Protein AF-A0A8K0TRL0-F1 (afdb_monomer_lite)

Radius of gyration: 34.66 Å; chains: 1; bounding box: 80×57×119 Å

Foldseek 3Di:
DDDDDDDDPPPPVLVVDDLVVNLVVLLVQAFQEAEQEFFFADQQDDQDQQFQRDRQLDPSLVLNLLRQDQFPQCVVDPSSVVSSVVLPWDFDCPVVLCPPPQDPPLGPGHHTGTARAQGYEYEYNDALVSVPPDVPPPPDPDNHQPQQSSLVVCVVRNHNAYEYELNQQHGQDPVRQLWPDPSNDLSNLQVQLVRDQEYEYAREEAEAADAQCLCLVQLVQQCHNRVRRQKHWAQVVPGVVNVVSSVRSCVVPPVVNPRNVVVVVCSVCVVVSVVVSVLSSLLSSVVSVLVVCVVVVNDDDPDLDDDQDADPVSIGRVVVCSVVCPRPSSVVSSVSRRHHGYTHMYGYDNPVSSPVDDDPVVVLVSLVSSLVSNVVVVVVVVVCLVVVLVQPPQALQQQLQLNLLVLLLLLLLVLLCCLFPNAQPAQFLNLAADDDPSRHDASQSSLQQQQVPPPVSPPPRDPPVQGLPPPRPSLDQSLSRSVSCSVRVPVRDGRLPSTGDHPLDDPPGDDGNCSSVVVSVVSVVVSVVRGDPVSCVVSVSSVVSNVVSVQQSVQSSVQVSQVVSVVVCCVPPVFDFDWDFDAGPSGDTGTDTPPVVSCVRGVVVVCVVVVSVVSDDDDDDDDDPDDDD

Structure (mmCIF, N/CA/C/O backbone):
data_AF-A0A8K0TRL0-F1
#
_entry.id   AF-A0A8K0TRL0-F1
#
loop_
_atom_site.group_PDB
_atom_site.id
_atom_site.type_symbol
_atom_site.label_atom_id
_atom_site.label_alt_id
_atom_site.label_comp_id
_atom_site.label_asym_id
_atom_site.label_entity_id
_atom_site.label_seq_id
_atom_site.pdbx_PDB_ins_code
_atom_site.Cartn_x
_atom_site.Cartn_y
_atom_site.Cartn_z
_atom_site.occupancy
_atom_site.B_iso_or_equiv
_atom_site.auth_seq_id
_atom_site.auth_comp_id
_atom_site.auth_asym_id
_atom_site.auth_atom_id
_atom_site.pdbx_PDB_model_num
ATOM 1 N N . MET A 1 1 ? -9.336 7.520 63.082 1.00 36.75 1 MET A N 1
ATOM 2 C CA . MET A 1 1 ? -10.702 7.053 62.768 1.00 36.75 1 MET A CA 1
ATOM 3 C C . MET A 1 1 ? -11.127 7.748 61.487 1.00 36.75 1 MET A C 1
ATOM 5 O O . MET A 1 1 ? -11.552 8.893 61.535 1.00 36.75 1 MET A O 1
ATOM 9 N N . ALA A 1 2 ? -10.856 7.120 60.343 1.00 34.09 2 ALA A N 1
ATOM 10 C CA . ALA A 1 2 ? -11.241 7.659 59.045 1.00 34.09 2 ALA A CA 1
ATOM 11 C C . ALA A 1 2 ? -12.737 7.400 58.851 1.00 34.09 2 ALA A C 1
ATOM 13 O O . ALA A 1 2 ? -13.186 6.264 58.999 1.00 34.09 2 ALA A O 1
ATOM 14 N N . GLN A 1 3 ? -13.495 8.463 58.594 1.00 33.06 3 GLN A N 1
ATOM 15 C CA . GLN A 1 3 ? -14.912 8.381 58.269 1.00 33.06 3 GLN A CA 1
ATOM 16 C C . GLN A 1 3 ? -15.067 7.553 56.992 1.00 33.06 3 GLN A C 1
ATOM 18 O O . GLN A 1 3 ? -14.612 7.947 55.920 1.00 33.06 3 GLN A O 1
ATOM 23 N N . SER A 1 4 ? -15.678 6.381 57.141 1.00 32.69 4 SER A N 1
ATOM 24 C CA . SER A 1 4 ? -16.154 5.554 56.045 1.00 32.69 4 SER A CA 1
ATOM 25 C C . SER A 1 4 ? -17.166 6.357 55.236 1.00 32.69 4 SER A C 1
ATOM 27 O O . SER A 1 4 ? -18.264 6.650 55.709 1.00 32.69 4 SER A O 1
ATOM 29 N N . THR A 1 5 ? -16.783 6.726 54.021 1.00 35.47 5 THR A N 1
ATOM 30 C CA . THR A 1 5 ? -17.705 7.162 52.975 1.00 35.47 5 THR A CA 1
ATOM 31 C C . THR A 1 5 ? -18.774 6.072 52.815 1.00 35.47 5 THR A C 1
ATOM 33 O O . THR A 1 5 ? -18.403 4.895 52.770 1.00 35.47 5 THR A O 1
ATOM 36 N N . PRO A 1 6 ? -20.078 6.397 52.771 1.00 40.62 6 PRO A N 1
ATOM 37 C CA . PRO A 1 6 ? -21.101 5.384 52.571 1.00 40.62 6 PRO A CA 1
ATOM 38 C C . PRO A 1 6 ? -20.908 4.793 51.173 1.00 40.62 6 PRO A C 1
ATOM 40 O O . PRO A 1 6 ? -21.121 5.459 50.161 1.00 40.62 6 PRO A O 1
ATOM 43 N N . LEU A 1 7 ? -20.437 3.546 51.122 1.00 41.78 7 LEU A N 1
ATOM 44 C CA . LEU A 1 7 ? -20.562 2.710 49.937 1.00 41.78 7 LEU A CA 1
ATOM 45 C C . LEU A 1 7 ? -22.051 2.662 49.597 1.00 41.78 7 LEU A C 1
ATOM 47 O O . LEU A 1 7 ? -22.847 2.273 50.449 1.00 41.78 7 LEU A O 1
ATOM 51 N N . LEU A 1 8 ? -22.383 3.123 48.388 1.00 44.72 8 LEU A N 1
ATOM 52 C CA . LEU A 1 8 ? -23.697 3.066 47.751 1.00 44.72 8 LEU A CA 1
ATOM 53 C C . LEU A 1 8 ? -24.579 1.954 48.333 1.00 44.72 8 LEU A C 1
ATOM 55 O O . LEU A 1 8 ? -24.278 0.772 48.162 1.00 44.72 8 LEU A O 1
ATOM 59 N N . GLU A 1 9 ? -25.679 2.340 48.982 1.00 49.44 9 GLU A N 1
ATOM 60 C CA . GLU A 1 9 ? -26.799 1.439 49.233 1.00 49.44 9 GLU A CA 1
ATOM 61 C C . GLU A 1 9 ? -27.227 0.862 47.876 1.00 49.44 9 GLU A C 1
ATOM 63 O O . GLU A 1 9 ? -27.782 1.563 47.028 1.00 49.44 9 GLU A O 1
ATOM 68 N N . GLY A 1 10 ? -26.861 -0.395 47.611 1.00 56.47 10 GLY A N 1
ATOM 69 C CA . GLY A 1 10 ? -27.222 -1.074 46.370 1.00 56.47 10 GLY A CA 1
ATOM 70 C C . GLY A 1 10 ? -28.738 -1.102 46.221 1.00 56.47 10 GLY A C 1
ATOM 71 O O . GLY A 1 10 ? -29.415 -1.295 47.219 1.00 56.47 10 GLY A O 1
ATOM 72 N N . PHE A 1 11 ? -29.249 -0.917 44.997 1.00 65.50 11 PHE A N 1
ATOM 73 C CA . PHE A 1 11 ? -30.678 -0.873 44.647 1.00 65.50 11 PHE A CA 1
ATOM 74 C C . PHE A 1 11 ? -31.443 -2.054 45.285 1.00 65.50 11 PHE A C 1
ATOM 76 O O . PHE A 1 11 ? -31.456 -3.150 44.712 1.00 65.50 11 PHE A O 1
ATOM 83 N N . PRO A 1 12 ? -32.065 -1.885 46.472 1.00 67.50 12 PRO A N 1
ATOM 84 C CA . PRO A 1 12 ? -32.569 -3.013 47.261 1.00 67.50 12 PRO A CA 1
ATOM 85 C C . PRO A 1 12 ? -33.769 -3.688 46.590 1.00 67.50 12 PRO A C 1
ATOM 87 O O . PRO A 1 12 ? -34.110 -4.832 46.884 1.00 67.50 12 PRO A O 1
ATOM 90 N N . GLN A 1 13 ? -34.401 -2.999 45.639 1.00 78.81 13 GLN A N 1
ATOM 91 C CA . GLN A 1 13 ? -35.466 -3.546 44.816 1.00 78.81 13 GLN A CA 1
ATOM 92 C C . GLN A 1 13 ? -34.949 -4.619 43.851 1.00 78.81 13 GLN A C 1
ATOM 94 O O . GLN A 1 13 ? -35.728 -5.500 43.497 1.00 78.81 13 GLN A O 1
ATOM 99 N N . PHE A 1 14 ? -33.663 -4.601 43.461 1.00 83.81 14 PHE A N 1
ATOM 100 C CA . PHE A 1 14 ? -33.117 -5.596 42.534 1.00 83.81 14 PHE A CA 1
ATOM 101 C C . PHE A 1 14 ? -33.267 -7.008 43.089 1.00 83.81 14 PHE A C 1
ATOM 103 O O . PHE A 1 14 ? -33.762 -7.879 42.388 1.00 83.81 14 PHE A O 1
ATOM 110 N N . SER A 1 15 ? -32.893 -7.237 44.352 1.00 84.31 15 SER A N 1
ATOM 111 C CA . SER A 1 15 ? -32.980 -8.557 44.992 1.00 84.31 15 SER A CA 1
ATOM 112 C C . SER A 1 15 ? -34.412 -9.055 45.178 1.00 84.31 15 SER A C 1
ATOM 114 O O . SER A 1 15 ? -34.611 -10.255 45.334 1.00 84.31 15 SER A O 1
ATOM 116 N N . ASN A 1 16 ? -35.398 -8.154 45.136 1.00 90.06 16 ASN A N 1
ATOM 117 C CA . ASN A 1 16 ? -36.815 -8.494 45.273 1.00 90.06 16 ASN A CA 1
ATOM 118 C C . ASN A 1 16 ? -37.459 -8.907 43.940 1.00 90.06 16 ASN A C 1
ATOM 120 O O . ASN A 1 16 ? -38.601 -9.365 43.933 1.00 90.06 16 ASN A O 1
ATOM 124 N N . LEU A 1 17 ? -36.761 -8.742 42.813 1.00 91.75 17 LEU A N 1
ATOM 125 C CA . LEU A 1 17 ? -37.252 -9.189 41.514 1.00 91.75 17 LEU A CA 1
ATOM 126 C C . LEU A 1 17 ? -37.183 -10.728 41.403 1.00 91.75 17 LEU A C 1
ATOM 128 O O . LEU A 1 17 ? -36.216 -11.339 41.877 1.00 91.75 17 LEU A O 1
ATOM 132 N N . PRO A 1 18 ? -38.153 -11.365 40.717 1.00 94.94 18 PRO A N 1
ATOM 133 C CA . PRO A 1 18 ? -38.055 -12.763 40.309 1.00 94.94 18 PRO A CA 1
ATOM 134 C C . PRO A 1 18 ? -36.729 -13.065 39.609 1.00 94.94 18 PRO A C 1
ATOM 136 O O . PRO A 1 18 ? -36.179 -12.217 38.900 1.00 94.94 18 PRO A O 1
ATOM 139 N N . SER A 1 19 ? -36.216 -14.280 39.799 1.00 92.25 19 SER A N 1
ATOM 140 C CA . SER A 1 19 ? -34.912 -14.693 39.268 1.00 92.25 19 SER A CA 1
ATOM 141 C C . SER A 1 19 ? -34.794 -14.507 37.753 1.00 92.25 19 SER A C 1
ATOM 143 O O . SER A 1 19 ? -33.751 -14.102 37.257 1.00 92.25 19 SER A O 1
ATOM 145 N N . GLU A 1 20 ? -35.888 -14.710 37.032 1.00 94.12 20 GLU A N 1
ATOM 146 C CA . GLU A 1 20 ? -36.023 -14.560 35.592 1.00 94.12 20 GLU A CA 1
ATOM 147 C C . GLU A 1 20 ? -35.765 -13.111 35.172 1.00 94.12 20 GLU A C 1
ATOM 149 O O . GLU A 1 20 ? -34.954 -12.863 34.284 1.00 94.12 20 GLU A O 1
ATOM 154 N N . LEU A 1 21 ? -36.379 -12.146 35.868 1.00 93.94 21 LEU A N 1
ATOM 155 C CA . LEU A 1 21 ? -36.182 -10.722 35.592 1.00 93.94 21 LEU A CA 1
ATOM 156 C C . LEU A 1 21 ? -34.770 -10.268 35.959 1.00 93.94 21 LEU A C 1
ATOM 158 O O . LEU A 1 21 ? -34.163 -9.513 35.204 1.00 93.94 21 LEU A O 1
ATOM 162 N N . ARG A 1 22 ? -34.213 -10.753 37.076 1.00 93.75 22 ARG A N 1
ATOM 163 C CA . ARG A 1 22 ? -32.827 -10.432 37.465 1.00 93.75 22 ARG A CA 1
ATOM 164 C C . ARG A 1 22 ? -31.831 -10.944 36.427 1.00 93.75 22 ARG A C 1
ATOM 166 O O . ARG A 1 22 ? -30.951 -10.198 36.010 1.00 93.75 22 ARG A O 1
ATOM 173 N N . ARG A 1 23 ? -32.030 -12.167 35.926 1.00 93.31 23 ARG A N 1
ATOM 174 C CA . ARG A 1 23 ? -31.223 -12.747 34.841 1.00 93.31 23 ARG A CA 1
ATOM 175 C C . ARG A 1 23 ? -31.392 -12.011 33.516 1.00 93.31 23 ARG A C 1
ATOM 177 O O . ARG A 1 23 ? -30.399 -11.812 32.825 1.00 93.31 23 ARG A O 1
ATOM 184 N N . MET A 1 24 ? -32.606 -11.580 33.164 1.00 91.81 24 MET A N 1
ATOM 185 C CA . MET A 1 24 ? -32.826 -10.727 31.989 1.00 91.81 24 MET A CA 1
ATOM 186 C C . MET A 1 24 ? -32.064 -9.408 32.117 1.00 91.81 24 MET A C 1
ATOM 188 O O . MET A 1 24 ? -31.348 -9.043 31.196 1.00 91.81 24 MET A O 1
ATOM 192 N N . ILE A 1 25 ? -32.131 -8.745 33.274 1.00 90.94 25 ILE A N 1
ATOM 193 C CA . ILE A 1 25 ? -31.369 -7.514 33.521 1.00 90.94 25 ILE A CA 1
ATOM 194 C C . ILE A 1 25 ? -29.866 -7.773 33.391 1.00 90.94 25 ILE A C 1
ATOM 196 O O . ILE A 1 25 ? -29.174 -7.005 32.732 1.00 90.94 25 ILE A O 1
ATOM 200 N N . TRP A 1 26 ? -29.348 -8.870 33.951 1.00 90.50 26 TRP A N 1
ATOM 201 C CA . TRP A 1 26 ? -27.935 -9.210 33.783 1.00 90.50 26 TRP A CA 1
ATOM 202 C C . TRP A 1 26 ? -27.536 -9.453 32.332 1.00 90.50 26 TRP A C 1
ATOM 204 O O . TRP A 1 26 ? -26.454 -9.021 31.942 1.00 90.50 26 TRP A O 1
ATOM 214 N N . ASN A 1 27 ? -28.396 -10.093 31.538 1.00 88.31 27 ASN A N 1
ATOM 215 C CA . ASN A 1 27 ? -28.174 -10.256 30.104 1.00 88.31 27 ASN A CA 1
ATOM 216 C C . ASN A 1 27 ? -28.132 -8.905 29.377 1.00 88.31 27 ASN A C 1
ATOM 218 O O . ASN A 1 27 ? -27.231 -8.689 28.574 1.00 88.31 27 ASN A O 1
ATOM 222 N N . GLU A 1 28 ? -29.045 -7.984 29.694 1.00 87.50 28 GLU A N 1
ATOM 223 C CA . GLU A 1 28 ? -29.068 -6.628 29.118 1.00 87.50 28 GLU A CA 1
ATOM 224 C C . GLU A 1 28 ? -27.858 -5.782 29.538 1.00 87.50 28 GLU A C 1
ATOM 226 O O . GLU A 1 28 ? -27.430 -4.881 28.821 1.00 87.50 28 GLU A O 1
ATOM 231 N N . CYS A 1 29 ? -27.276 -6.069 30.702 1.00 86.19 29 CYS A N 1
ATOM 232 C CA . CYS A 1 29 ? -26.065 -5.406 31.170 1.00 86.19 29 CYS A CA 1
ATOM 233 C C . CYS A 1 29 ? -24.772 -6.019 30.602 1.00 86.19 29 CYS A C 1
ATOM 235 O O . CYS A 1 29 ? -23.686 -5.513 30.896 1.00 86.19 29 CYS A O 1
ATOM 237 N N . LEU A 1 30 ? -24.839 -7.101 29.818 1.00 85.12 30 LEU A N 1
ATOM 238 C CA . LEU A 1 30 ? -23.669 -7.571 29.087 1.00 85.12 30 LEU A CA 1
ATOM 239 C C . LEU A 1 30 ? -23.278 -6.517 28.038 1.00 85.12 30 LEU A C 1
ATOM 241 O O . LEU A 1 30 ? -24.150 -5.985 27.352 1.00 85.12 30 LEU A O 1
ATOM 245 N N . PRO A 1 31 ? -21.975 -6.248 27.838 1.00 82.50 31 PRO A N 1
ATOM 246 C CA . PRO A 1 31 ? -21.541 -5.322 26.800 1.00 82.50 31 PRO A CA 1
ATOM 247 C C . PRO A 1 31 ? -22.108 -5.766 25.451 1.00 82.50 31 PRO A C 1
ATOM 249 O O . PRO A 1 31 ? -21.855 -6.900 25.039 1.00 82.50 31 PRO A O 1
ATOM 252 N N . ALA A 1 32 ? -22.877 -4.898 24.790 1.00 78.50 32 ALA A N 1
ATOM 253 C CA . ALA A 1 32 ? -23.656 -5.264 23.605 1.00 78.50 32 ALA A CA 1
ATOM 254 C C . ALA A 1 32 ? -22.782 -5.723 22.427 1.00 78.50 32 ALA A C 1
ATOM 256 O O . ALA A 1 32 ? -23.207 -6.545 21.618 1.00 78.50 32 ALA A O 1
ATOM 257 N N . ARG A 1 33 ? -21.566 -5.174 22.316 1.00 86.94 33 ARG A N 1
ATOM 258 C CA . ARG A 1 33 ? -20.645 -5.460 21.218 1.00 86.94 33 ARG A CA 1
ATOM 259 C C . ARG A 1 33 ? -19.212 -5.122 21.601 1.00 86.94 33 ARG A C 1
ATOM 261 O O . ARG A 1 33 ? -18.913 -3.950 21.811 1.00 86.94 33 ARG A O 1
ATOM 268 N N . ARG A 1 34 ? -18.324 -6.116 21.664 1.00 89.44 34 ARG A N 1
ATOM 269 C CA . ARG A 1 34 ? -16.900 -5.891 21.954 1.00 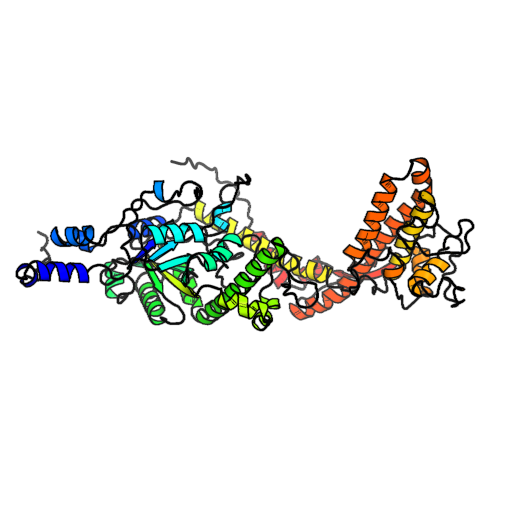89.44 34 ARG A CA 1
ATOM 270 C C . ARG A 1 34 ? -16.026 -6.228 20.762 1.00 89.44 34 ARG A C 1
ATOM 272 O O . ARG A 1 34 ? -16.403 -6.997 19.881 1.00 89.44 34 ARG A O 1
ATOM 279 N N . VAL A 1 35 ? -14.830 -5.658 20.772 1.00 92.56 35 VAL A N 1
ATOM 280 C CA . VAL A 1 35 ? -13.753 -6.018 19.852 1.00 92.56 35 VAL A CA 1
ATOM 281 C C . VAL A 1 35 ? -12.794 -6.928 20.601 1.00 92.56 35 VAL A C 1
ATOM 283 O O . VAL A 1 35 ? -12.264 -6.538 21.641 1.00 92.56 35 VAL A O 1
ATOM 286 N N . VAL A 1 36 ? -12.602 -8.132 20.078 1.00 90.19 36 VAL A N 1
ATOM 287 C CA . VAL A 1 36 ? -11.691 -9.138 20.618 1.00 90.19 36 VAL A CA 1
ATOM 288 C C . VAL A 1 36 ? -10.503 -9.230 19.681 1.00 90.19 36 VAL A C 1
ATOM 290 O O . VAL A 1 36 ? -10.633 -9.648 18.530 1.00 90.19 36 VAL A O 1
ATOM 293 N N . GLU A 1 37 ? -9.351 -8.798 20.167 1.00 89.56 37 GLU A N 1
ATOM 294 C CA . GLU A 1 37 ? -8.106 -8.866 19.415 1.00 89.56 37 GLU A CA 1
ATOM 295 C C . GLU A 1 37 ? -7.510 -10.265 19.508 1.00 89.56 37 GLU A C 1
ATOM 297 O O . GLU A 1 37 ? -7.410 -10.829 20.597 1.00 89.56 37 GLU A O 1
ATOM 302 N N . LEU A 1 38 ? -7.122 -10.826 18.366 1.00 86.00 38 LEU A N 1
ATOM 303 C CA . LEU A 1 38 ? -6.549 -12.170 18.284 1.00 86.00 38 LEU A CA 1
ATOM 304 C C . LEU A 1 38 ? -5.014 -12.163 18.273 1.00 86.00 38 LEU A C 1
ATOM 306 O O . LEU A 1 38 ? -4.389 -13.220 18.354 1.00 86.00 38 LEU A O 1
ATOM 310 N N . ASP A 1 39 ? -4.417 -10.978 18.191 1.00 82.50 39 ASP A N 1
ATOM 311 C CA . ASP A 1 39 ? -2.984 -10.725 18.204 1.00 82.50 39 ASP A CA 1
ATOM 312 C C . ASP A 1 39 ? -2.666 -9.413 18.925 1.00 82.50 39 ASP A C 1
ATOM 314 O O . ASP A 1 39 ? -3.537 -8.568 19.151 1.00 82.50 39 ASP A O 1
ATOM 318 N N . TYR A 1 40 ? -1.399 -9.234 19.288 1.00 78.56 40 TYR A N 1
ATOM 319 C CA . TYR A 1 40 ? -0.931 -7.939 19.759 1.00 78.56 40 TYR A CA 1
ATOM 320 C C . TYR A 1 40 ? -0.599 -7.026 18.574 1.00 78.56 40 TYR A C 1
ATOM 322 O O . TYR A 1 40 ? 0.104 -7.452 17.655 1.00 78.56 40 TYR A O 1
ATOM 330 N N . PRO A 1 41 ? -1.009 -5.747 18.606 1.00 76.00 41 PRO A N 1
ATOM 331 C CA . PRO A 1 41 ? -0.540 -4.780 17.625 1.00 76.00 41 PRO A CA 1
ATOM 332 C C . PRO A 1 41 ? 0.982 -4.654 17.700 1.00 76.00 41 PRO A C 1
ATOM 334 O O . PRO A 1 41 ? 1.566 -4.533 18.784 1.00 76.00 41 PRO A O 1
ATOM 337 N N . ALA A 1 42 ? 1.637 -4.655 16.541 1.00 65.94 42 ALA A N 1
ATOM 338 C CA . ALA A 1 42 ? 3.077 -4.463 16.476 1.00 65.94 42 ALA A CA 1
ATOM 339 C C . ALA A 1 42 ? 3.453 -3.097 17.080 1.00 65.94 42 ALA A C 1
ATOM 341 O O . ALA A 1 42 ? 2.986 -2.056 16.620 1.00 65.94 42 ALA A O 1
ATOM 342 N N . ARG A 1 43 ? 4.351 -3.088 18.082 1.00 53.34 43 ARG A N 1
ATOM 343 C CA . ARG A 1 43 ? 4.866 -1.856 18.728 1.00 53.34 43 ARG A CA 1
ATOM 344 C C . ARG A 1 43 ? 5.449 -0.839 17.733 1.00 53.34 43 ARG A C 1
ATOM 346 O O . ARG A 1 43 ? 5.526 0.343 18.051 1.00 53.34 43 ARG A O 1
ATOM 353 N N . GLN A 1 44 ? 5.881 -1.314 16.563 1.00 48.97 44 GLN A N 1
ATOM 354 C CA . GLN A 1 44 ? 6.564 -0.546 15.518 1.00 48.97 44 GLN A CA 1
ATOM 355 C C . GLN A 1 44 ? 5.668 -0.173 14.324 1.00 48.97 44 GLN A C 1
ATOM 357 O O . GLN A 1 44 ? 6.112 0.556 13.439 1.00 48.97 44 GLN A O 1
ATOM 362 N N . ALA A 1 45 ? 4.424 -0.654 14.262 1.00 42.25 45 ALA A N 1
ATOM 363 C CA . ALA A 1 45 ? 3.579 -0.445 13.093 1.00 42.25 45 ALA A CA 1
ATOM 364 C C . ALA A 1 45 ? 2.740 0.831 13.243 1.00 42.25 45 ALA A C 1
ATOM 366 O O . ALA A 1 45 ? 1.580 0.783 13.647 1.00 42.25 45 ALA A O 1
ATOM 367 N 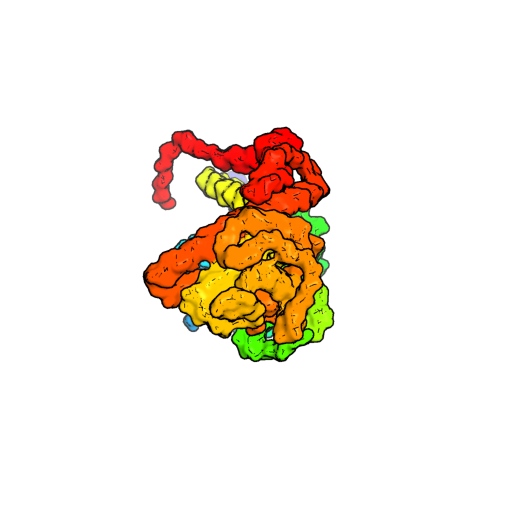N . HIS A 1 46 ? 3.305 1.983 12.874 1.00 43.75 46 HIS A N 1
ATOM 368 C CA . HIS A 1 46 ? 2.453 3.007 12.273 1.00 43.75 46 HIS A CA 1
ATOM 369 C C . HIS A 1 46 ? 2.365 2.785 10.771 1.00 43.75 46 HIS A C 1
ATOM 371 O O . HIS A 1 46 ? 3.339 2.460 10.096 1.00 43.75 46 HIS A O 1
ATOM 377 N N . ASN A 1 47 ? 1.146 2.989 10.286 1.00 41.91 47 ASN A N 1
ATOM 378 C CA . ASN A 1 47 ? 0.593 2.525 9.022 1.00 41.91 47 ASN A CA 1
ATOM 379 C C . ASN A 1 47 ? 1.101 3.280 7.783 1.00 41.91 47 ASN A C 1
ATOM 381 O O . ASN A 1 47 ? 0.304 3.532 6.881 1.00 41.91 47 ASN A O 1
ATOM 385 N N . SER A 1 48 ? 2.378 3.666 7.709 1.00 41.53 48 SER A N 1
ATOM 386 C CA . SER A 1 48 ? 2.914 4.317 6.506 1.00 41.53 48 SER A CA 1
ATOM 387 C C . SER A 1 48 ? 4.364 3.937 6.225 1.00 41.53 48 SER A C 1
ATOM 389 O O . SER A 1 48 ? 5.256 4.187 7.034 1.00 41.53 48 SER A O 1
ATOM 391 N N . VAL A 1 49 ? 4.608 3.445 5.011 1.00 37.22 49 VAL A N 1
ATOM 392 C CA . VAL A 1 49 ? 5.939 3.422 4.398 1.00 37.22 49 VAL A CA 1
ATOM 393 C C . VAL A 1 49 ? 6.443 4.869 4.329 1.00 37.22 49 VAL A C 1
ATOM 395 O O . VAL A 1 49 ? 5.882 5.690 3.610 1.00 37.22 49 VAL A O 1
ATOM 398 N N . GLY A 1 50 ? 7.468 5.206 5.116 1.00 36.75 50 GLY A N 1
ATOM 399 C CA . GLY A 1 50 ? 8.127 6.520 5.082 1.00 36.75 50 GLY A CA 1
ATOM 400 C C . GLY A 1 50 ? 7.744 7.522 6.179 1.00 36.75 50 GLY A C 1
ATOM 401 O O . GLY A 1 50 ? 8.362 8.587 6.230 1.00 36.75 50 GLY A O 1
ATOM 402 N N . ASP A 1 51 ? 6.810 7.206 7.084 1.00 41.78 51 ASP A N 1
ATOM 403 C CA . ASP A 1 51 ? 6.733 7.922 8.371 1.00 41.78 51 ASP A CA 1
ATOM 404 C C . ASP A 1 51 ? 7.883 7.405 9.258 1.00 41.78 51 ASP A C 1
ATOM 406 O O . ASP A 1 51 ? 8.167 6.202 9.237 1.00 41.78 51 ASP A O 1
ATOM 410 N N . PRO A 1 52 ? 8.591 8.256 10.027 1.00 40.94 52 PRO A N 1
ATOM 411 C CA . PRO A 1 52 ? 9.532 7.744 11.007 1.00 40.94 52 PRO A CA 1
ATOM 412 C C . PRO A 1 52 ? 8.769 6.811 11.944 1.00 40.94 52 PRO A C 1
ATOM 414 O O . PRO A 1 52 ? 7.696 7.194 12.407 1.00 40.94 52 PRO A O 1
ATOM 417 N N . VAL A 1 53 ? 9.317 5.617 12.205 1.00 43.62 53 VAL A N 1
ATOM 418 C CA . VAL A 1 53 ? 8.794 4.664 13.193 1.00 43.62 53 VAL A CA 1
ATOM 419 C C . VAL A 1 53 ? 8.521 5.439 14.478 1.00 43.62 53 VAL A C 1
ATOM 421 O O . VAL A 1 53 ? 9.439 5.773 15.228 1.00 43.62 53 VAL A O 1
ATOM 424 N N . ARG A 1 54 ? 7.263 5.813 14.706 1.00 48.56 54 ARG A N 1
ATOM 425 C CA . ARG A 1 54 ? 6.842 6.313 16.004 1.00 48.56 54 ARG A CA 1
ATOM 426 C C . ARG A 1 54 ? 6.602 5.049 16.814 1.00 48.56 54 ARG A C 1
ATOM 428 O O . ARG A 1 54 ? 5.840 4.177 16.429 1.00 48.56 54 ARG A O 1
ATOM 435 N N . LEU A 1 55 ? 7.358 4.842 17.875 1.00 52.53 55 LEU A N 1
ATOM 436 C CA . LEU A 1 55 ? 6.971 3.787 18.796 1.00 52.53 55 LEU A CA 1
ATOM 437 C C . LEU A 1 55 ? 5.705 4.300 19.467 1.00 52.53 55 LEU A C 1
ATOM 439 O O . LEU A 1 55 ? 5.741 5.394 20.031 1.00 52.53 55 LEU A O 1
ATOM 443 N N . SER A 1 56 ? 4.594 3.560 19.375 1.00 57.41 56 SER A N 1
ATOM 444 C CA . SER A 1 56 ? 3.482 3.886 20.259 1.00 57.41 56 SER A CA 1
ATOM 445 C C . SER A 1 56 ? 3.994 3.687 21.674 1.00 57.41 56 SER A C 1
ATOM 447 O O . SER A 1 56 ? 4.393 2.584 22.054 1.00 57.41 56 SER A O 1
ATOM 449 N N . TRP A 1 57 ? 4.010 4.765 22.451 1.00 65.94 57 TRP A N 1
ATOM 450 C CA . TRP A 1 57 ? 4.536 4.743 23.818 1.00 65.94 57 TRP A CA 1
ATOM 451 C C . TRP A 1 57 ? 3.613 3.973 24.771 1.00 65.94 57 TRP A C 1
ATOM 453 O O . TRP A 1 57 ? 3.941 3.734 25.931 1.00 65.94 57 TRP A O 1
ATOM 463 N N . CYS A 1 58 ? 2.441 3.561 24.282 1.00 76.88 58 CYS A N 1
ATOM 464 C CA . CYS A 1 58 ? 1.521 2.727 25.023 1.00 76.88 58 CYS A CA 1
ATOM 465 C C . CYS A 1 58 ? 1.978 1.261 25.062 1.00 76.88 58 CYS A C 1
ATOM 467 O O . CYS A 1 58 ? 2.327 0.660 24.045 1.00 76.88 58 CYS A O 1
ATOM 469 N N . ARG A 1 59 ? 1.865 0.625 26.234 1.00 75.50 59 ARG A N 1
ATOM 470 C CA . ARG A 1 59 ? 1.998 -0.833 26.379 1.00 75.50 59 ARG A CA 1
ATOM 471 C C . ARG A 1 59 ? 0.745 -1.533 25.836 1.00 75.50 59 ARG A C 1
ATOM 473 O O . ARG A 1 59 ? -0.109 -1.987 26.597 1.00 75.50 59 ARG A O 1
ATOM 480 N N . LEU A 1 60 ? 0.625 -1.606 24.510 1.00 77.81 60 LEU A N 1
ATOM 481 C CA . LEU A 1 60 ? -0.558 -2.143 23.825 1.00 77.81 60 LEU A CA 1
ATOM 482 C C . LEU A 1 60 ? -0.851 -3.613 24.169 1.00 77.81 60 LEU A C 1
ATOM 484 O O . LEU A 1 60 ? -2.004 -4.038 24.125 1.00 77.81 60 LEU A O 1
ATOM 488 N N . ASN A 1 61 ? 0.157 -4.380 24.592 1.00 75.25 61 ASN A N 1
ATOM 489 C CA . ASN A 1 61 ? -0.049 -5.739 25.084 1.00 75.25 61 ASN A CA 1
ATOM 490 C C . ASN A 1 61 ? -0.984 -5.789 26.300 1.00 75.25 61 ASN A C 1
ATOM 492 O O . ASN A 1 61 ? -1.898 -6.606 26.342 1.00 75.25 61 ASN A O 1
ATOM 496 N N . VAL A 1 62 ? -0.835 -4.856 27.243 1.00 76.25 62 VAL A N 1
ATOM 497 C CA . VAL A 1 62 ? -1.681 -4.786 28.441 1.00 76.25 62 VAL A CA 1
ATOM 498 C C . VAL A 1 62 ? -3.142 -4.543 28.069 1.00 76.25 62 VAL A C 1
ATOM 500 O O . VAL A 1 62 ? -4.028 -5.194 28.621 1.00 76.25 62 VAL A O 1
ATOM 503 N N . THR A 1 63 ? -3.410 -3.628 27.133 1.00 78.94 63 THR A N 1
ATOM 504 C CA . THR A 1 63 ? -4.788 -3.322 26.713 1.00 78.94 63 THR A CA 1
ATOM 505 C C . THR A 1 63 ? -5.393 -4.459 25.892 1.00 78.94 63 THR A C 1
ATOM 507 O O . THR A 1 63 ? -6.556 -4.794 26.094 1.00 78.94 63 THR A O 1
ATOM 510 N N . THR A 1 64 ? -4.594 -5.130 25.059 1.00 83.06 64 THR A N 1
ATOM 511 C CA . THR A 1 64 ? -5.023 -6.322 24.307 1.00 83.06 64 THR A CA 1
ATOM 512 C C . THR A 1 64 ? -5.452 -7.438 25.261 1.00 83.06 64 THR A C 1
ATOM 514 O O . THR A 1 64 ? -6.569 -7.940 25.164 1.00 83.06 64 THR A O 1
ATOM 517 N N . THR A 1 65 ? -4.641 -7.763 26.276 1.00 79.44 65 THR A N 1
ATOM 518 C CA . THR A 1 65 ? -5.005 -8.768 27.291 1.00 79.44 65 THR A CA 1
ATOM 519 C C . THR A 1 65 ? -6.272 -8.383 28.060 1.00 79.44 65 THR A C 1
ATOM 521 O O . THR A 1 65 ? -7.022 -9.256 28.488 1.00 79.44 65 THR A O 1
ATOM 524 N N . GLN A 1 66 ? -6.549 -7.089 28.253 1.00 78.56 66 GLN A N 1
ATOM 525 C CA . GLN A 1 66 ? -7.789 -6.646 28.896 1.00 78.56 66 GLN A CA 1
ATOM 526 C C . GLN A 1 66 ? -9.029 -6.917 28.036 1.00 78.56 66 GLN A C 1
ATOM 528 O O . GLN A 1 66 ? -10.072 -7.235 28.603 1.00 78.56 66 GLN A O 1
ATOM 533 N N . THR A 1 67 ? -8.923 -6.852 26.706 1.00 79.25 67 THR A N 1
ATOM 534 C CA . THR A 1 67 ? -10.052 -7.112 25.789 1.00 79.25 67 THR A CA 1
ATOM 535 C C . THR A 1 67 ? -10.499 -8.574 25.803 1.00 79.25 67 THR A C 1
ATOM 537 O O . THR A 1 67 ? -11.693 -8.854 25.700 1.00 79.25 67 THR A O 1
ATOM 540 N N . GLY A 1 68 ? -9.556 -9.499 26.012 1.00 76.75 68 GLY A N 1
ATOM 541 C CA . GLY A 1 68 ? -9.830 -10.933 26.116 1.00 76.75 68 GLY A CA 1
ATOM 542 C C . GLY A 1 68 ? -10.496 -11.349 27.431 1.00 76.75 68 GLY A C 1
ATOM 543 O O . GLY A 1 68 ? -11.079 -12.425 27.509 1.00 76.75 68 GLY A O 1
ATOM 544 N N . ARG A 1 69 ? -10.468 -10.501 28.469 1.00 78.56 69 ARG A N 1
ATOM 545 C CA . ARG A 1 69 ? -11.032 -10.841 29.783 1.00 78.56 69 ARG A CA 1
ATOM 546 C C . ARG A 1 69 ? -12.558 -10.852 29.780 1.00 78.56 69 ARG A C 1
ATOM 548 O O . ARG A 1 69 ? -13.228 -10.195 28.983 1.00 78.56 69 ARG A O 1
ATOM 555 N N . TRP A 1 70 ? -13.098 -11.551 30.775 1.00 81.62 70 TRP A N 1
ATOM 556 C CA . TRP A 1 70 ? -14.521 -11.521 31.087 1.00 81.62 70 TRP A CA 1
ATOM 557 C C . TRP A 1 70 ? -14.982 -10.088 31.401 1.00 81.62 70 TRP A C 1
ATOM 559 O O . TRP A 1 70 ? -14.242 -9.333 32.048 1.00 81.62 70 TRP A O 1
ATOM 569 N N . PRO A 1 71 ? -16.208 -9.710 30.996 1.00 81.88 71 PRO A N 1
ATOM 570 C CA . PRO A 1 71 ? -16.741 -8.373 31.225 1.00 81.88 71 PRO A CA 1
ATOM 571 C C . PRO A 1 71 ? -16.836 -8.050 32.716 1.00 81.88 71 PRO A C 1
ATOM 573 O O . PRO A 1 71 ? -17.026 -8.943 33.547 1.00 81.88 71 PRO A O 1
ATOM 576 N N . LEU A 1 72 ? -16.747 -6.762 33.065 1.00 81.62 72 LEU A N 1
ATOM 577 C CA . LEU A 1 72 ? -16.694 -6.307 34.460 1.00 81.62 72 LEU A CA 1
ATOM 578 C C . LEU A 1 72 ? -17.879 -6.822 35.294 1.00 81.62 72 LEU A C 1
ATOM 580 O O . LEU A 1 72 ? -17.711 -7.158 36.467 1.00 81.62 72 LEU A O 1
ATOM 584 N N . ILE A 1 73 ? -19.044 -6.974 34.663 1.00 85.69 73 ILE A N 1
ATOM 585 C CA . ILE A 1 73 ? -20.268 -7.467 35.293 1.00 85.69 73 ILE A CA 1
ATOM 586 C C . ILE A 1 73 ? -20.138 -8.869 35.913 1.00 85.69 73 ILE A C 1
ATOM 588 O O . ILE A 1 73 ? -20.754 -9.154 36.938 1.00 85.69 73 ILE A O 1
ATOM 592 N N . SER A 1 74 ? -19.247 -9.715 35.386 1.00 86.81 74 SER A N 1
ATOM 593 C CA . SER A 1 74 ? -18.937 -11.042 35.951 1.00 86.81 74 SER A CA 1
ATOM 594 C C . SER A 1 74 ? -18.385 -11.002 37.385 1.00 86.81 74 SER A C 1
ATOM 596 O O . SER A 1 74 ? -18.341 -12.024 38.083 1.00 86.81 74 SER A O 1
ATOM 598 N N . LYS A 1 75 ? -17.940 -9.823 37.835 1.00 87.62 75 LYS A N 1
ATOM 599 C CA . LYS A 1 75 ? -17.382 -9.594 39.170 1.00 87.62 75 LYS A CA 1
ATOM 600 C C . LYS A 1 75 ? -18.412 -9.089 40.178 1.00 87.62 75 LYS A C 1
ATOM 602 O O . LYS A 1 75 ? -18.084 -9.044 41.358 1.00 87.62 75 LYS A O 1
ATOM 607 N N . VAL A 1 76 ? -19.628 -8.740 39.747 1.00 87.69 76 VAL A N 1
ATOM 608 C CA . VAL A 1 76 ? -20.649 -8.121 40.610 1.00 87.69 76 VAL A CA 1
ATOM 609 C C . VAL A 1 76 ? -21.196 -9.119 41.630 1.00 87.69 76 VAL A C 1
ATOM 611 O O . VAL A 1 76 ? -21.132 -8.881 42.832 1.00 87.69 76 VAL A O 1
ATOM 614 N N . CYS A 1 77 ? -21.722 -10.255 41.171 1.00 88.94 77 CYS A N 1
ATOM 615 C CA . CYS A 1 77 ? -22.256 -11.303 42.038 1.00 88.94 77 CYS A CA 1
ATOM 616 C C . CYS A 1 77 ? -22.210 -12.673 41.345 1.00 88.94 77 CYS A C 1
ATOM 618 O O . CYS A 1 77 ? -21.816 -12.789 40.182 1.00 88.94 77 CYS A O 1
ATOM 620 N N . ARG A 1 78 ? -22.606 -13.730 42.065 1.00 90.25 78 ARG A N 1
ATOM 621 C CA . ARG A 1 78 ? -22.634 -15.099 41.529 1.00 90.25 78 ARG A CA 1
ATOM 622 C C . ARG A 1 78 ? -23.573 -15.232 40.325 1.00 90.25 78 ARG A C 1
ATOM 624 O O . ARG A 1 78 ? -23.174 -15.810 39.325 1.00 90.25 78 ARG A O 1
ATOM 631 N N . GLU A 1 79 ? -24.770 -14.662 40.408 1.00 92.12 79 GLU A N 1
ATOM 632 C CA . GLU A 1 79 ? -25.774 -14.764 39.344 1.00 92.12 79 GLU A CA 1
ATOM 633 C C . GLU A 1 79 ? -25.328 -14.068 38.053 1.00 92.12 79 GLU A C 1
ATOM 635 O O . GLU A 1 79 ? -25.422 -14.650 36.979 1.00 92.12 79 GLU A O 1
ATOM 640 N N . ALA A 1 80 ? -24.754 -12.865 38.155 1.00 90.12 80 ALA A N 1
ATOM 641 C CA . ALA A 1 80 ? -24.182 -12.169 37.005 1.00 90.12 80 ALA A CA 1
ATOM 642 C C . ALA A 1 80 ? -23.046 -12.977 36.350 1.00 90.12 80 ALA A C 1
ATOM 644 O O . ALA A 1 80 ? -22.930 -13.026 35.128 1.00 90.12 80 ALA A O 1
ATOM 645 N N . ARG A 1 81 ? -22.215 -13.654 37.153 1.00 90.19 81 ARG A N 1
ATOM 646 C CA . ARG A 1 81 ? -21.148 -14.528 36.646 1.00 90.19 81 ARG A CA 1
ATOM 647 C C . ARG A 1 81 ? -21.691 -15.752 35.915 1.00 90.19 81 ARG A C 1
ATOM 649 O O . ARG A 1 81 ? -21.129 -16.123 34.892 1.00 90.19 81 ARG A O 1
ATOM 656 N N . GLU A 1 82 ? -22.753 -16.365 36.430 1.00 90.56 82 GLU A N 1
ATOM 657 C CA . GLU A 1 82 ? -23.432 -17.491 35.778 1.00 90.56 82 GLU A CA 1
ATOM 658 C C . GLU A 1 82 ? -24.031 -17.059 34.435 1.00 90.56 82 GLU A C 1
ATOM 660 O O . GLU A 1 82 ? -23.811 -17.730 33.434 1.00 90.56 82 GLU A O 1
ATOM 665 N N . VAL A 1 83 ? -24.668 -15.885 34.375 1.00 89.81 83 VAL A N 1
ATOM 666 C CA . VAL A 1 83 ? -25.177 -15.305 33.120 1.00 89.81 83 VAL A CA 1
ATOM 667 C C . VAL A 1 83 ? -24.054 -15.080 32.097 1.00 89.81 83 VAL A C 1
ATOM 669 O O . VAL A 1 83 ? -24.192 -15.451 30.932 1.00 89.81 83 VAL A O 1
ATOM 672 N N . VAL A 1 84 ? -22.906 -14.543 32.526 1.00 87.12 84 VAL A N 1
ATOM 673 C CA . VAL A 1 84 ? -21.729 -14.394 31.651 1.00 87.12 84 VAL A CA 1
ATOM 674 C C . VAL A 1 84 ? -21.231 -15.757 31.158 1.00 87.12 84 VAL A C 1
ATOM 676 O O . VAL A 1 84 ? -20.965 -15.906 29.968 1.00 87.12 84 VAL A O 1
ATOM 679 N N . ALA A 1 85 ? -21.138 -16.761 32.032 1.00 84.62 85 ALA A N 1
ATOM 680 C CA . ALA A 1 85 ? -20.697 -18.107 31.660 1.00 84.62 85 ALA A CA 1
ATOM 681 C C . ALA A 1 85 ? -21.661 -18.795 30.673 1.00 84.62 85 ALA A C 1
ATOM 683 O O . ALA A 1 85 ? -21.228 -19.486 29.754 1.00 84.62 85 ALA A O 1
ATOM 684 N N . GLU A 1 86 ? -22.967 -18.576 30.829 1.00 85.12 86 GLU A N 1
ATOM 685 C CA . GLU A 1 86 ? -24.011 -19.145 29.972 1.00 85.12 86 GLU A CA 1
ATOM 686 C C . GLU A 1 86 ? -24.116 -18.491 28.595 1.00 85.12 86 GLU A C 1
ATOM 688 O O . GLU A 1 86 ? -24.692 -19.093 27.687 1.00 85.12 86 GLU A O 1
ATOM 693 N N . SER A 1 87 ? -23.519 -17.313 28.392 1.00 74.44 87 SER A N 1
ATOM 694 C CA . SER A 1 87 ? -23.516 -16.603 27.102 1.00 74.44 87 SER A CA 1
ATOM 695 C C . SER A 1 87 ? -22.725 -17.312 25.977 1.00 74.44 87 SER A C 1
ATOM 697 O O . SER A 1 87 ? -22.406 -16.701 24.960 1.00 74.44 87 SER A O 1
ATOM 699 N N . ARG A 1 88 ? -22.444 -18.618 26.135 1.00 62.28 88 ARG A N 1
ATOM 700 C CA . ARG A 1 88 ? -21.838 -19.549 25.160 1.00 62.28 88 ARG A CA 1
ATOM 701 C C . ARG A 1 88 ? -20.520 -19.076 24.579 1.00 62.28 88 ARG A C 1
ATOM 703 O O . ARG A 1 88 ? -20.219 -19.298 23.410 1.00 62.28 88 ARG A O 1
ATOM 710 N N . CYS A 1 89 ? -19.733 -18.410 25.394 1.00 61.47 89 CYS A N 1
ATOM 711 C CA . CYS A 1 89 ? -18.474 -17.899 24.917 1.00 61.47 89 CYS A CA 1
ATOM 712 C C . CYS A 1 89 ? -17.444 -19.012 24.852 1.00 61.47 89 CYS A C 1
ATOM 714 O O . CYS A 1 89 ? -17.266 -19.780 25.799 1.00 61.47 89 CYS A O 1
ATOM 716 N N . ALA A 1 90 ? -16.801 -19.101 23.700 1.00 61.47 90 ALA A N 1
ATOM 717 C CA . ALA A 1 90 ? -15.756 -20.066 23.473 1.00 61.47 90 ALA A CA 1
ATOM 718 C C . ALA A 1 90 ? -14.431 -19.465 23.939 1.00 61.47 90 ALA A C 1
ATOM 720 O O . ALA A 1 90 ? -13.998 -18.431 23.422 1.00 61.47 90 ALA A O 1
ATOM 721 N N . ASP A 1 91 ? -13.797 -20.119 24.911 1.00 64.88 91 ASP A N 1
ATOM 722 C CA . ASP A 1 91 ? -12.378 -19.899 25.157 1.00 64.88 91 ASP A CA 1
ATOM 723 C C . ASP A 1 91 ? -11.630 -20.344 23.907 1.00 64.88 91 ASP A C 1
ATOM 725 O O . ASP A 1 91 ? -11.838 -21.455 23.415 1.00 64.88 91 ASP A O 1
ATOM 729 N N . ILE A 1 92 ? -10.770 -19.475 23.392 1.00 66.62 92 ILE A N 1
ATOM 730 C CA . ILE A 1 92 ? -9.930 -19.788 22.245 1.00 66.62 92 ILE A CA 1
ATOM 731 C C . ILE A 1 92 ? -8.585 -20.293 22.783 1.00 66.62 92 ILE A C 1
ATOM 733 O O . ILE A 1 92 ? -7.789 -19.486 23.276 1.00 66.62 92 ILE A O 1
ATOM 737 N N . PRO A 1 93 ? -8.280 -21.603 22.721 1.00 56.84 93 PRO A N 1
ATOM 738 C CA . PRO A 1 93 ? -7.006 -22.107 23.211 1.00 56.84 93 PRO A CA 1
ATOM 739 C C . PRO A 1 93 ? -5.866 -21.595 22.313 1.00 56.84 93 PRO A C 1
ATOM 741 O O . PRO A 1 93 ? -5.972 -21.734 21.090 1.00 56.84 93 PRO A O 1
ATOM 744 N N . PRO A 1 94 ? -4.733 -21.118 22.869 1.00 55.31 94 PRO A N 1
ATOM 745 C CA . PRO A 1 94 ? -3.591 -20.638 22.080 1.00 55.31 94 PRO A CA 1
ATOM 746 C C . PRO A 1 94 ? -3.088 -21.654 21.037 1.00 55.31 94 PRO A C 1
ATOM 748 O O . PRO A 1 94 ? -2.730 -21.309 19.917 1.00 55.31 94 PRO A O 1
ATOM 751 N N . ARG A 1 95 ? -3.142 -22.958 21.353 1.00 48.62 95 ARG A N 1
ATOM 752 C CA . ARG A 1 95 ? -2.751 -24.023 20.410 1.00 48.62 95 ARG A CA 1
ATOM 753 C C . ARG A 1 95 ? -3.724 -24.233 19.245 1.00 48.62 95 ARG A C 1
ATOM 755 O O . ARG A 1 95 ? -3.289 -24.729 18.219 1.00 48.62 95 ARG A O 1
ATOM 762 N N . GLN A 1 96 ? -5.003 -23.868 19.374 1.00 50.53 96 GLN A N 1
ATOM 763 C CA . GLN A 1 96 ? -6.009 -24.028 18.309 1.00 50.53 96 GLN A CA 1
ATOM 764 C C . GLN A 1 96 ? -6.169 -22.786 17.422 1.00 50.53 96 GLN A C 1
ATOM 766 O O . GLN A 1 96 ? -6.816 -22.865 16.378 1.00 50.53 96 GLN A O 1
ATOM 771 N N . LEU A 1 97 ? -5.563 -21.658 17.807 1.00 52.16 97 LEU A N 1
ATOM 772 C CA . LEU A 1 97 ? -5.288 -20.537 16.901 1.00 52.16 97 LEU A CA 1
ATOM 773 C C . LEU A 1 97 ? -4.186 -20.899 15.888 1.00 52.16 97 LEU A C 1
ATOM 775 O O . LEU A 1 97 ? -4.133 -20.335 14.799 1.00 52.16 97 LEU A O 1
ATOM 779 N N . GLY A 1 98 ? -3.345 -21.885 16.210 1.00 51.38 98 GLY A N 1
ATOM 780 C CA . GLY A 1 98 ? -2.535 -22.618 15.243 1.00 51.38 98 GLY A CA 1
ATOM 781 C C . GLY A 1 98 ? -3.377 -23.679 14.543 1.00 51.38 98 GLY A C 1
ATOM 782 O O . GLY A 1 98 ? -3.285 -24.856 14.871 1.00 51.38 98 GLY A O 1
ATOM 783 N N . LEU A 1 99 ? -4.221 -23.269 13.596 1.00 49.94 99 LEU A N 1
ATOM 784 C CA . LEU A 1 99 ? -4.796 -24.186 12.611 1.00 49.94 99 LEU A CA 1
ATOM 785 C C . LEU A 1 99 ? -3.642 -25.000 12.006 1.00 49.94 99 LEU A C 1
ATOM 787 O O . LEU A 1 99 ? -2.713 -24.417 11.445 1.00 49.94 99 LEU A O 1
ATOM 791 N N . GLU A 1 100 ? -3.645 -26.320 12.194 1.00 43.94 100 GLU A N 1
ATOM 792 C CA . GLU A 1 100 ? -2.591 -27.213 11.703 1.00 43.94 100 GLU A CA 1
ATOM 793 C C . GLU A 1 100 ? -2.430 -27.004 10.181 1.00 43.94 100 GLU A C 1
ATOM 795 O O . GLU A 1 100 ? -3.331 -27.314 9.406 1.00 43.94 100 GLU A O 1
ATOM 800 N N . GLY A 1 101 ? -1.319 -26.382 9.760 1.00 45.41 101 GLY A N 1
ATOM 801 C CA . GLY A 1 101 ? -1.043 -25.999 8.362 1.00 45.41 101 GLY A CA 1
ATOM 802 C C . GLY A 1 101 ? -1.136 -24.498 8.024 1.00 45.41 101 GLY A C 1
ATOM 803 O O . GLY A 1 101 ? -0.674 -24.097 6.962 1.00 45.41 101 GLY A O 1
ATOM 804 N N . LEU A 1 102 ? -1.660 -23.653 8.919 1.00 48.34 102 LEU A N 1
ATOM 805 C CA . LEU A 1 102 ? -1.729 -22.181 8.795 1.00 48.34 102 LEU A CA 1
ATOM 806 C C . LEU A 1 102 ? -0.981 -21.476 9.946 1.00 48.34 102 LEU A C 1
ATOM 808 O O . LEU A 1 102 ? -1.317 -20.355 10.321 1.00 48.34 102 LEU A O 1
ATOM 812 N N . ALA A 1 103 ? 0.000 -22.145 10.559 1.00 43.50 103 ALA A N 1
ATOM 813 C CA . ALA A 1 103 ? 0.683 -21.672 11.761 1.00 43.50 103 ALA A CA 1
ATOM 814 C C . ALA A 1 103 ? 1.431 -20.339 11.534 1.00 43.50 103 ALA A C 1
ATOM 816 O O . ALA A 1 103 ? 2.585 -20.302 11.099 1.00 43.50 103 ALA A O 1
ATOM 817 N N . CYS A 1 104 ? 0.785 -19.228 11.891 1.00 50.81 104 CYS A N 1
ATOM 818 C CA . CYS A 1 104 ? 1.413 -17.916 11.984 1.00 50.81 104 CYS A CA 1
ATOM 819 C C . CYS A 1 104 ? 2.242 -17.838 13.274 1.00 50.81 104 CYS A C 1
ATOM 821 O O . CYS A 1 104 ? 1.798 -17.312 14.290 1.00 50.81 104 CYS A O 1
ATOM 823 N N . HIS A 1 105 ? 3.457 -18.368 13.228 1.00 46.91 105 HIS A N 1
ATOM 824 C CA . HIS A 1 105 ? 4.492 -18.269 14.263 1.00 46.91 105 HIS A CA 1
ATOM 825 C C . HIS A 1 105 ? 4.829 -16.816 14.664 1.00 46.91 105 HIS A C 1
ATOM 827 O O . HIS A 1 105 ? 5.387 -16.595 15.734 1.00 46.91 105 HIS A O 1
ATOM 833 N N . TRP A 1 106 ? 4.420 -15.832 13.857 1.00 52.91 106 TRP A N 1
ATOM 834 C CA . TRP A 1 106 ? 4.547 -14.397 14.124 1.00 52.91 106 TRP A CA 1
ATOM 835 C C . TRP A 1 106 ? 3.435 -13.805 15.008 1.00 52.91 106 TRP A C 1
ATOM 837 O O . TRP A 1 106 ? 3.592 -12.701 15.529 1.00 52.91 106 TRP A O 1
ATOM 847 N N . LEU A 1 107 ? 2.299 -14.495 15.188 1.00 57.41 107 LEU A N 1
ATOM 848 C CA . LEU A 1 107 ? 1.208 -13.985 16.023 1.00 57.41 107 LEU A CA 1
ATOM 849 C C . LEU A 1 107 ? 1.553 -14.221 17.492 1.00 57.41 107 LEU A C 1
ATOM 851 O O . LEU A 1 107 ? 1.369 -15.315 18.026 1.00 57.41 107 LEU A O 1
ATOM 855 N N . GLN A 1 108 ? 2.017 -13.175 18.171 1.00 61.00 108 GLN A N 1
ATOM 856 C CA . GLN A 1 108 ? 1.956 -13.157 19.625 1.00 61.00 108 GLN A CA 1
ATOM 857 C C . GLN A 1 108 ? 0.472 -13.114 20.019 1.00 61.00 108 GLN A C 1
ATOM 859 O O . GLN A 1 108 ? -0.218 -12.122 19.780 1.00 61.00 108 GLN A O 1
ATOM 864 N N . GLN A 1 109 ? -0.028 -14.216 20.570 1.00 65.56 109 GLN A N 1
ATOM 865 C CA . GLN A 1 109 ? -1.443 -14.367 20.896 1.00 65.56 109 GLN A CA 1
ATOM 866 C C . GLN A 1 109 ? -1.720 -13.962 22.348 1.00 65.56 109 GLN A C 1
ATOM 868 O O . GLN A 1 109 ? -0.926 -14.290 23.238 1.00 65.56 109 GLN A O 1
ATOM 873 N N . PRO A 1 110 ? -2.844 -13.281 22.623 1.00 66.69 110 PRO A N 1
ATOM 874 C CA . PRO A 1 110 ? -3.268 -13.029 23.987 1.00 66.69 110 PRO A CA 1
ATOM 875 C C . PRO A 1 110 ? -3.746 -14.320 24.658 1.00 66.69 110 PRO A C 1
ATOM 877 O O . PRO A 1 110 ? -4.494 -15.109 24.079 1.00 66.69 110 PRO A O 1
ATOM 880 N N . GLU A 1 111 ? -3.340 -14.528 25.911 1.00 65.56 111 GLU A N 1
ATOM 881 C CA . GLU A 1 111 ? -3.865 -15.627 26.721 1.00 65.56 111 GLU A CA 1
ATOM 882 C C . GLU A 1 111 ? -5.351 -15.401 27.036 1.00 65.56 111 GLU A C 1
ATOM 884 O O . GLU A 1 111 ? -5.735 -14.332 27.516 1.00 65.56 111 GLU A O 1
ATOM 889 N N . GLY A 1 112 ? -6.176 -16.430 26.808 1.00 66.44 112 GLY A N 1
ATOM 890 C CA . GLY A 1 112 ? -7.568 -16.457 27.262 1.00 66.44 112 GLY A CA 1
ATOM 891 C C . GLY A 1 112 ? -8.492 -15.485 26.527 1.00 66.44 112 GLY A C 1
ATOM 892 O O . GLY A 1 112 ? -9.181 -14.699 27.171 1.00 66.44 112 GLY A O 1
ATOM 893 N N . CYS A 1 113 ? -8.510 -15.528 25.191 1.00 74.88 113 CYS A N 1
ATOM 894 C CA . CYS A 1 113 ? -9.467 -14.757 24.396 1.00 74.88 113 CYS A CA 1
ATOM 895 C C . CYS A 1 113 ? -10.888 -15.329 24.523 1.00 74.88 113 CYS A C 1
ATOM 897 O O . CYS A 1 113 ? -11.084 -16.540 24.418 1.00 74.88 113 CYS A O 1
ATOM 899 N N . TRP A 1 114 ? -11.868 -14.437 24.687 1.00 79.25 114 TRP A N 1
ATOM 900 C CA . TRP A 1 114 ? -13.281 -14.757 24.904 1.00 79.25 114 TRP A CA 1
ATOM 901 C C . TRP A 1 114 ? -14.135 -14.027 23.860 1.00 79.25 114 TRP A C 1
ATOM 903 O O . TRP A 1 114 ? -14.241 -12.797 23.911 1.00 79.25 114 TRP A O 1
ATOM 913 N N . ILE A 1 115 ? -14.719 -14.771 22.912 1.00 84.62 115 ILE A N 1
ATOM 914 C CA . ILE A 1 115 ? -15.645 -14.252 21.888 1.00 84.62 115 ILE A CA 1
ATOM 915 C C . ILE A 1 115 ? -17.065 -14.685 22.230 1.00 84.62 115 ILE A C 1
ATOM 917 O O . ILE A 1 115 ? -17.326 -15.877 22.412 1.00 84.62 115 ILE A O 1
ATOM 921 N N . ARG A 1 116 ? -17.991 -13.722 22.251 1.00 86.56 116 ARG A N 1
ATOM 922 C CA . ARG A 1 116 ? -19.423 -13.998 22.329 1.00 86.56 116 ARG A CA 1
ATOM 923 C C . ARG A 1 116 ? -20.020 -14.236 20.937 1.00 86.56 116 ARG A C 1
ATOM 925 O O . ARG A 1 116 ? -20.020 -13.301 20.122 1.00 86.56 116 ARG A O 1
ATOM 932 N N . PRO A 1 117 ? -20.568 -15.440 20.677 1.00 87.50 117 PRO A N 1
ATOM 933 C CA . PRO A 1 117 ? -21.197 -15.775 19.406 1.00 87.50 117 PRO A CA 1
ATOM 934 C C . PRO A 1 117 ? -22.234 -14.742 18.973 1.00 87.50 117 PRO A C 1
ATOM 936 O O . PRO A 1 117 ? -23.035 -14.257 19.772 1.00 87.50 117 PRO A O 1
ATOM 939 N N . SER A 1 118 ? -22.223 -14.418 17.687 1.00 88.06 118 SER A N 1
ATOM 940 C CA . SER A 1 118 ? -23.139 -13.507 17.000 1.00 88.06 118 SER A CA 1
ATOM 941 C C . SER A 1 118 ? -23.184 -12.067 17.534 1.00 88.06 118 SER A C 1
ATOM 943 O O . SER A 1 118 ? -24.005 -11.283 17.059 1.00 88.06 118 SER A O 1
ATOM 945 N N . GLN A 1 119 ? -22.300 -11.678 18.464 1.00 89.38 119 GLN A N 1
ATOM 946 C CA . GLN A 1 119 ? -22.246 -10.314 19.013 1.00 89.38 119 GLN A CA 1
ATOM 947 C C . GLN A 1 119 ? -20.873 -9.656 18.857 1.00 89.38 119 GLN A C 1
ATOM 949 O O . GLN A 1 119 ? -20.781 -8.522 18.380 1.00 89.38 119 GLN A O 1
ATOM 954 N N . ASP A 1 120 ? -19.802 -10.356 19.229 1.00 91.44 120 ASP A N 1
ATOM 955 C CA . ASP A 1 120 ? -18.462 -9.771 19.261 1.00 91.44 120 ASP A CA 1
ATOM 956 C C . ASP A 1 120 ? -17.806 -9.701 17.873 1.00 91.44 120 ASP A C 1
ATOM 958 O O . ASP A 1 120 ? -18.163 -10.413 16.931 1.00 91.44 120 ASP A O 1
ATOM 962 N N . ILE A 1 121 ? -16.829 -8.804 17.747 1.00 94.62 121 ILE A N 1
ATOM 963 C CA . ILE A 1 121 ? -16.030 -8.576 16.544 1.00 94.62 121 ILE A CA 1
ATOM 964 C C . ILE A 1 121 ? -14.656 -9.208 16.757 1.00 94.62 121 ILE A C 1
ATOM 966 O O . ILE A 1 121 ? -13.949 -8.823 17.687 1.00 94.62 121 ILE A O 1
ATOM 970 N N . ALA A 1 122 ? -14.248 -10.116 15.875 1.00 93.50 122 ALA A N 1
ATOM 971 C CA . ALA A 1 122 ? -12.876 -10.616 15.849 1.00 93.50 122 ALA A CA 1
ATOM 972 C C . ALA A 1 122 ? -11.973 -9.602 15.133 1.00 93.50 122 ALA A C 1
ATOM 974 O O . ALA A 1 122 ? -12.305 -9.173 14.025 1.00 93.50 122 ALA A O 1
ATOM 975 N N . HIS A 1 123 ? -10.850 -9.214 15.738 1.00 93.75 123 HIS A N 1
ATOM 976 C CA . HIS A 1 123 ? -9.898 -8.267 15.159 1.00 93.75 123 HIS A CA 1
ATOM 977 C C . HIS A 1 123 ? -8.489 -8.850 15.021 1.00 93.75 123 HIS A C 1
ATOM 979 O O . HIS A 1 123 ? -8.014 -9.545 15.918 1.00 93.75 123 HIS A O 1
ATOM 985 N N . LEU A 1 124 ? -7.824 -8.517 13.913 1.00 90.50 124 LEU A N 1
ATOM 986 C CA . LEU A 1 124 ? -6.424 -8.839 13.642 1.00 90.50 124 LEU A CA 1
ATOM 987 C C . LEU A 1 124 ? -5.645 -7.560 13.292 1.00 90.50 124 LEU A C 1
ATOM 989 O O . LEU A 1 124 ? -5.970 -6.877 12.313 1.00 90.50 124 LEU A O 1
ATOM 993 N N . ASN A 1 125 ? -4.591 -7.281 14.059 1.00 85.69 125 ASN A N 1
ATOM 994 C CA . ASN A 1 125 ? -3.672 -6.151 13.911 1.00 85.69 125 ASN A CA 1
ATOM 995 C C . ASN A 1 125 ? -2.526 -6.420 12.912 1.00 85.69 125 ASN A C 1
ATOM 997 O O . ASN A 1 125 ? -1.566 -5.648 12.856 1.00 85.69 125 ASN A O 1
ATOM 1001 N N . TRP A 1 126 ? -2.610 -7.504 12.134 1.00 81.56 126 TRP A N 1
ATOM 1002 C CA . TRP A 1 126 ? -1.556 -7.960 11.228 1.00 81.56 126 TRP A CA 1
ATOM 1003 C C . TRP A 1 126 ? -1.028 -6.846 10.308 1.00 81.56 126 TRP A C 1
ATOM 1005 O O . TRP A 1 126 ? -1.796 -6.096 9.699 1.00 81.56 126 TRP A O 1
ATOM 1015 N N . HIS A 1 127 ? 0.300 -6.766 10.180 1.00 74.81 127 HIS A N 1
ATOM 1016 C CA . HIS A 1 127 ? 0.989 -5.766 9.370 1.00 74.81 127 HIS A CA 1
ATOM 1017 C C . HIS A 1 127 ? 2.133 -6.414 8.567 1.00 74.81 127 HIS A C 1
ATOM 1019 O O . HIS A 1 127 ? 2.948 -7.113 9.172 1.00 74.81 127 HIS A O 1
ATOM 1025 N N . PRO A 1 128 ? 2.289 -6.114 7.260 1.00 66.94 128 PRO A N 1
ATOM 1026 C CA . PRO A 1 128 ? 3.330 -6.718 6.420 1.00 66.94 128 PRO A CA 1
ATOM 1027 C C . PRO A 1 128 ? 4.750 -6.521 6.962 1.00 66.94 128 PRO A C 1
ATOM 1029 O O . PRO A 1 128 ? 5.552 -7.445 6.949 1.00 66.94 128 PRO A O 1
ATOM 1032 N N . ALA A 1 129 ? 5.055 -5.326 7.485 1.00 57.34 129 ALA A N 1
ATOM 1033 C CA . ALA A 1 129 ? 6.370 -5.013 8.056 1.00 57.34 129 ALA A CA 1
ATOM 1034 C C . ALA A 1 129 ? 6.743 -5.870 9.289 1.00 57.34 129 ALA A C 1
ATOM 1036 O O . ALA A 1 129 ? 7.923 -6.014 9.596 1.00 57.34 129 ALA A O 1
ATOM 1037 N N . GLY A 1 130 ? 5.752 -6.428 9.999 1.00 53.75 130 GLY A N 1
ATOM 1038 C CA . GLY A 1 130 ? 5.975 -7.255 11.189 1.00 53.75 130 GLY A CA 1
ATOM 1039 C C . GLY A 1 130 ? 6.617 -8.610 10.880 1.00 53.75 130 GLY A C 1
ATOM 1040 O O . GLY A 1 130 ? 7.319 -9.141 11.735 1.00 53.75 130 GLY A O 1
ATOM 1041 N N . ASP A 1 131 ? 6.461 -9.112 9.650 1.00 50.53 131 ASP A N 1
ATOM 1042 C CA . ASP A 1 131 ? 7.081 -10.362 9.181 1.00 50.53 131 ASP A CA 1
ATOM 1043 C C . ASP A 1 131 ? 8.600 -10.217 8.916 1.00 50.53 131 ASP A C 1
ATOM 1045 O O . ASP A 1 131 ? 9.271 -11.215 8.675 1.00 50.53 131 ASP A O 1
ATOM 1049 N N . TYR A 1 132 ? 9.170 -9.001 8.952 1.00 47.09 132 TYR A N 1
ATOM 1050 C CA . TYR A 1 132 ? 10.594 -8.751 8.643 1.00 47.09 132 TYR A CA 1
ATOM 1051 C C . TYR A 1 132 ? 11.491 -8.560 9.878 1.00 47.09 132 TYR A C 1
ATOM 1053 O O . TYR A 1 132 ? 12.689 -8.320 9.733 1.00 47.09 132 TYR A O 1
ATOM 1061 N N . GLY A 1 133 ? 10.930 -8.611 11.092 1.00 39.12 133 GLY A N 1
ATOM 1062 C CA . GLY A 1 133 ? 11.643 -8.281 12.339 1.00 39.12 133 GLY A CA 1
ATOM 1063 C C . GLY A 1 133 ? 12.674 -9.318 12.800 1.00 39.12 133 GLY A C 1
ATOM 1064 O O . GLY A 1 133 ? 13.452 -9.061 13.717 1.00 39.12 133 GLY A O 1
ATOM 1065 N N . ASP A 1 134 ? 12.698 -10.474 12.156 1.00 38.69 134 ASP A N 1
ATOM 1066 C CA . ASP A 1 134 ? 13.640 -11.559 12.363 1.00 38.69 134 ASP A CA 1
ATOM 1067 C C . ASP A 1 134 ? 14.405 -11.703 11.041 1.00 38.69 134 ASP A C 1
ATOM 1069 O O . ASP A 1 134 ? 13.824 -12.032 10.014 1.00 38.69 134 ASP A O 1
ATOM 1073 N N . GLY A 1 135 ? 15.708 -11.417 11.038 1.00 36.66 135 GLY A N 1
ATOM 1074 C CA . GLY A 1 135 ? 16.566 -11.490 9.850 1.00 36.66 135 GLY A CA 1
ATOM 1075 C C . GLY A 1 135 ? 16.698 -12.880 9.206 1.00 36.66 135 GLY A C 1
ATOM 1076 O O . GLY A 1 135 ? 17.562 -13.059 8.345 1.00 36.66 135 GLY A O 1
ATOM 1077 N N . SER A 1 136 ? 15.889 -13.871 9.584 1.00 38.06 136 SER A N 1
ATOM 1078 C CA . SER A 1 136 ? 15.740 -15.130 8.867 1.00 38.06 136 SER A CA 1
ATOM 1079 C C . SER A 1 136 ? 14.852 -14.942 7.632 1.00 38.06 136 SER A C 1
ATOM 1081 O O . SER A 1 136 ? 13.684 -15.310 7.559 1.00 38.06 136 SER A O 1
ATOM 1083 N N . LEU A 1 137 ? 15.480 -14.437 6.569 1.00 34.69 137 LEU A N 1
ATOM 1084 C CA . LEU A 1 137 ? 15.054 -14.608 5.174 1.00 34.69 137 LEU A CA 1
ATOM 1085 C C . LEU A 1 137 ? 15.127 -16.089 4.740 1.00 34.69 137 LEU A C 1
ATOM 1087 O O . LEU A 1 137 ? 15.602 -16.404 3.651 1.00 34.69 137 LEU A O 1
ATOM 1091 N N . VAL A 1 138 ? 14.719 -17.023 5.599 1.00 35.72 138 VAL A N 1
ATOM 1092 C CA . VAL A 1 138 ? 14.579 -18.421 5.213 1.00 35.72 138 VAL A CA 1
ATOM 1093 C C . VAL A 1 138 ? 13.224 -18.530 4.541 1.00 35.72 138 VAL A C 1
ATOM 1095 O O . VAL A 1 138 ? 12.196 -18.220 5.135 1.00 35.72 138 VAL A O 1
ATOM 1098 N N . GLU A 1 139 ? 13.262 -18.918 3.273 1.00 38.38 139 GLU A N 1
ATOM 1099 C CA . GLU A 1 139 ? 12.138 -19.267 2.413 1.00 38.38 139 GLU A CA 1
ATOM 1100 C C . GLU A 1 139 ? 11.142 -20.178 3.147 1.00 38.38 139 GLU A C 1
ATOM 1102 O O . GLU A 1 139 ? 11.210 -21.405 3.078 1.00 38.38 139 GLU A O 1
ATOM 1107 N N . LEU A 1 140 ? 10.211 -19.589 3.894 1.00 43.06 140 LEU A N 1
ATOM 1108 C CA . LEU A 1 140 ? 9.120 -20.346 4.477 1.00 43.06 140 LEU A CA 1
ATOM 1109 C C . LEU A 1 140 ? 8.178 -20.750 3.337 1.00 43.06 140 LEU A C 1
ATOM 1111 O O . LEU A 1 140 ? 7.727 -19.882 2.578 1.00 43.06 140 LEU A O 1
ATOM 1115 N N . PRO A 1 141 ? 7.876 -22.051 3.193 1.00 40.78 141 PRO A N 1
ATOM 1116 C CA . PRO A 1 141 ? 6.991 -22.530 2.150 1.00 40.78 141 PRO A CA 1
ATOM 1117 C C . PRO A 1 141 ? 5.579 -22.016 2.449 1.00 40.78 141 PRO A C 1
ATOM 1119 O O . PRO A 1 141 ? 4.919 -22.490 3.366 1.00 40.78 141 PRO A O 1
ATOM 1122 N N . ALA A 1 142 ? 5.154 -21.021 1.666 1.00 53.44 142 ALA A N 1
ATOM 1123 C CA . ALA A 1 142 ? 3.901 -20.271 1.761 1.00 53.44 142 ALA A CA 1
ATOM 1124 C C . ALA A 1 142 ? 3.748 -19.397 3.025 1.00 53.44 142 ALA A C 1
ATOM 1126 O O . ALA A 1 142 ? 3.501 -19.870 4.132 1.00 53.44 142 ALA A O 1
ATOM 1127 N N . ARG A 1 143 ? 3.802 -18.070 2.830 1.00 59.81 143 ARG A N 1
ATOM 1128 C CA . ARG A 1 143 ? 3.351 -17.105 3.844 1.00 59.81 143 ARG A CA 1
ATOM 1129 C C . ARG A 1 143 ? 1.882 -17.406 4.195 1.00 59.81 143 ARG A C 1
ATOM 1131 O O . ARG A 1 143 ? 1.073 -17.530 3.269 1.00 59.81 143 ARG A O 1
ATOM 1138 N N . PRO A 1 144 ? 1.524 -17.543 5.483 1.00 65.81 144 PRO A N 1
ATOM 1139 C CA . PRO A 1 144 ? 0.153 -17.834 5.875 1.00 65.81 144 PRO A CA 1
ATOM 1140 C C . PRO A 1 144 ? -0.756 -16.648 5.539 1.00 65.81 144 PRO A C 1
ATOM 1142 O O . PRO A 1 144 ? -0.392 -15.496 5.750 1.00 65.81 144 PRO A O 1
ATOM 1145 N N . ASP A 1 145 ? -1.937 -16.941 4.998 1.00 79.75 145 ASP A N 1
ATOM 1146 C CA . ASP A 1 145 ? -2.920 -15.936 4.595 1.00 79.75 145 ASP A CA 1
ATOM 1147 C C . ASP A 1 145 ? -3.685 -15.401 5.825 1.00 79.75 145 ASP A C 1
ATOM 1149 O O . ASP A 1 145 ? -4.515 -16.131 6.389 1.00 79.75 145 ASP A O 1
ATOM 1153 N N . PRO A 1 146 ? -3.451 -14.140 6.247 1.00 82.00 146 PRO A N 1
ATOM 1154 C CA . PRO A 1 146 ? -4.058 -13.590 7.457 1.00 82.00 146 PRO A CA 1
ATOM 1155 C C . PRO A 1 146 ? -5.582 -13.452 7.343 1.00 82.00 146 PRO A C 1
ATOM 1157 O O . PRO A 1 146 ? -6.288 -13.571 8.345 1.00 82.00 146 PRO A O 1
ATOM 1160 N N . VAL A 1 147 ? -6.110 -13.239 6.132 1.00 89.06 147 VAL A N 1
ATOM 1161 C CA . VAL A 1 147 ? -7.547 -13.054 5.883 1.00 89.06 147 VAL A CA 1
ATOM 1162 C C . VAL A 1 147 ? -8.283 -14.378 5.990 1.00 89.06 147 VAL A C 1
ATOM 1164 O O . VAL A 1 147 ? -9.338 -14.456 6.635 1.00 89.06 147 VAL A O 1
ATOM 1167 N N . ARG A 1 148 ? -7.719 -15.432 5.394 1.00 86.06 148 ARG A N 1
ATOM 1168 C CA . ARG A 1 148 ? -8.255 -16.788 5.527 1.00 86.06 148 ARG A CA 1
ATOM 1169 C C . ARG A 1 148 ? -8.239 -17.226 6.986 1.00 86.06 148 ARG A C 1
ATOM 1171 O O . ARG A 1 148 ? -9.260 -17.699 7.482 1.00 86.06 148 ARG A O 1
ATOM 1178 N N . TRP A 1 149 ? -7.120 -17.001 7.673 1.00 85.12 149 TRP A N 1
ATOM 1179 C CA . TRP A 1 149 ? -6.953 -17.364 9.075 1.00 85.12 149 TRP A CA 1
ATOM 1180 C C . TRP A 1 149 ? -8.006 -16.704 9.976 1.00 85.12 149 TRP A C 1
ATOM 1182 O O . TRP A 1 149 ? -8.757 -17.414 10.648 1.00 85.12 149 TRP A O 1
ATOM 1192 N N . ILE A 1 150 ? -8.149 -15.369 9.945 1.00 88.19 150 ILE A N 1
ATOM 1193 C CA . ILE A 1 150 ? -9.137 -14.705 10.815 1.00 88.19 150 ILE A CA 1
ATOM 1194 C C . ILE A 1 150 ? -10.562 -15.105 10.445 1.00 88.19 150 ILE A C 1
ATOM 1196 O O . ILE A 1 150 ? -11.416 -15.212 11.322 1.00 88.19 150 ILE A O 1
ATOM 1200 N N . THR A 1 151 ? -10.843 -15.345 9.162 1.00 90.00 151 THR A N 1
ATOM 1201 C CA . THR A 1 151 ? -12.188 -15.743 8.743 1.00 90.00 151 THR A CA 1
ATOM 1202 C C . THR A 1 151 ? -12.540 -17.126 9.278 1.00 90.00 151 THR A C 1
ATOM 1204 O O . THR A 1 151 ? -13.678 -17.339 9.698 1.00 90.00 151 THR A O 1
ATOM 1207 N N . GLU A 1 152 ? -11.588 -18.056 9.297 1.00 86.06 152 GLU A N 1
ATOM 1208 C CA . GLU A 1 152 ? -11.795 -19.383 9.868 1.00 86.06 152 GLU A CA 1
ATOM 1209 C C . GLU A 1 152 ? -12.009 -19.311 11.384 1.00 86.06 152 GLU A C 1
ATOM 1211 O O . GLU A 1 152 ? -12.973 -19.889 11.886 1.00 86.06 152 GLU A O 1
ATOM 1216 N N . VAL A 1 153 ? -11.198 -18.524 12.101 1.00 84.94 153 VAL A N 1
ATOM 1217 C CA . VAL A 1 153 ? -11.376 -18.278 13.543 1.00 84.94 153 VAL A CA 1
ATOM 1218 C C . VAL A 1 153 ? -12.746 -17.652 13.820 1.00 84.94 153 VAL A C 1
ATOM 1220 O O . VAL A 1 153 ? -13.513 -18.164 14.633 1.00 84.94 153 VAL A O 1
ATOM 1223 N N . ALA A 1 154 ? -13.102 -16.592 13.096 1.00 89.69 154 ALA A N 1
ATOM 1224 C CA . ALA A 1 154 ? -14.389 -15.918 13.231 1.00 89.69 154 ALA A CA 1
ATOM 1225 C C . ALA A 1 154 ? -15.574 -16.840 12.915 1.00 89.69 154 ALA A C 1
ATOM 1227 O O . ALA A 1 154 ? -16.624 -16.707 13.530 1.00 89.69 154 ALA A O 1
ATOM 1228 N N . SER A 1 155 ? -15.425 -17.778 11.977 1.00 88.81 155 SER A N 1
ATOM 1229 C CA . SER A 1 155 ? -16.483 -18.741 11.646 1.00 88.81 155 SER A CA 1
ATOM 1230 C C . SER A 1 155 ? -16.605 -19.833 12.706 1.00 88.81 155 SER A C 1
ATOM 1232 O O . SER A 1 155 ? -17.715 -20.164 13.106 1.00 88.81 155 SER A O 1
ATOM 1234 N N . ARG A 1 156 ? -15.477 -20.350 13.211 1.00 85.75 156 ARG A N 1
ATOM 1235 C CA . ARG A 1 156 ? -15.443 -21.371 14.269 1.00 85.75 156 ARG A CA 1
ATOM 1236 C C . ARG A 1 156 ? -16.052 -20.878 15.579 1.00 85.75 156 ARG A C 1
ATOM 1238 O O . ARG A 1 156 ? -16.696 -21.659 16.268 1.00 85.75 156 ARG A O 1
ATOM 1245 N N . TYR A 1 157 ? -15.841 -19.607 15.910 1.00 86.06 157 TYR A N 1
ATOM 1246 C CA . TYR A 1 157 ? -16.336 -18.990 17.144 1.00 86.06 157 TYR A CA 1
ATOM 1247 C C . TYR A 1 157 ? -17.537 -18.065 16.921 1.00 86.06 157 TYR A C 1
ATOM 1249 O O . TYR A 1 157 ? -17.897 -17.294 17.807 1.00 86.06 157 TYR A O 1
ATOM 1257 N N . GLU A 1 158 ? -18.148 -18.142 15.735 1.00 90.06 158 GLU A N 1
ATOM 1258 C CA . GLU A 1 158 ? -19.368 -17.418 15.373 1.00 90.06 158 GLU A CA 1
ATOM 1259 C C . GLU A 1 158 ? -19.290 -15.899 15.625 1.00 90.06 158 GLU A C 1
ATOM 1261 O O . GLU A 1 158 ? -20.279 -15.278 16.000 1.00 90.06 158 GLU A O 1
ATOM 1266 N N . ALA A 1 159 ? -18.133 -15.263 15.429 1.00 91.56 159 ALA A N 1
ATOM 1267 C CA . ALA A 1 159 ? -18.008 -13.814 15.576 1.00 91.56 159 ALA A CA 1
ATOM 1268 C C . ALA A 1 159 ? -18.955 -13.083 14.604 1.00 91.56 159 ALA A C 1
ATOM 1270 O O . ALA A 1 159 ? -19.084 -13.457 13.431 1.00 91.56 159 ALA A O 1
ATOM 1271 N N . ALA A 1 160 ? -19.596 -12.012 15.081 1.00 93.31 160 ALA A N 1
ATOM 1272 C CA . ALA A 1 160 ? -20.578 -11.250 14.310 1.00 93.31 160 ALA A CA 1
ATOM 1273 C C . ALA A 1 160 ? -19.946 -10.596 13.077 1.00 93.31 160 ALA A C 1
ATOM 1275 O O . ALA A 1 160 ? -20.488 -10.644 11.972 1.00 93.31 160 ALA A O 1
ATOM 1276 N N . GLU A 1 161 ? -18.782 -9.977 13.270 1.00 95.44 161 GLU A N 1
ATOM 1277 C CA . GLU A 1 161 ? -18.030 -9.301 12.218 1.00 95.44 161 GLU A CA 1
ATOM 1278 C C . GLU A 1 161 ? -16.528 -9.564 12.357 1.00 95.44 161 GLU A C 1
ATOM 1280 O O . GLU A 1 161 ? -16.031 -9.963 13.411 1.00 95.44 161 GLU A O 1
ATOM 1285 N N . VAL A 1 162 ? -15.812 -9.309 11.264 1.00 96.25 162 VAL A N 1
ATOM 1286 C CA . VAL A 1 162 ? -14.354 -9.386 11.193 1.00 96.25 162 VAL A CA 1
ATOM 1287 C C . VAL A 1 162 ? -13.798 -7.989 10.965 1.00 96.25 162 VAL A C 1
ATOM 1289 O O . VAL A 1 162 ? -14.275 -7.255 10.094 1.00 96.25 162 VAL A O 1
ATOM 1292 N N . SER A 1 163 ? -12.780 -7.641 11.743 1.00 96.69 163 SER A N 1
ATOM 1293 C CA . SER A 1 163 ? -12.016 -6.409 11.630 1.00 96.69 163 SER A CA 1
ATOM 1294 C C . SER A 1 163 ? -10.551 -6.717 11.322 1.00 96.69 163 SER A C 1
ATOM 1296 O O . SER A 1 163 ? -9.949 -7.592 11.937 1.00 96.69 163 SER A O 1
ATOM 1298 N N . LEU A 1 164 ? -9.970 -5.996 10.372 1.00 93.81 164 LEU A N 1
ATOM 1299 C CA . LEU A 1 164 ? -8.599 -6.181 9.895 1.00 93.81 164 LEU A CA 1
ATOM 1300 C C . LEU A 1 164 ? -7.877 -4.840 9.877 1.00 93.81 164 LEU A C 1
ATOM 1302 O O . LEU A 1 164 ? -8.477 -3.828 9.511 1.00 93.81 164 LEU A O 1
ATOM 1306 N N . ALA A 1 165 ? -6.587 -4.815 10.201 1.00 90.88 165 ALA A N 1
ATOM 1307 C CA . ALA A 1 165 ? -5.750 -3.660 9.899 1.00 90.88 165 ALA A CA 1
ATOM 1308 C C . ALA A 1 165 ? -5.771 -3.345 8.390 1.00 90.88 165 ALA A C 1
ATOM 1310 O O . ALA A 1 165 ? -5.668 -4.230 7.539 1.00 90.88 165 ALA A O 1
ATOM 1311 N N . ALA A 1 166 ? -5.876 -2.061 8.042 1.00 89.56 166 ALA A N 1
ATOM 1312 C CA . ALA A 1 166 ? -5.922 -1.595 6.656 1.00 89.56 166 ALA A CA 1
ATOM 1313 C C . ALA A 1 166 ? -4.694 -2.016 5.838 1.00 89.56 166 ALA A C 1
ATOM 1315 O O . ALA A 1 166 ? 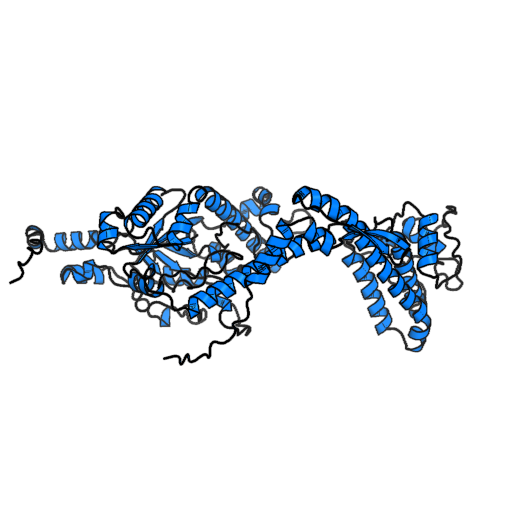-4.816 -2.252 4.636 1.00 89.56 166 ALA A O 1
ATOM 1316 N N . ALA A 1 167 ? -3.550 -2.180 6.511 1.00 81.81 167 ALA A N 1
ATOM 1317 C CA . ALA A 1 167 ? -2.281 -2.614 5.938 1.00 81.81 167 ALA A CA 1
ATOM 1318 C C . ALA A 1 167 ? -2.335 -3.993 5.250 1.00 81.81 167 ALA A C 1
ATOM 1320 O O . ALA A 1 167 ? -1.466 -4.277 4.433 1.00 81.81 167 ALA A O 1
ATOM 1321 N N . VAL A 1 168 ? -3.367 -4.812 5.509 1.00 83.38 168 VAL A N 1
ATOM 1322 C CA . VAL A 1 168 ? -3.656 -6.035 4.732 1.00 83.38 168 VAL A CA 1
ATOM 1323 C C . VAL A 1 168 ? -3.837 -5.733 3.241 1.00 83.38 168 VAL A C 1
ATOM 1325 O O . VAL A 1 168 ? -3.444 -6.533 2.397 1.00 83.38 168 VAL A O 1
ATOM 1328 N N . ILE A 1 169 ? -4.431 -4.581 2.916 1.00 84.75 169 ILE A N 1
ATOM 1329 C CA . ILE A 1 169 ? -4.639 -4.124 1.537 1.00 84.75 169 ILE A CA 1
ATOM 1330 C C . ILE A 1 169 ? -3.647 -3.016 1.213 1.00 84.75 169 ILE A C 1
ATOM 1332 O O . ILE A 1 169 ? -2.868 -3.122 0.270 1.00 84.75 169 ILE A O 1
ATOM 1336 N N . LEU A 1 170 ? -3.716 -1.930 1.986 1.00 81.50 170 LEU A N 1
ATOM 1337 C CA . LEU A 1 170 ? -2.955 -0.712 1.773 1.00 81.50 170 LEU A CA 1
ATOM 1338 C C . LEU A 1 170 ? -2.751 0.044 3.093 1.00 81.50 170 LEU A C 1
ATOM 1340 O O . LEU A 1 170 ? -3.727 0.279 3.817 1.00 81.50 170 LEU A O 1
ATOM 1344 N N . PRO A 1 171 ? -1.526 0.512 3.381 1.00 79.94 171 PRO A N 1
ATOM 1345 C CA . PRO A 1 171 ? -1.261 1.371 4.530 1.00 79.94 171 PRO A CA 1
ATOM 1346 C C . PRO A 1 171 ? -2.108 2.658 4.501 1.00 79.94 171 PRO A C 1
ATOM 1348 O O . PRO A 1 171 ? -2.412 3.214 3.443 1.00 79.94 171 PRO A O 1
ATOM 1351 N N . PHE A 1 172 ? -2.485 3.157 5.680 1.00 84.56 172 PHE A N 1
ATOM 1352 C CA . PHE A 1 172 ? -3.214 4.415 5.844 1.00 84.56 172 PHE A CA 1
ATOM 1353 C C . PHE A 1 172 ? -2.306 5.477 6.475 1.00 84.56 172 PHE A C 1
ATOM 1355 O O . PHE A 1 172 ? -2.184 5.574 7.695 1.00 84.56 172 PHE A O 1
ATOM 1362 N N . GLY A 1 173 ? -1.698 6.306 5.624 1.00 75.19 173 GLY A N 1
ATOM 1363 C CA . GLY A 1 173 ? -0.755 7.349 6.036 1.00 75.19 173 GLY A CA 1
ATOM 1364 C C . GLY A 1 173 ? -1.199 8.781 5.711 1.00 75.19 173 GLY A C 1
ATOM 1365 O O . GLY A 1 173 ? -2.225 8.988 5.051 1.00 75.19 173 GLY A O 1
ATOM 1366 N N . PRO A 1 174 ? -0.450 9.796 6.179 1.00 64.38 174 PRO A N 1
ATOM 1367 C CA . PRO A 1 174 ? -0.674 11.200 5.838 1.00 64.38 174 PRO A CA 1
ATOM 1368 C C . PRO A 1 174 ? -0.250 11.543 4.401 1.00 64.38 174 PRO A C 1
ATOM 1370 O O . PRO A 1 174 ? -0.909 12.367 3.770 1.00 64.38 174 PRO A O 1
ATOM 1373 N N . SER A 1 175 ? 0.800 10.903 3.865 1.00 59.28 175 SER A N 1
ATOM 1374 C CA . SER A 1 175 ? 1.218 11.070 2.464 1.00 59.28 175 SER A CA 1
ATOM 1375 C C . SER A 1 175 ? 0.350 10.286 1.485 1.00 59.28 175 SER A C 1
ATOM 1377 O O . SER A 1 175 ? 0.314 10.658 0.318 1.00 59.28 175 SER A O 1
ATOM 1379 N N . GLN A 1 176 ? -0.350 9.243 1.962 1.00 60.09 176 GLN A N 1
ATOM 1380 C CA . GLN A 1 176 ? -0.979 8.218 1.122 1.00 60.09 176 GLN A CA 1
ATOM 1381 C C . GLN A 1 176 ? -0.105 7.921 -0.090 1.00 60.09 176 GLN A C 1
ATOM 1383 O O . GLN A 1 176 ? -0.499 8.199 -1.219 1.00 60.09 176 GLN A O 1
ATOM 1388 N N . ASP A 1 177 ? 1.116 7.437 0.147 1.00 55.94 177 ASP A N 1
ATOM 1389 C CA . ASP A 1 177 ? 1.943 6.975 -0.958 1.00 55.94 177 ASP A CA 1
ATOM 1390 C C . ASP A 1 177 ? 1.180 5.850 -1.665 1.00 55.94 177 ASP A C 1
ATOM 1392 O O . ASP A 1 177 ? 1.022 4.746 -1.153 1.00 55.94 177 ASP A O 1
ATOM 1396 N N . LEU A 1 178 ? 0.648 6.181 -2.843 1.00 54.75 178 LEU A N 1
ATOM 1397 C CA . LEU A 1 178 ? -0.199 5.343 -3.695 1.00 54.75 178 LEU A CA 1
ATOM 1398 C C . LEU A 1 178 ? 0.597 4.233 -4.393 1.00 54.75 178 LEU A C 1
ATOM 1400 O O . LEU A 1 178 ? 0.215 3.769 -5.465 1.00 54.75 178 LEU A O 1
ATOM 1404 N N . ARG A 1 179 ? 1.725 3.835 -3.801 1.00 55.72 179 ARG A N 1
ATOM 1405 C CA . ARG A 1 179 ? 2.593 2.780 -4.295 1.00 55.72 179 ARG A CA 1
ATOM 1406 C C . ARG A 1 179 ? 2.234 1.502 -3.562 1.00 55.72 179 ARG A C 1
ATOM 1408 O O . ARG A 1 179 ? 2.507 1.363 -2.372 1.00 55.72 179 ARG A O 1
ATOM 1415 N N . LEU A 1 180 ? 1.638 0.561 -4.284 1.00 54.44 180 LEU A N 1
ATOM 1416 C CA . LEU A 1 180 ? 1.597 -0.825 -3.831 1.00 54.44 180 LEU A CA 1
ATOM 1417 C C . LEU A 1 180 ? 3.030 -1.355 -3.852 1.00 54.44 180 LEU A C 1
ATOM 1419 O O . LEU A 1 180 ? 3.551 -1.661 -4.921 1.00 54.44 180 LEU A O 1
ATOM 1423 N N . GLY A 1 181 ? 3.671 -1.389 -2.684 1.00 52.00 181 GLY A N 1
ATOM 1424 C CA . GLY A 1 181 ? 4.960 -2.046 -2.512 1.00 52.00 181 GLY A CA 1
ATOM 1425 C C . GLY A 1 181 ? 4.853 -3.561 -2.716 1.00 52.00 181 GLY A C 1
ATOM 1426 O O . GLY A 1 181 ? 3.777 -4.143 -2.582 1.00 52.00 181 GLY A O 1
ATOM 1427 N N . TRP A 1 182 ? 5.998 -4.210 -2.931 1.00 48.47 182 TRP A N 1
ATOM 1428 C CA . TRP A 1 182 ? 6.199 -5.669 -2.858 1.00 48.47 182 TRP A CA 1
ATOM 1429 C C . TRP A 1 182 ? 5.645 -6.328 -1.572 1.00 48.47 182 TRP A C 1
ATOM 1431 O O . TRP A 1 182 ? 5.461 -7.542 -1.519 1.00 48.47 182 TRP A O 1
ATOM 1441 N N . GLU A 1 183 ? 5.361 -5.530 -0.541 1.00 50.12 183 GLU A N 1
ATOM 1442 C CA . GLU A 1 183 ? 4.807 -5.938 0.753 1.00 50.12 183 GLU A CA 1
ATOM 1443 C C . GLU A 1 183 ? 3.309 -6.285 0.726 1.00 50.12 183 GLU A C 1
ATOM 1445 O O . GLU A 1 183 ? 2.827 -6.963 1.635 1.00 50.12 183 GLU A O 1
ATOM 1450 N N . ALA A 1 184 ? 2.556 -5.849 -0.289 1.00 53.62 184 ALA A N 1
ATOM 1451 C CA . ALA A 1 184 ? 1.139 -6.175 -0.385 1.00 53.62 184 ALA A CA 1
ATOM 1452 C C . ALA A 1 184 ? 0.959 -7.663 -0.746 1.00 53.62 184 ALA A C 1
ATOM 1454 O O . ALA A 1 184 ? 1.291 -8.117 -1.845 1.00 53.62 184 ALA A O 1
ATOM 1455 N N . GLN A 1 185 ? 0.431 -8.444 0.202 1.00 65.88 185 GLN A N 1
ATOM 1456 C CA . GLN A 1 185 ? 0.199 -9.873 0.018 1.00 65.88 185 GLN A CA 1
ATOM 1457 C C . GLN A 1 185 ? -1.016 -10.095 -0.884 1.00 65.88 185 GLN A C 1
ATOM 1459 O O . GLN A 1 185 ? -2.151 -10.147 -0.414 1.00 65.88 185 GLN A O 1
ATOM 1464 N N . GLY A 1 186 ? -0.781 -10.260 -2.188 1.00 70.12 186 GLY A N 1
ATOM 1465 C CA . GLY A 1 186 ? -1.866 -10.474 -3.151 1.00 70.12 186 GLY A CA 1
ATOM 1466 C C . GLY A 1 186 ? -2.813 -11.616 -2.776 1.00 70.12 186 GLY A C 1
ATOM 1467 O O . GLY A 1 186 ? -4.018 -11.469 -2.941 1.00 70.12 186 GLY A O 1
ATOM 1468 N N . ASN A 1 187 ? -2.303 -12.689 -2.160 1.00 75.62 187 ASN A N 1
ATOM 1469 C CA . ASN A 1 187 ? -3.137 -13.783 -1.650 1.00 75.62 187 ASN A CA 1
ATOM 1470 C C . ASN A 1 187 ? -4.138 -13.306 -0.588 1.00 75.62 187 ASN A C 1
ATOM 1472 O O . ASN A 1 187 ? -5.323 -13.607 -0.697 1.00 75.62 187 ASN A O 1
ATOM 1476 N N . ALA A 1 188 ? -3.689 -12.500 0.379 1.00 80.62 188 ALA A N 1
ATOM 1477 C CA . ALA A 1 188 ? -4.549 -11.950 1.422 1.00 80.62 188 ALA A CA 1
ATOM 1478 C C . ALA A 1 188 ? -5.642 -11.051 0.826 1.00 80.62 188 ALA A C 1
ATOM 1480 O O . ALA A 1 188 ? -6.813 -11.173 1.186 1.00 80.62 188 ALA A O 1
ATOM 1481 N N . VAL A 1 189 ? -5.282 -10.188 -0.134 1.00 85.75 189 VAL A N 1
ATOM 1482 C CA . VAL A 1 189 ? -6.254 -9.315 -0.808 1.00 85.75 189 VAL A CA 1
ATOM 1483 C C . VAL A 1 189 ? -7.291 -10.137 -1.564 1.00 85.75 189 VAL A C 1
ATOM 1485 O O . VAL A 1 189 ? -8.480 -9.892 -1.393 1.00 85.75 189 VAL A O 1
ATOM 1488 N N . LEU A 1 190 ? -6.876 -11.139 -2.343 1.00 86.44 190 LEU A N 1
ATOM 1489 C CA . LEU A 1 190 ? -7.789 -12.015 -3.086 1.00 86.44 190 LEU A CA 1
ATOM 1490 C C . LEU A 1 190 ? -8.707 -12.823 -2.162 1.00 86.44 190 LEU A C 1
ATOM 1492 O O . LEU A 1 190 ? -9.888 -13.010 -2.468 1.00 86.44 190 LEU A O 1
ATOM 1496 N N . SER A 1 191 ? -8.197 -13.263 -1.012 1.00 88.62 191 SER A N 1
ATOM 1497 C CA . SER A 1 191 ? -8.977 -13.994 -0.015 1.00 88.62 191 SER A CA 1
ATOM 1498 C C . SER A 1 191 ? -10.099 -13.170 0.600 1.00 88.62 191 SER A C 1
ATOM 1500 O O . SER A 1 191 ? -11.110 -13.753 0.989 1.00 88.62 191 SER A O 1
ATOM 1502 N N . LEU A 1 192 ? -10.015 -11.833 0.602 1.00 88.81 192 LEU A N 1
ATOM 1503 C CA . LEU A 1 192 ? -11.117 -10.981 1.066 1.00 88.81 192 LEU A CA 1
ATOM 1504 C C . LEU A 1 192 ? -12.419 -11.309 0.321 1.00 88.81 192 LEU A C 1
ATOM 1506 O O . LEU A 1 192 ? -13.441 -11.538 0.961 1.00 88.81 192 LEU A O 1
ATOM 1510 N N . GLY A 1 193 ? -12.393 -11.401 -1.013 1.00 85.75 193 GLY A N 1
ATOM 1511 C CA . GLY A 1 193 ? -13.600 -11.701 -1.797 1.00 85.75 193 GLY A CA 1
ATOM 1512 C C . GLY A 1 193 ? -14.069 -13.155 -1.718 1.00 85.75 193 GLY A C 1
ATOM 1513 O O . GLY A 1 193 ? -15.213 -13.447 -2.053 1.00 85.75 193 GLY A O 1
ATOM 1514 N N . ARG A 1 194 ? -13.217 -14.076 -1.249 1.00 86.56 194 ARG A N 1
ATOM 1515 C CA . ARG A 1 194 ? -13.542 -15.511 -1.132 1.00 86.56 194 ARG A CA 1
ATOM 1516 C C . ARG A 1 194 ? -14.112 -15.878 0.239 1.00 86.56 194 ARG A C 1
ATOM 1518 O O . ARG A 1 194 ? -14.827 -16.868 0.360 1.00 86.56 194 ARG A O 1
ATOM 1525 N N . CYS A 1 195 ? -13.779 -15.105 1.269 1.00 85.56 195 CYS A N 1
ATOM 1526 C CA . CYS A 1 195 ? -13.980 -15.494 2.660 1.00 85.56 195 CYS A CA 1
ATOM 1527 C C . CYS A 1 195 ? -15.242 -14.887 3.298 1.00 85.56 195 CYS A C 1
ATOM 1529 O O . CYS A 1 195 ? -15.984 -15.611 3.963 1.00 85.56 195 CYS A O 1
ATOM 1531 N N . ARG A 1 196 ? -15.520 -13.584 3.123 1.00 90.31 196 ARG A N 1
ATOM 1532 C CA . ARG A 1 196 ? -16.733 -12.916 3.646 1.00 90.31 196 ARG A CA 1
ATOM 1533 C C . ARG A 1 196 ? -17.163 -11.756 2.750 1.00 90.31 196 ARG A C 1
ATOM 1535 O O . ARG A 1 196 ? -16.370 -11.189 2.018 1.00 90.31 196 ARG A O 1
ATOM 1542 N N . GLN A 1 197 ? -18.422 -11.339 2.881 1.00 91.88 197 GLN A N 1
ATOM 1543 C CA . GLN A 1 197 ? -18.995 -10.231 2.101 1.00 91.88 197 GLN A CA 1
ATOM 1544 C C . GLN A 1 197 ? -18.712 -8.835 2.683 1.00 91.88 197 GLN A C 1
ATOM 1546 O O . GLN A 1 197 ? -18.947 -7.825 2.020 1.00 91.88 197 GLN A O 1
ATOM 1551 N N . LYS A 1 198 ? -18.246 -8.745 3.934 1.00 95.44 198 LYS A N 1
ATOM 1552 C CA . LYS A 1 198 ? -18.015 -7.475 4.634 1.00 95.44 198 LYS A CA 1
ATOM 1553 C C . LYS A 1 198 ? -16.856 -7.594 5.620 1.00 95.44 198 LYS A C 1
ATOM 1555 O O . LYS A 1 198 ? -16.804 -8.555 6.386 1.00 95.44 198 LYS A O 1
ATOM 1560 N N . TYR A 1 199 ? -16.017 -6.561 5.651 1.00 96.88 199 TYR A N 1
ATOM 1561 C CA . TYR A 1 199 ? -14.922 -6.392 6.604 1.00 96.88 199 TYR A CA 1
ATOM 1562 C C . TYR A 1 199 ? -14.921 -4.977 7.179 1.00 96.88 199 TYR A C 1
ATOM 1564 O O . TYR A 1 199 ? -15.159 -4.003 6.458 1.00 96.88 199 TYR A O 1
ATOM 1572 N N . LEU A 1 200 ? -14.635 -4.856 8.475 1.00 97.88 200 LEU A N 1
ATOM 1573 C CA . LEU A 1 200 ? -14.252 -3.585 9.080 1.00 97.88 200 LEU A CA 1
ATOM 1574 C C . LEU A 1 200 ? -12.746 -3.387 8.860 1.00 97.88 200 LEU A C 1
ATOM 1576 O O . LEU A 1 200 ? -11.945 -4.227 9.255 1.00 97.88 200 LEU A O 1
ATOM 1580 N N . MET A 1 201 ? -12.353 -2.291 8.223 1.00 96.19 201 MET A N 1
ATOM 1581 C CA . MET A 1 201 ? -10.957 -1.998 7.905 1.00 96.19 201 MET A CA 1
ATOM 1582 C C . MET A 1 201 ? -10.433 -0.937 8.868 1.00 96.19 201 MET A C 1
ATOM 1584 O O . MET A 1 201 ? -10.750 0.246 8.733 1.00 96.19 201 MET A O 1
ATOM 1588 N N . CYS A 1 202 ? -9.653 -1.365 9.858 1.00 95.62 202 CYS A N 1
ATOM 1589 C CA . CYS A 1 202 ? -9.019 -0.506 10.848 1.00 95.62 202 CYS A CA 1
ATOM 1590 C C . CYS A 1 202 ? -7.906 0.314 10.191 1.00 95.62 202 CYS A C 1
ATOM 1592 O O . CYS A 1 202 ? -6.805 -0.177 9.942 1.00 95.62 202 CYS A O 1
ATOM 1594 N N . LEU A 1 203 ? -8.213 1.573 9.884 1.00 92.88 203 LEU A N 1
ATOM 1595 C CA . LEU A 1 203 ? -7.289 2.490 9.223 1.00 92.88 203 LEU A CA 1
ATOM 1596 C C . LEU A 1 203 ? -6.190 2.970 10.164 1.00 92.88 203 LEU A C 1
ATOM 1598 O O . LEU A 1 203 ? -5.047 3.151 9.758 1.00 92.88 203 LEU A O 1
ATOM 1602 N N . GLN A 1 204 ? -6.542 3.223 11.419 1.00 89.50 204 GLN A N 1
ATOM 1603 C CA . GLN A 1 204 ? -5.619 3.751 12.407 1.00 89.50 204 GLN A CA 1
ATOM 1604 C C . GLN A 1 204 ? -6.084 3.383 13.809 1.00 89.50 204 GLN A C 1
ATOM 1606 O O . GLN A 1 204 ? -7.278 3.432 14.109 1.00 89.50 204 GLN A O 1
ATOM 1611 N N . THR A 1 205 ? -5.110 3.079 14.658 1.00 89.62 205 THR A N 1
ATOM 1612 C CA . THR A 1 205 ? -5.302 2.849 16.085 1.00 89.62 205 THR A CA 1
ATOM 1613 C C . THR A 1 205 ? -4.891 4.096 16.859 1.00 89.62 205 THR A C 1
ATOM 1615 O O . THR A 1 205 ? -3.803 4.635 16.649 1.00 89.62 205 THR A O 1
ATOM 1618 N N . VAL A 1 206 ? -5.768 4.564 17.743 1.00 90.69 206 VAL A N 1
ATOM 1619 C CA . VAL A 1 206 ? -5.580 5.739 18.593 1.00 90.69 206 VAL A CA 1
ATOM 1620 C C . VAL A 1 206 ? -5.817 5.323 20.037 1.00 90.69 206 VAL A C 1
ATOM 1622 O O . VAL A 1 206 ? -6.914 4.905 20.406 1.00 90.69 206 VAL A O 1
ATOM 1625 N N . THR A 1 207 ? -4.792 5.443 20.869 1.00 90.19 207 THR A N 1
ATOM 1626 C CA . THR A 1 207 ? -4.913 5.155 22.298 1.00 90.19 207 THR A CA 1
ATOM 1627 C C . THR A 1 207 ? -5.313 6.416 23.051 1.00 90.19 207 THR A C 1
ATOM 1629 O O . THR A 1 207 ? -4.712 7.467 22.862 1.00 90.19 207 THR A O 1
ATOM 1632 N N . ILE A 1 208 ? -6.307 6.300 23.929 1.00 91.19 208 ILE A N 1
ATOM 1633 C CA . ILE A 1 208 ? -6.735 7.341 24.858 1.00 91.19 208 ILE A CA 1
ATOM 1634 C C . ILE A 1 208 ? -6.388 6.896 26.275 1.00 91.19 208 ILE A C 1
ATOM 1636 O O . ILE A 1 208 ? -6.852 5.854 26.747 1.00 91.19 208 ILE A O 1
ATOM 1640 N N . HIS A 1 209 ? -5.568 7.683 26.964 1.00 91.12 209 HIS A N 1
ATOM 1641 C CA . HIS A 1 209 ? -5.166 7.390 28.331 1.00 91.12 209 HIS A CA 1
ATOM 1642 C C . HIS A 1 209 ? -6.142 8.003 29.334 1.00 91.12 209 HIS A C 1
ATOM 1644 O O . HIS A 1 209 ? -6.030 9.166 29.704 1.00 91.12 209 HIS A O 1
ATOM 1650 N N . ALA A 1 210 ? -7.081 7.193 29.805 1.00 90.25 210 ALA A N 1
ATOM 1651 C CA . ALA A 1 210 ? -8.028 7.559 30.849 1.00 90.25 210 ALA A CA 1
ATOM 1652 C C . ALA A 1 210 ? -8.355 6.320 31.689 1.00 90.25 210 ALA A C 1
ATOM 1654 O O . ALA A 1 210 ? -8.296 5.187 31.204 1.00 90.25 210 ALA A O 1
ATOM 1655 N N . SER A 1 211 ? -8.697 6.514 32.957 1.00 89.81 211 SER A N 1
ATOM 1656 C CA . SER A 1 211 ? -9.263 5.451 33.786 1.00 89.81 211 SER A CA 1
ATOM 1657 C C . SER A 1 211 ? -10.635 5.024 33.255 1.00 89.81 211 SER A C 1
ATOM 1659 O O . SER A 1 211 ? -11.316 5.767 32.547 1.00 89.81 211 SER A O 1
ATOM 1661 N N . THR A 1 212 ? -11.082 3.825 33.632 1.00 87.69 212 THR A N 1
ATOM 1662 C CA . THR A 1 212 ? -12.419 3.326 33.270 1.00 87.69 212 THR A CA 1
ATOM 1663 C C . THR A 1 212 ? -13.536 4.240 33.774 1.00 87.69 212 THR A C 1
ATOM 1665 O O . THR A 1 212 ? -14.522 4.448 33.069 1.00 87.69 212 THR A O 1
ATOM 1668 N N . ALA A 1 213 ? -13.366 4.841 34.956 1.00 86.25 213 ALA A N 1
ATOM 1669 C CA . ALA A 1 213 ? -14.316 5.800 35.512 1.00 86.25 213 ALA A CA 1
ATOM 1670 C C . ALA A 1 213 ? -14.374 7.098 34.688 1.00 86.25 213 ALA A C 1
ATOM 1672 O O . ALA A 1 213 ? -15.459 7.543 34.323 1.00 86.25 213 ALA A O 1
ATOM 1673 N N . GLU A 1 214 ? -13.221 7.673 34.337 1.00 89.50 214 GLU A N 1
ATOM 1674 C CA . GLU A 1 214 ? -13.141 8.885 33.506 1.00 89.50 214 GLU A CA 1
ATOM 1675 C C . GLU A 1 214 ? -13.751 8.655 32.115 1.00 89.50 214 GLU A C 1
ATOM 1677 O O . GLU A 1 214 ? -14.552 9.462 31.640 1.00 89.50 214 GLU A O 1
ATOM 1682 N N . ALA A 1 215 ? -13.441 7.512 31.495 1.00 87.50 215 ALA A N 1
ATOM 1683 C CA . ALA A 1 215 ? -14.009 7.113 30.212 1.00 87.50 215 ALA A CA 1
ATOM 1684 C C . ALA A 1 215 ? -15.532 6.928 30.266 1.00 87.50 215 ALA A C 1
ATOM 1686 O O . ALA A 1 215 ? -16.218 7.312 29.323 1.00 87.50 215 ALA A O 1
ATOM 1687 N N . SER A 1 216 ? -16.066 6.392 31.366 1.00 84.19 216 SER A N 1
ATOM 1688 C CA . SER A 1 216 ? -17.516 6.226 31.546 1.00 84.19 216 SER A CA 1
ATOM 1689 C C . SER A 1 216 ? -18.232 7.569 31.725 1.00 84.19 216 SER A C 1
ATOM 1691 O O . SER A 1 216 ? -19.337 7.747 31.223 1.00 84.19 216 SER A O 1
ATOM 1693 N N . LEU A 1 217 ? -17.602 8.526 32.416 1.00 81.56 217 LEU A N 1
ATOM 1694 C CA . LEU A 1 217 ? -18.188 9.839 32.704 1.00 81.56 217 LEU A CA 1
ATOM 1695 C C . LEU A 1 217 ? -18.223 10.766 31.483 1.00 81.56 217 LEU A C 1
ATOM 1697 O O . LEU A 1 217 ? -19.199 11.483 31.291 1.00 81.56 217 LEU A O 1
ATOM 1701 N N . VAL A 1 218 ? -17.152 10.781 30.685 1.00 80.75 218 VAL A N 1
ATOM 1702 C CA . VAL A 1 218 ? -16.960 11.773 29.607 1.00 80.75 218 VAL A CA 1
ATOM 1703 C C . VAL A 1 218 ? -17.030 11.150 28.215 1.00 80.75 218 VAL A C 1
ATOM 1705 O O . VAL A 1 218 ? -17.383 11.825 27.252 1.00 80.75 218 VAL A O 1
ATOM 1708 N N . GLY A 1 219 ? -16.729 9.856 28.087 1.00 72.62 219 GLY A N 1
ATOM 1709 C CA . GLY A 1 219 ? -16.752 9.152 26.806 1.00 72.62 219 GLY A CA 1
ATOM 1710 C C . GLY A 1 219 ? -18.157 8.864 26.277 1.00 72.62 219 GLY A C 1
ATOM 1711 O O . GLY A 1 219 ? -18.277 8.446 25.130 1.00 72.62 219 GLY A O 1
ATOM 1712 N N . ASP A 1 220 ? -19.208 9.078 27.079 1.00 79.69 220 ASP A N 1
ATOM 1713 C CA . ASP A 1 220 ? -20.619 8.948 26.685 1.00 79.69 220 ASP A CA 1
ATOM 1714 C C . ASP A 1 220 ? -20.900 7.650 25.897 1.00 79.69 220 ASP A C 1
ATOM 1716 O O . ASP A 1 220 ? -21.307 7.658 24.731 1.00 79.69 220 ASP A O 1
ATOM 1720 N N . GLY A 1 221 ? -20.571 6.509 26.510 1.00 83.94 221 GLY A N 1
ATOM 1721 C CA . GLY A 1 221 ? -20.783 5.177 25.936 1.00 83.94 221 GLY A CA 1
ATOM 1722 C C . GLY A 1 221 ? -19.761 4.727 24.886 1.00 83.94 221 GLY A C 1
ATOM 1723 O O . GLY A 1 221 ? -19.858 3.591 24.427 1.00 83.94 221 GLY A O 1
ATOM 1724 N N . LEU A 1 222 ? -18.762 5.552 24.530 1.00 89.94 222 LEU A N 1
ATOM 1725 C CA . LEU A 1 222 ? -17.721 5.185 23.556 1.00 89.94 222 LEU A CA 1
ATOM 1726 C C . LEU A 1 222 ? -17.014 3.871 23.925 1.00 89.94 222 LEU A C 1
ATOM 1728 O O . LEU A 1 222 ? -16.795 3.036 23.057 1.00 89.94 222 LEU A O 1
ATOM 1732 N N . PHE A 1 223 ? -16.705 3.668 25.209 1.00 90.69 223 PHE A N 1
ATOM 1733 C CA . PHE A 1 223 ? -16.038 2.463 25.719 1.00 90.69 223 PHE A CA 1
ATOM 1734 C C . PHE A 1 223 ? -16.988 1.541 26.498 1.00 90.69 223 PHE A C 1
ATOM 1736 O O . PHE A 1 223 ? -16.598 0.890 27.468 1.00 90.69 223 PHE A O 1
ATOM 1743 N N . GLY A 1 224 ? -18.257 1.497 26.087 1.00 85.38 224 GLY A N 1
ATOM 1744 C CA . GLY A 1 224 ? -19.321 0.855 26.855 1.00 85.38 224 GLY A CA 1
ATOM 1745 C C . GLY A 1 224 ? -19.799 1.728 28.015 1.00 85.38 224 GLY A C 1
ATOM 1746 O O . GLY A 1 224 ? -19.246 2.794 28.296 1.00 85.38 224 GLY A O 1
ATOM 1747 N N . THR A 1 225 ? -20.863 1.291 28.683 1.00 80.62 225 THR A N 1
ATOM 1748 C CA . THR A 1 225 ? -21.511 2.065 29.752 1.00 80.62 225 THR A CA 1
ATOM 1749 C C . THR A 1 225 ? -20.627 2.185 30.994 1.00 80.62 225 THR A C 1
ATOM 1751 O O . THR A 1 225 ? -20.721 3.177 31.712 1.00 80.62 225 THR A O 1
ATOM 1754 N N . LEU A 1 226 ? -19.762 1.196 31.245 1.00 79.00 226 LEU A N 1
ATOM 1755 C CA . LEU A 1 226 ? -18.913 1.124 32.440 1.00 79.00 226 LEU A CA 1
ATOM 1756 C C . LEU A 1 226 ? -17.411 1.092 32.108 1.00 79.00 226 LEU A C 1
ATOM 1758 O O . LEU A 1 226 ? -16.598 0.678 32.940 1.00 79.00 226 LEU A O 1
ATOM 1762 N N . GLY A 1 227 ? -17.029 1.471 30.884 1.00 79.31 227 GLY A N 1
ATOM 1763 C CA . GLY A 1 227 ? -15.657 1.283 30.401 1.00 79.31 227 GLY A CA 1
ATOM 1764 C C . GLY A 1 227 ? -15.312 -0.196 30.170 1.00 79.31 227 GLY A C 1
ATOM 1765 O O . GLY A 1 227 ? -14.145 -0.580 30.211 1.00 79.31 227 GLY A O 1
ATOM 1766 N N . ASP A 1 228 ? -16.329 -1.038 29.997 1.00 80.62 228 ASP A N 1
ATOM 1767 C CA . ASP A 1 228 ? -16.265 -2.491 29.849 1.00 80.62 228 ASP A CA 1
ATOM 1768 C C . ASP A 1 228 ? -16.116 -2.957 28.390 1.00 80.62 228 ASP A C 1
ATOM 1770 O O . ASP A 1 228 ? -15.935 -4.151 28.140 1.00 80.62 228 ASP A O 1
ATOM 1774 N N . SER A 1 229 ? -16.110 -2.016 27.440 1.00 87.81 229 SER A N 1
ATOM 1775 C CA . SER A 1 229 ? -15.646 -2.215 26.067 1.00 87.81 229 SER A CA 1
ATOM 1776 C C . SER A 1 229 ? -14.407 -1.347 25.817 1.00 87.81 229 SER A C 1
ATOM 1778 O O . SER A 1 229 ? -14.530 -0.237 25.305 1.00 87.81 229 SER A O 1
ATOM 1780 N N . PRO A 1 230 ? -13.193 -1.815 26.162 1.00 89.06 230 PRO A N 1
ATOM 1781 C CA . PRO A 1 230 ? -11.973 -1.001 26.110 1.00 89.06 230 PRO A CA 1
ATOM 1782 C C . PRO A 1 230 ? -11.540 -0.618 24.687 1.00 89.06 230 PRO A C 1
ATOM 1784 O O . PRO A 1 230 ? -10.593 0.147 24.523 1.00 89.06 230 PRO A O 1
ATOM 1787 N N . ILE A 1 231 ? -12.210 -1.136 23.657 1.00 92.75 231 ILE A N 1
ATOM 1788 C CA . ILE A 1 231 ? -11.976 -0.788 22.259 1.00 92.75 231 ILE A CA 1
ATOM 1789 C C . ILE A 1 231 ? -13.295 -0.374 21.614 1.00 92.75 231 ILE A C 1
ATOM 1791 O O . ILE A 1 231 ? -14.321 -1.033 21.794 1.00 92.75 231 ILE A O 1
ATOM 1795 N N . ALA A 1 232 ? -13.230 0.690 20.816 1.00 94.00 232 ALA A N 1
ATOM 1796 C CA . ALA A 1 232 ? -14.313 1.176 19.977 1.00 94.00 232 ALA A CA 1
ATOM 1797 C C . ALA A 1 232 ? -13.842 1.279 18.522 1.00 94.00 232 ALA A C 1
ATOM 1799 O O . ALA A 1 232 ? -12.795 1.864 18.246 1.00 94.00 232 ALA A O 1
ATOM 1800 N N . LEU A 1 233 ? -14.617 0.730 17.584 1.00 96.38 233 LEU A N 1
ATOM 1801 C CA . LEU A 1 233 ? -14.410 0.926 16.146 1.00 96.38 233 LEU A CA 1
ATOM 1802 C C . LEU A 1 233 ? -15.411 1.968 15.654 1.00 96.38 233 LEU A C 1
ATOM 1804 O O . LEU A 1 233 ? -16.612 1.708 15.634 1.00 96.38 233 LEU A O 1
ATOM 1808 N N . VAL A 1 234 ? -14.912 3.134 15.259 1.00 97.00 234 VAL A N 1
ATOM 1809 C CA . VAL A 1 234 ? -15.730 4.287 14.870 1.00 97.00 234 VAL A CA 1
ATOM 1810 C C . VAL A 1 234 ? -15.602 4.526 13.371 1.00 97.00 234 VAL A C 1
ATOM 1812 O O . VAL A 1 234 ? -14.495 4.641 12.849 1.00 97.00 234 VAL A O 1
ATOM 1815 N N . ASP A 1 235 ? -16.728 4.603 12.664 1.00 97.00 235 ASP A N 1
ATOM 1816 C CA . ASP A 1 235 ? -16.759 4.913 11.231 1.00 97.00 235 ASP A CA 1
ATOM 1817 C C . ASP A 1 235 ? -16.540 6.427 11.031 1.00 97.00 235 ASP A C 1
ATOM 1819 O O . ASP A 1 235 ? -17.407 7.217 11.406 1.00 97.00 235 ASP A O 1
ATOM 1823 N N . PRO A 1 236 ? -15.419 6.872 10.433 1.00 95.62 236 PRO A N 1
ATOM 1824 C CA . PRO A 1 236 ? -15.088 8.296 10.347 1.00 95.62 236 PRO A CA 1
ATOM 1825 C C . PRO A 1 236 ? -15.987 9.089 9.385 1.00 95.62 236 PRO A C 1
ATOM 1827 O O . PRO A 1 236 ? -15.932 10.321 9.367 1.00 95.62 236 PRO A O 1
ATOM 1830 N N . ILE A 1 237 ? -16.796 8.408 8.568 1.00 94.06 237 ILE A N 1
ATOM 1831 C CA . ILE A 1 237 ? -17.743 9.036 7.642 1.00 94.06 237 ILE A CA 1
ATOM 1832 C C . ILE A 1 237 ? -19.138 9.090 8.272 1.00 94.06 237 ILE A C 1
ATOM 1834 O O . ILE A 1 237 ? -19.820 10.107 8.162 1.00 94.06 237 ILE A O 1
ATOM 1838 N N . LYS A 1 238 ? -19.577 8.009 8.927 1.00 95.56 238 LYS A N 1
ATOM 1839 C CA . LYS A 1 238 ? -20.952 7.877 9.444 1.00 95.56 238 LYS A CA 1
ATOM 1840 C C . LYS A 1 238 ? -21.113 8.246 10.914 1.00 95.56 238 LYS A C 1
ATOM 1842 O O . LYS A 1 238 ? -22.207 8.636 11.310 1.00 95.56 238 LYS A O 1
ATOM 1847 N N . ASP A 1 239 ? -20.057 8.112 11.707 1.00 94.88 239 ASP A N 1
ATOM 1848 C CA . ASP A 1 239 ? -20.066 8.321 13.154 1.00 94.88 239 ASP A CA 1
ATOM 1849 C C . ASP A 1 239 ? -18.976 9.314 13.576 1.00 94.88 239 ASP A C 1
ATOM 1851 O O . ASP A 1 239 ? -18.050 9.022 14.332 1.00 94.88 239 ASP A O 1
ATOM 1855 N N . TRP A 1 240 ? -19.098 10.543 13.077 1.00 95.06 240 TRP A N 1
ATOM 1856 C CA . TRP A 1 240 ? -18.207 11.625 13.489 1.00 95.06 240 TRP A CA 1
ATOM 1857 C C . TRP A 1 240 ? -18.323 11.942 14.989 1.00 95.06 240 TRP A C 1
ATOM 1859 O O . TRP A 1 240 ? -17.333 12.290 15.631 1.00 95.06 240 TRP A O 1
ATOM 1869 N N . LYS A 1 241 ? -19.509 11.735 15.578 1.00 94.81 241 LYS A N 1
ATOM 1870 C CA . LYS A 1 241 ? -19.748 11.933 17.014 1.00 94.81 241 LYS A CA 1
ATOM 1871 C C . LYS A 1 241 ? -18.858 11.035 17.872 1.00 94.81 241 LYS A C 1
ATOM 1873 O O . LYS A 1 241 ? -18.378 11.485 18.907 1.00 94.81 241 LYS A O 1
ATOM 1878 N N . GLY A 1 242 ? -18.597 9.795 17.455 1.00 94.62 242 GLY A N 1
ATOM 1879 C CA . GLY A 1 242 ? -17.640 8.919 18.136 1.00 94.62 242 GLY A CA 1
ATOM 1880 C C . GLY A 1 242 ? -16.221 9.503 18.182 1.00 94.62 242 GLY A C 1
ATOM 1881 O O . GLY A 1 242 ? -15.559 9.442 19.218 1.00 94.62 242 GLY A O 1
ATOM 1882 N N . ILE A 1 243 ? -15.773 10.145 17.096 1.00 95.75 243 ILE A N 1
ATOM 1883 C CA . ILE A 1 243 ? -14.467 10.825 17.030 1.00 95.75 243 ILE A CA 1
ATOM 1884 C C . ILE A 1 243 ? -14.451 12.061 17.936 1.00 95.75 243 ILE A C 1
ATOM 1886 O O . ILE A 1 243 ? -13.470 12.286 18.645 1.00 95.75 243 ILE A O 1
ATOM 1890 N N . GLU A 1 244 ? -15.534 12.841 17.953 1.00 94.62 244 GLU A N 1
ATOM 1891 C CA . GLU A 1 244 ? -15.676 13.998 18.845 1.00 94.62 244 GLU A CA 1
ATOM 1892 C C . GLU A 1 244 ? -15.628 13.581 20.318 1.00 94.62 244 GLU A C 1
ATOM 1894 O O . GLU A 1 244 ? -14.875 14.174 21.087 1.00 94.62 244 GLU A O 1
ATOM 1899 N N . LYS A 1 245 ? -16.340 12.514 20.702 1.00 94.44 245 LYS A N 1
ATOM 1900 C CA . LYS A 1 245 ? -16.291 11.944 22.061 1.00 94.44 245 LYS A CA 1
ATOM 1901 C C . LYS A 1 245 ? -14.874 11.533 22.454 1.00 94.44 245 LYS A C 1
ATOM 1903 O O . LYS A 1 245 ? -14.417 11.864 23.547 1.00 94.44 245 LYS A O 1
ATOM 1908 N N . ALA A 1 246 ? -14.153 10.863 21.554 1.00 94.62 246 ALA A N 1
ATOM 1909 C CA . ALA A 1 246 ? -12.760 10.492 21.789 1.00 94.62 246 ALA A CA 1
ATOM 1910 C C . ALA A 1 246 ? -11.851 11.725 21.947 1.00 94.62 246 ALA A C 1
ATOM 1912 O O . ALA A 1 246 ? -10.974 11.737 22.810 1.00 94.62 246 ALA A O 1
ATOM 1913 N N . CYS A 1 247 ? -12.081 12.771 21.147 1.00 94.62 247 CYS A N 1
ATOM 1914 C CA . CYS A 1 247 ? -11.344 14.032 21.217 1.00 94.62 247 CYS A CA 1
ATOM 1915 C C . CYS A 1 247 ? -11.586 14.755 22.546 1.00 94.62 247 CYS A C 1
ATOM 1917 O O . CYS A 1 247 ? -10.629 15.165 23.197 1.00 94.62 247 CYS A O 1
ATOM 1919 N N . VAL A 1 248 ? -12.844 14.853 22.991 1.00 94.06 248 VAL A N 1
ATOM 1920 C CA . VAL A 1 248 ? -13.199 15.443 24.290 1.00 94.06 248 VAL A CA 1
ATOM 1921 C C . VAL A 1 248 ? -12.531 14.667 25.424 1.00 94.06 248 VAL A C 1
ATOM 1923 O O . VAL A 1 248 ? -11.928 15.275 26.309 1.00 94.06 248 VAL A O 1
ATOM 1926 N N . LEU A 1 249 ? -12.561 13.331 25.379 1.00 92.75 249 LEU A N 1
ATOM 1927 C CA . LEU A 1 249 ? -11.914 12.499 26.393 1.00 92.75 249 LEU A CA 1
ATOM 1928 C C . LEU A 1 249 ? -10.395 12.736 26.441 1.00 92.75 249 LEU A C 1
ATOM 1930 O O . LEU A 1 249 ? -9.839 12.944 27.520 1.00 92.75 249 LEU A O 1
ATOM 1934 N N . TRP A 1 250 ? -9.737 12.781 25.278 1.00 93.44 250 TRP A N 1
ATOM 1935 C CA . TRP A 1 250 ? -8.312 13.108 25.165 1.00 93.44 250 TRP A CA 1
ATOM 1936 C C . TRP A 1 250 ? -7.987 14.498 25.719 1.00 93.44 250 TRP A C 1
ATOM 1938 O O . TRP A 1 250 ? -7.092 14.633 26.554 1.00 93.44 250 TRP A O 1
ATOM 1948 N N . GLN A 1 251 ? -8.735 15.522 25.300 1.00 92.94 251 GLN A N 1
ATOM 1949 C CA . GLN A 1 251 ? -8.539 16.900 25.748 1.00 92.94 251 GLN A CA 1
ATOM 1950 C C . GLN A 1 251 ? -8.719 17.053 27.258 1.00 92.94 251 GLN A C 1
ATOM 1952 O O . GLN A 1 251 ? -8.030 17.865 27.867 1.00 92.94 251 GLN A O 1
ATOM 1957 N N . THR A 1 252 ? -9.621 16.273 27.853 1.00 92.50 252 THR A N 1
ATOM 1958 C CA . THR A 1 252 ? -9.940 16.377 29.278 1.00 92.50 252 THR A CA 1
ATOM 1959 C C . THR A 1 252 ? -8.883 15.710 30.158 1.00 92.50 252 THR A C 1
ATOM 1961 O O . THR A 1 252 ? -8.525 16.270 31.192 1.00 92.50 252 THR A O 1
ATOM 1964 N N . PHE A 1 253 ? -8.367 14.535 29.772 1.00 89.81 253 PHE A N 1
ATOM 1965 C CA . PHE A 1 253 ? -7.583 13.696 30.694 1.00 89.81 253 PHE A CA 1
ATOM 1966 C C . PHE A 1 253 ? -6.137 13.420 30.278 1.00 89.81 253 PHE A C 1
ATOM 1968 O O . PHE A 1 253 ? -5.316 13.103 31.138 1.00 89.81 253 PHE A O 1
ATOM 1975 N N . CYS A 1 254 ? -5.792 13.529 28.994 1.00 83.81 254 CYS A N 1
ATOM 1976 C CA . CYS A 1 254 ? -4.467 13.132 28.510 1.00 83.81 254 CYS A CA 1
ATOM 1977 C C . CYS A 1 254 ? -3.990 13.968 27.317 1.00 83.81 254 CYS A C 1
ATOM 1979 O O . CYS A 1 254 ? -3.423 13.447 26.358 1.00 83.81 254 CYS A O 1
ATOM 1981 N N . GLN A 1 255 ? -4.193 15.283 27.383 1.00 83.00 255 GLN A N 1
ATOM 1982 C CA . GLN A 1 255 ? -3.865 16.218 26.302 1.00 83.00 255 GLN A CA 1
ATOM 1983 C C . GLN A 1 255 ? -2.358 16.261 25.964 1.00 83.00 255 GLN A C 1
ATOM 1985 O O . GLN A 1 255 ? -1.971 16.686 24.878 1.00 83.00 255 GLN A O 1
ATOM 1990 N N . THR A 1 256 ? -1.507 15.784 26.879 1.00 78.88 256 THR A N 1
ATOM 1991 C CA . THR A 1 256 ? -0.054 15.633 26.706 1.00 78.88 256 THR A CA 1
ATOM 1992 C C . THR A 1 256 ? 0.351 14.390 25.909 1.00 78.88 256 THR A C 1
ATOM 1994 O O . THR A 1 256 ? 1.524 14.254 25.563 1.00 78.88 256 THR A O 1
ATOM 1997 N N . ASP A 1 257 ? -0.582 13.483 25.604 1.00 82.88 257 ASP A N 1
ATOM 1998 C CA . ASP A 1 257 ? -0.323 12.308 24.773 1.00 82.88 257 ASP A CA 1
ATOM 1999 C C . ASP A 1 257 ? -0.048 12.726 23.320 1.00 82.88 257 ASP A C 1
ATOM 2001 O O . ASP A 1 257 ? -0.949 13.156 22.592 1.00 82.88 257 ASP A O 1
ATOM 2005 N N . ALA A 1 258 ? 1.213 12.594 22.902 1.00 79.00 258 ALA A N 1
ATOM 2006 C CA . ALA A 1 258 ? 1.684 13.003 21.585 1.00 79.00 258 ALA A CA 1
ATOM 2007 C C . ALA A 1 258 ? 1.087 12.176 20.431 1.00 79.00 258 ALA A C 1
ATOM 2009 O O . ALA A 1 258 ? 0.911 12.712 19.330 1.00 79.00 258 ALA A O 1
ATOM 2010 N N . ASP A 1 259 ? 0.763 10.900 20.659 1.00 78.94 259 ASP A N 1
ATOM 2011 C CA . ASP A 1 259 ? 0.220 10.021 19.619 1.00 78.94 259 ASP A CA 1
ATOM 2012 C C . ASP A 1 259 ? -1.227 10.417 19.317 1.00 78.94 259 ASP A C 1
ATOM 2014 O O . ASP A 1 259 ? -1.591 10.657 18.159 1.00 78.94 259 ASP A O 1
ATOM 2018 N N . ALA A 1 260 ? -2.028 10.589 20.371 1.00 87.69 260 ALA A N 1
ATOM 2019 C CA . ALA A 1 260 ? -3.390 11.094 20.260 1.00 87.69 260 ALA A CA 1
ATOM 2020 C C . ALA A 1 260 ? -3.415 12.525 19.692 1.00 87.69 260 ALA A C 1
ATOM 2022 O O . ALA A 1 260 ? -4.177 12.799 18.762 1.00 87.69 260 ALA A O 1
ATOM 2023 N N . ALA A 1 261 ? -2.529 13.416 20.155 1.00 87.69 261 ALA A N 1
ATOM 2024 C CA . ALA A 1 261 ? -2.424 14.784 19.640 1.00 87.69 261 ALA A CA 1
ATOM 2025 C C . ALA A 1 261 ? -2.139 14.821 18.130 1.00 87.69 261 ALA A C 1
ATOM 2027 O O . ALA A 1 261 ? -2.741 15.605 17.394 1.00 87.69 261 ALA A O 1
ATOM 2028 N N . SER A 1 262 ? -1.252 13.944 17.652 1.00 84.88 262 SER A N 1
ATOM 2029 C CA . SER A 1 262 ? -0.909 13.824 16.233 1.00 84.88 262 SER A CA 1
ATOM 2030 C C . SER A 1 262 ? -2.110 13.417 15.378 1.00 84.88 262 SER A C 1
ATOM 2032 O O . SER A 1 262 ? -2.301 13.961 14.286 1.00 84.88 262 SER A O 1
ATOM 2034 N N . PHE A 1 263 ? -2.931 12.482 15.866 1.00 90.25 263 PHE A N 1
ATOM 2035 C CA . PHE A 1 263 ? -4.169 12.090 15.196 1.00 90.25 263 PHE A CA 1
ATOM 2036 C C . PHE A 1 263 ? -5.182 13.239 15.188 1.00 90.25 263 PHE A C 1
ATOM 2038 O O . PHE A 1 263 ? -5.632 13.653 14.116 1.00 90.25 263 PHE A O 1
ATOM 2045 N N . PHE A 1 264 ? -5.503 13.795 16.361 1.00 92.88 264 PHE A N 1
ATOM 2046 C CA . PHE A 1 264 ? -6.531 14.829 16.487 1.00 92.88 264 PHE A CA 1
ATOM 2047 C C . PHE A 1 264 ? -6.166 16.115 15.735 1.00 92.88 264 PHE A C 1
ATOM 2049 O O . PHE A 1 264 ? -7.042 16.719 15.116 1.00 92.88 264 PHE A O 1
ATOM 2056 N N . GLY A 1 265 ? -4.879 16.467 15.656 1.00 89.69 265 GLY A N 1
ATOM 2057 C CA . GLY A 1 265 ? -4.383 17.593 14.857 1.00 89.69 265 GLY A CA 1
ATOM 2058 C C . GLY A 1 265 ? -4.563 17.439 13.339 1.00 89.69 265 GLY A C 1
ATOM 2059 O O . GLY A 1 265 ? -4.459 18.420 12.607 1.00 89.69 265 GLY A O 1
ATOM 2060 N N . GLN A 1 266 ? -4.857 16.232 12.845 1.00 86.56 266 GLN A N 1
ATOM 2061 C CA . GLN A 1 266 ? -5.044 15.939 11.417 1.00 86.56 266 GLN A CA 1
ATOM 2062 C C . GLN A 1 266 ? -6.495 15.596 11.045 1.00 86.56 266 GLN A C 1
ATOM 2064 O O . GLN A 1 266 ? -6.779 15.292 9.882 1.00 86.56 266 GLN A O 1
ATOM 2069 N N . THR A 1 267 ? -7.424 15.663 12.002 1.00 90.81 267 THR A N 1
ATOM 2070 C CA . THR A 1 267 ? -8.831 15.264 11.818 1.00 90.81 267 THR A CA 1
ATOM 2071 C C . THR A 1 267 ? -9.560 16.062 10.741 1.00 90.81 267 THR A C 1
ATOM 2073 O O . THR A 1 267 ? -10.387 15.495 10.033 1.00 90.81 267 THR A O 1
ATOM 2076 N N . ALA A 1 268 ? -9.189 17.327 10.520 1.00 90.50 268 ALA A N 1
ATOM 2077 C CA . ALA A 1 268 ? -9.790 18.180 9.489 1.00 90.50 268 ALA A CA 1
ATOM 2078 C C . ALA A 1 268 ? -9.701 17.600 8.062 1.00 90.50 268 ALA A C 1
ATOM 2080 O O . ALA A 1 268 ? -10.528 17.922 7.219 1.00 90.50 268 ALA A O 1
ATOM 2081 N N . LYS A 1 269 ? -8.709 16.741 7.782 1.00 90.12 269 LYS A N 1
ATOM 2082 C CA . LYS A 1 269 ? -8.530 16.070 6.479 1.00 90.12 269 LYS A CA 1
ATOM 2083 C C . LYS A 1 269 ? -8.859 14.576 6.531 1.00 90.12 269 LYS A C 1
ATOM 2085 O O . LYS A 1 269 ? -8.553 13.846 5.588 1.00 90.12 269 LYS A O 1
ATOM 2090 N N . LEU A 1 270 ? -9.414 14.086 7.641 1.00 91.25 270 LEU A N 1
ATOM 2091 C CA . LEU A 1 270 ? -9.589 12.654 7.871 1.00 91.25 270 LEU A CA 1
ATOM 2092 C C . LEU A 1 270 ? -10.566 12.035 6.871 1.00 91.25 270 LEU A C 1
ATOM 2094 O O . LEU A 1 270 ? -10.230 11.025 6.264 1.00 91.25 270 LEU A O 1
ATOM 2098 N N . GLN A 1 271 ? -11.727 12.649 6.643 1.00 93.38 271 GLN A N 1
ATOM 2099 C CA . GLN A 1 271 ? -12.734 12.124 5.710 1.00 93.38 271 GLN A CA 1
ATOM 2100 C C . GLN A 1 271 ? -12.219 12.065 4.264 1.00 93.38 271 GLN A C 1
ATOM 2102 O O . GLN A 1 271 ? -12.399 11.051 3.584 1.00 93.38 271 GLN A O 1
ATOM 2107 N N . ASP A 1 272 ? -11.490 13.092 3.823 1.00 91.31 272 ASP A N 1
ATOM 2108 C CA . ASP A 1 272 ? -10.838 13.105 2.509 1.00 91.31 272 ASP A CA 1
ATOM 2109 C C . ASP A 1 272 ? -9.812 11.977 2.384 1.00 91.31 272 ASP A C 1
ATOM 2111 O O . ASP A 1 272 ? -9.779 11.258 1.383 1.00 91.31 272 ASP A O 1
ATOM 2115 N N . ARG A 1 273 ? -8.986 11.780 3.420 1.00 90.44 273 ARG A N 1
ATOM 2116 C CA . ARG A 1 273 ? -8.019 10.676 3.470 1.00 90.44 273 ARG A CA 1
ATOM 2117 C C . ARG A 1 273 ? -8.733 9.327 3.431 1.00 90.44 273 ARG A C 1
ATOM 2119 O O . ARG A 1 273 ? -8.354 8.468 2.643 1.00 90.44 273 ARG A O 1
ATOM 2126 N N . VAL A 1 274 ? -9.783 9.126 4.220 1.00 93.12 274 VAL A N 1
ATOM 2127 C CA . VAL A 1 274 ? -10.564 7.877 4.225 1.00 93.12 274 VAL A CA 1
ATOM 2128 C C . VAL A 1 274 ? -11.139 7.591 2.836 1.00 93.12 274 VAL A C 1
ATOM 2130 O O . VAL A 1 274 ? -11.052 6.462 2.352 1.00 93.12 274 VAL A O 1
ATOM 2133 N N . THR A 1 275 ? -11.673 8.612 2.165 1.00 91.88 275 THR A N 1
ATOM 2134 C CA . THR A 1 275 ? -12.238 8.492 0.813 1.00 91.88 275 THR A CA 1
ATOM 2135 C C . THR A 1 275 ? -11.168 8.096 -0.200 1.00 91.88 275 THR A C 1
ATOM 2137 O O . THR A 1 275 ? -11.341 7.133 -0.948 1.00 91.88 275 THR A O 1
ATOM 2140 N N . LYS A 1 276 ? -10.019 8.778 -0.181 1.00 89.00 276 LYS A N 1
ATOM 2141 C CA . LYS A 1 276 ? -8.884 8.449 -1.051 1.00 89.00 276 LYS A CA 1
ATOM 2142 C C . LYS A 1 276 ? -8.341 7.044 -0.795 1.00 89.00 276 LYS A C 1
ATOM 2144 O O . LYS A 1 276 ? -8.098 6.310 -1.751 1.00 89.00 276 LYS A O 1
ATOM 2149 N N . TRP A 1 277 ? -8.214 6.637 0.468 1.00 90.81 277 TRP A N 1
ATOM 2150 C CA . TRP A 1 277 ? -7.797 5.278 0.822 1.00 90.81 277 TRP A CA 1
ATOM 2151 C C . TRP A 1 277 ? -8.801 4.245 0.303 1.00 90.81 277 TRP A C 1
ATOM 2153 O O . TRP A 1 277 ? -8.400 3.263 -0.308 1.00 90.81 277 TRP A O 1
ATOM 2163 N N . SER A 1 278 ? -10.102 4.504 0.452 1.00 91.94 278 SER A N 1
ATOM 2164 C CA . SER A 1 278 ? -11.158 3.594 -0.013 1.00 91.94 278 SER A CA 1
ATOM 2165 C C . SER A 1 278 ? -11.122 3.401 -1.532 1.00 91.94 278 SER A C 1
ATOM 2167 O O . SER A 1 278 ? -11.284 2.284 -2.019 1.00 91.94 278 SER A O 1
ATOM 2169 N N . ASN A 1 279 ? -10.866 4.470 -2.291 1.00 88.06 279 ASN A N 1
ATOM 2170 C CA . ASN A 1 279 ? -10.678 4.383 -3.742 1.00 88.06 279 ASN A CA 1
ATOM 2171 C C . ASN A 1 279 ? -9.397 3.618 -4.100 1.00 88.06 279 ASN A C 1
ATOM 2173 O O . ASN A 1 279 ? -9.406 2.775 -4.992 1.00 88.06 279 ASN A O 1
ATOM 2177 N N . SER A 1 280 ? -8.318 3.852 -3.358 1.00 85.62 280 SER A N 1
ATOM 2178 C CA . SER A 1 280 ? -7.040 3.162 -3.557 1.00 85.62 280 SER A CA 1
ATOM 2179 C C . SER A 1 280 ? -7.151 1.663 -3.269 1.00 85.62 280 SER A C 1
ATOM 2181 O O . SER A 1 280 ? -6.620 0.852 -4.021 1.00 85.62 280 SER A O 1
ATOM 2183 N N . ALA A 1 281 ? -7.903 1.274 -2.236 1.00 88.06 281 ALA A N 1
ATOM 2184 C CA . ALA A 1 281 ? -8.147 -0.124 -1.886 1.00 88.06 281 ALA A CA 1
ATOM 2185 C C . ALA A 1 281 ? -8.896 -0.878 -2.997 1.00 88.06 281 ALA A C 1
ATOM 2187 O O . ALA A 1 281 ? -8.575 -2.029 -3.284 1.00 88.06 281 ALA A O 1
ATOM 2188 N N . LYS A 1 282 ? -9.846 -0.219 -3.676 1.00 89.06 282 LYS A N 1
ATOM 2189 C CA . LYS A 1 282 ? -10.527 -0.780 -4.857 1.00 89.06 282 LYS A CA 1
ATOM 2190 C C . LYS A 1 282 ? -9.568 -1.006 -6.023 1.00 89.06 282 LYS A C 1
ATOM 2192 O O . LYS A 1 282 ? -9.624 -2.047 -6.669 1.00 89.06 282 LYS A O 1
ATOM 2197 N N . LEU A 1 283 ? -8.674 -0.053 -6.277 1.00 84.81 283 LEU A N 1
ATOM 2198 C CA . LEU A 1 283 ? -7.659 -0.192 -7.321 1.00 84.81 283 LEU A CA 1
ATOM 2199 C C . LEU A 1 283 ? -6.654 -1.305 -6.987 1.00 84.81 283 LEU A C 1
ATOM 2201 O O . LEU A 1 283 ? -6.275 -2.068 -7.873 1.00 84.81 283 LEU A O 1
ATOM 2205 N N . ALA A 1 284 ? -6.277 -1.455 -5.714 1.00 84.62 284 ALA A N 1
ATOM 2206 C CA . ALA A 1 284 ? -5.442 -2.565 -5.263 1.00 84.62 284 ALA A CA 1
ATOM 2207 C C . ALA A 1 284 ? -6.122 -3.924 -5.468 1.00 84.62 284 ALA A C 1
ATOM 2209 O O . ALA A 1 284 ? -5.495 -4.848 -5.982 1.00 84.62 284 ALA A O 1
ATOM 2210 N N . TRP A 1 285 ? -7.411 -4.035 -5.135 1.00 88.31 285 TRP A N 1
ATOM 2211 C CA . TRP A 1 285 ? -8.208 -5.228 -5.429 1.00 88.31 285 TRP A CA 1
ATOM 2212 C C . TRP A 1 285 ? -8.176 -5.585 -6.920 1.00 88.31 285 TRP A C 1
ATOM 2214 O O . TRP A 1 285 ? -7.831 -6.712 -7.269 1.00 88.31 285 TRP A O 1
ATOM 2224 N N . LEU A 1 286 ? -8.467 -4.617 -7.796 1.00 86.69 286 LEU A N 1
ATOM 2225 C CA . LEU A 1 286 ? -8.431 -4.819 -9.247 1.00 86.69 286 LEU A CA 1
ATOM 2226 C C . LEU A 1 286 ? -7.058 -5.280 -9.730 1.00 86.69 286 LEU A C 1
ATOM 2228 O O . LEU A 1 286 ? -6.968 -6.217 -10.514 1.00 86.69 286 LEU A O 1
ATOM 2232 N N . TYR A 1 287 ? -5.984 -4.671 -9.234 1.00 82.69 287 TYR A N 1
ATOM 2233 C CA . TYR A 1 287 ? -4.638 -5.094 -9.593 1.00 82.69 287 TYR A CA 1
ATOM 2234 C C . TYR A 1 287 ? -4.383 -6.571 -9.264 1.00 82.69 287 TYR A C 1
ATOM 2236 O O . TYR A 1 287 ? -3.914 -7.321 -10.120 1.00 82.69 287 TYR A O 1
ATOM 2244 N N . PHE A 1 288 ? -4.697 -7.003 -8.040 1.00 83.88 288 PHE A N 1
ATOM 2245 C CA . PHE A 1 288 ? -4.442 -8.385 -7.640 1.00 83.88 288 PHE A CA 1
ATOM 2246 C C . PHE A 1 288 ? -5.334 -9.380 -8.378 1.00 83.88 288 PHE A C 1
ATOM 2248 O O . PHE A 1 288 ? -4.861 -10.465 -8.702 1.00 83.88 288 PHE A O 1
ATOM 2255 N N . ARG A 1 289 ? -6.578 -9.002 -8.700 1.00 86.44 289 ARG A N 1
ATOM 2256 C CA . ARG A 1 289 ? -7.467 -9.790 -9.569 1.00 86.44 289 ARG A CA 1
ATOM 2257 C C . ARG A 1 289 ? -6.876 -9.979 -10.958 1.00 86.44 289 ARG A C 1
ATOM 2259 O O . ARG A 1 289 ? -6.779 -11.107 -11.425 1.00 86.44 289 ARG A O 1
ATOM 2266 N N . TRP A 1 290 ? -6.428 -8.893 -11.580 1.00 83.25 290 TRP A N 1
ATOM 2267 C CA . TRP A 1 290 ? -5.781 -8.960 -12.886 1.00 83.25 290 TRP A CA 1
ATOM 2268 C C . TRP A 1 290 ? -4.540 -9.845 -12.860 1.00 83.25 290 TRP A C 1
ATOM 2270 O O . TRP A 1 290 ? -4.360 -10.670 -13.749 1.00 83.25 290 TRP A O 1
ATOM 2280 N N . ARG A 1 291 ? -3.692 -9.693 -11.838 1.00 79.88 291 ARG A N 1
ATOM 2281 C CA . ARG A 1 291 ? -2.469 -10.486 -11.712 1.00 79.88 291 ARG A CA 1
ATOM 2282 C C . ARG A 1 291 ? -2.775 -11.980 -11.561 1.00 79.88 291 ARG A C 1
ATOM 2284 O O . ARG A 1 291 ? -2.135 -12.780 -12.228 1.00 79.88 291 ARG A O 1
ATOM 2291 N N . ASP A 1 292 ? -3.765 -12.336 -10.739 1.00 82.81 292 ASP A N 1
ATOM 2292 C CA . ASP A 1 292 ? -4.236 -13.722 -10.565 1.00 82.81 292 ASP A CA 1
ATOM 2293 C C . ASP A 1 292 ? -4.730 -14.316 -11.897 1.00 82.81 292 ASP A C 1
ATOM 2295 O O . ASP A 1 292 ? -4.347 -15.420 -12.272 1.00 82.81 292 ASP A O 1
ATOM 2299 N N . GLU A 1 293 ? -5.523 -13.558 -12.662 1.00 83.31 293 GLU A N 1
ATOM 2300 C CA . GLU A 1 293 ? -6.015 -13.976 -13.984 1.00 83.31 293 GLU A CA 1
ATOM 2301 C C . GLU A 1 293 ? -4.888 -14.079 -15.029 1.00 83.31 293 GLU A C 1
ATOM 2303 O O . GLU A 1 293 ? -4.886 -14.999 -15.852 1.00 83.31 293 GLU A O 1
ATOM 2308 N N . ALA A 1 294 ? -3.903 -13.175 -14.976 1.00 75.69 294 ALA A N 1
ATOM 2309 C CA . ALA A 1 294 ? -2.718 -13.195 -15.831 1.00 75.69 294 ALA A CA 1
ATOM 2310 C C . ALA A 1 294 ? -1.854 -14.438 -15.579 1.00 75.69 294 ALA A C 1
ATOM 2312 O O . ALA A 1 294 ? -1.464 -15.122 -16.525 1.00 75.69 294 ALA A O 1
ATOM 2313 N N . GLU A 1 295 ? -1.581 -14.748 -14.309 1.00 75.75 295 GLU A N 1
ATOM 2314 C CA . GLU A 1 295 ? -0.791 -15.911 -13.888 1.00 75.75 295 GLU A CA 1
ATOM 2315 C C . GLU A 1 295 ? -1.477 -17.236 -14.256 1.00 75.75 295 GLU A C 1
ATOM 2317 O O . GLU A 1 295 ? -0.806 -18.207 -14.600 1.00 75.75 295 GLU A O 1
ATOM 2322 N N . GLN A 1 296 ? -2.812 -17.269 -14.256 1.00 77.88 296 GLN A N 1
ATOM 2323 C CA . GLN A 1 296 ? -3.607 -18.431 -14.672 1.00 77.88 296 GLN A CA 1
ATOM 2324 C C . GLN A 1 296 ? -3.744 -18.569 -16.201 1.00 77.88 296 GLN A C 1
ATOM 2326 O O . GLN A 1 296 ? -4.385 -19.506 -16.675 1.00 77.88 296 GLN A O 1
ATOM 2331 N N . GLY A 1 297 ? -3.159 -17.655 -16.987 1.00 70.62 297 GLY A N 1
ATOM 2332 C CA . GLY A 1 297 ? -3.243 -17.668 -18.450 1.00 70.62 297 GLY A CA 1
ATOM 2333 C C . GLY A 1 297 ? -4.645 -17.369 -18.993 1.00 70.62 297 GLY A C 1
ATOM 2334 O O . GLY A 1 297 ? -4.941 -17.710 -20.136 1.00 70.62 297 GLY A O 1
ATOM 2335 N N . ALA A 1 298 ? -5.515 -16.755 -18.185 1.00 64.00 298 ALA A N 1
ATOM 2336 C CA . ALA A 1 298 ? -6.915 -16.499 -18.519 1.00 64.00 298 ALA A CA 1
ATOM 2337 C C . ALA A 1 298 ? -7.144 -15.170 -19.269 1.00 64.00 298 ALA A C 1
ATOM 2339 O O . ALA A 1 298 ? -8.273 -14.874 -19.660 1.00 64.00 298 ALA A O 1
ATOM 2340 N N . LEU A 1 299 ? -6.100 -14.361 -19.489 1.00 57.69 299 LEU A N 1
ATOM 2341 C CA . LEU A 1 299 ? -6.224 -13.101 -20.227 1.00 57.69 299 LEU A CA 1
ATOM 2342 C C . LEU A 1 299 ? -6.361 -13.346 -21.744 1.00 57.69 299 LEU A C 1
ATOM 2344 O O . LEU A 1 299 ? -5.526 -14.003 -22.364 1.00 57.69 299 LEU A O 1
ATOM 2348 N N . LEU A 1 300 ? -7.439 -12.797 -22.321 1.00 48.25 300 LEU A N 1
ATOM 2349 C CA . LEU A 1 300 ? -7.789 -12.804 -23.753 1.00 48.25 300 LEU A CA 1
ATOM 2350 C C . LEU A 1 300 ? -6.721 -12.110 -24.636 1.00 48.25 300 LEU A C 1
ATOM 2352 O O . LEU A 1 300 ? -5.831 -11.465 -24.096 1.00 48.25 300 LEU A O 1
ATOM 2356 N N . PRO A 1 301 ? -6.772 -12.213 -25.985 1.00 43.78 301 PRO A N 1
ATOM 2357 C CA . PRO A 1 301 ? -5.757 -11.648 -26.880 1.00 43.78 301 PRO A CA 1
ATOM 2358 C C . PRO A 1 301 ? -5.590 -10.126 -26.743 1.00 43.78 301 PRO A C 1
ATOM 2360 O O . PRO A 1 301 ? -6.544 -9.387 -26.509 1.00 43.78 301 PRO A O 1
ATOM 2363 N N . VAL A 1 302 ? -4.349 -9.672 -26.933 1.00 45.34 302 VAL A N 1
ATOM 2364 C CA . VAL A 1 302 ? -3.877 -8.284 -26.801 1.00 45.34 302 VAL A CA 1
ATOM 2365 C C . VAL A 1 302 ? -4.668 -7.338 -27.715 1.00 45.34 302 VAL A C 1
ATOM 2367 O O . VAL A 1 302 ? -4.524 -7.380 -28.934 1.00 45.34 302 VAL A O 1
ATOM 2370 N N . GLY A 1 303 ? -5.497 -6.481 -27.112 1.00 44.06 303 GLY A N 1
ATOM 2371 C CA . GLY A 1 303 ? -6.295 -5.456 -27.801 1.00 44.06 303 GLY A CA 1
ATOM 2372 C C . GLY A 1 303 ? -7.265 -4.712 -26.874 1.00 44.06 303 GLY A C 1
ATOM 2373 O O . GLY A 1 303 ? -7.350 -3.492 -26.954 1.00 44.06 303 GLY A O 1
ATOM 2374 N N . ASP A 1 304 ? -7.875 -5.433 -25.924 1.00 53.00 304 ASP A N 1
ATOM 2375 C CA . ASP A 1 304 ? -8.889 -4.922 -24.974 1.00 53.00 304 ASP A CA 1
ATOM 2376 C C . ASP A 1 304 ? -8.508 -5.156 -23.488 1.00 53.00 304 ASP A C 1
ATOM 2378 O O . ASP A 1 304 ? -9.349 -5.130 -22.590 1.00 53.00 304 ASP A O 1
ATOM 2382 N N . ILE A 1 305 ? -7.236 -5.458 -23.203 1.00 56.28 305 ILE A N 1
ATOM 2383 C CA . ILE A 1 305 ? -6.801 -5.955 -21.887 1.00 56.28 305 ILE A CA 1
ATOM 2384 C C . ILE A 1 305 ? -6.470 -4.798 -20.933 1.00 56.28 305 ILE A C 1
ATOM 2386 O O . ILE A 1 305 ? -5.583 -3.984 -21.207 1.00 56.28 305 ILE A O 1
ATOM 2390 N N . PHE A 1 306 ? -7.108 -4.796 -19.756 1.00 60.28 306 PHE A N 1
ATOM 2391 C CA . PHE A 1 306 ? -6.659 -4.056 -18.570 1.00 60.28 306 PHE A CA 1
ATOM 2392 C C . PHE A 1 306 ? -5.171 -4.343 -18.339 1.00 60.28 306 PHE A C 1
ATOM 2394 O O . PHE A 1 306 ? -4.808 -5.464 -18.014 1.00 60.28 306 PHE A O 1
ATOM 2401 N N . THR A 1 307 ? -4.294 -3.356 -18.520 1.00 65.00 307 THR A N 1
ATOM 2402 C CA . THR A 1 307 ? -2.881 -3.475 -18.136 1.00 65.00 307 THR A CA 1
ATOM 2403 C C . THR A 1 307 ? -2.594 -2.356 -17.144 1.00 65.00 307 THR A C 1
ATOM 2405 O O . THR A 1 307 ? -2.571 -1.190 -17.549 1.00 65.00 307 THR A O 1
ATOM 2408 N N . PRO A 1 308 ? -2.448 -2.658 -15.842 1.00 63.62 308 PRO A N 1
ATOM 2409 C CA . PRO A 1 308 ? -2.217 -1.629 -14.844 1.00 63.62 308 PRO A CA 1
ATOM 2410 C C . PRO A 1 308 ? -0.888 -0.942 -15.147 1.00 63.62 308 PRO A C 1
ATOM 2412 O O . PRO A 1 308 ? 0.123 -1.601 -15.402 1.00 63.62 308 PRO A O 1
ATOM 2415 N N . THR A 1 309 ? -0.877 0.390 -15.111 1.00 62.12 309 THR A N 1
ATOM 2416 C CA . THR A 1 309 ? 0.371 1.133 -15.302 1.00 62.12 309 THR A CA 1
ATOM 2417 C C . THR A 1 309 ? 1.262 0.869 -14.094 1.00 62.12 309 THR A C 1
ATOM 2419 O O . THR A 1 309 ? 0.961 1.313 -12.981 1.00 62.12 309 THR A O 1
ATOM 2422 N N . LEU A 1 310 ? 2.335 0.111 -14.305 1.00 57.84 310 LEU A N 1
ATOM 2423 C CA . LEU A 1 310 ? 3.360 -0.115 -13.298 1.00 57.84 310 LEU A CA 1
ATOM 2424 C C . LEU A 1 310 ? 4.252 1.126 -13.218 1.00 57.84 310 LEU A C 1
ATOM 2426 O O . LEU A 1 310 ? 4.664 1.693 -14.231 1.00 57.84 310 LEU A O 1
ATOM 2430 N N . SER A 1 311 ? 4.560 1.552 -12.000 1.00 53.88 311 SER A N 1
ATOM 2431 C CA . SER A 1 311 ? 5.655 2.482 -11.758 1.00 53.88 311 SER A CA 1
ATOM 2432 C C . SER A 1 311 ? 6.994 1.820 -12.099 1.00 53.88 311 SER A C 1
ATOM 2434 O O . SER A 1 311 ? 7.117 0.598 -12.187 1.00 53.88 311 SER A O 1
ATOM 2436 N N . PHE A 1 312 ? 8.026 2.647 -12.234 1.00 47.75 312 PHE A N 1
ATOM 2437 C CA . PHE A 1 312 ? 9.390 2.234 -12.566 1.00 47.75 312 PHE A CA 1
ATOM 2438 C C . PHE A 1 312 ? 9.996 1.188 -11.607 1.00 47.75 312 PHE A C 1
ATOM 2440 O O . PHE A 1 312 ? 10.883 0.438 -11.995 1.00 47.75 312 PHE A O 1
ATOM 2447 N N . GLU A 1 313 ? 9.511 1.116 -10.366 1.00 46.06 313 GLU A N 1
ATOM 2448 C CA . GLU A 1 313 ? 9.979 0.168 -9.343 1.00 46.06 313 GLU A CA 1
ATOM 2449 C C . GLU A 1 313 ? 9.241 -1.184 -9.400 1.00 46.06 313 GLU A C 1
ATOM 2451 O O . GLU A 1 313 ? 9.389 -2.002 -8.499 1.00 46.06 313 GLU A O 1
ATOM 2456 N N . GLY A 1 314 ? 8.376 -1.402 -10.398 1.00 51.81 314 GLY A N 1
ATOM 2457 C CA . GLY A 1 314 ? 7.443 -2.536 -10.422 1.00 51.81 314 GLY A CA 1
ATOM 2458 C C . GLY A 1 314 ? 6.263 -2.382 -9.451 1.00 51.81 314 GLY A C 1
ATOM 2459 O O . GLY A 1 314 ? 5.332 -3.181 -9.489 1.00 51.81 314 GLY A O 1
ATOM 2460 N N . ASN A 1 315 ? 6.259 -1.331 -8.624 1.00 55.31 315 ASN A N 1
ATOM 2461 C CA . ASN A 1 315 ? 5.128 -0.956 -7.774 1.00 55.31 315 ASN A CA 1
ATOM 2462 C C . ASN A 1 315 ? 3.993 -0.400 -8.642 1.00 55.31 315 ASN A C 1
ATOM 2464 O O . ASN A 1 315 ? 4.266 0.282 -9.625 1.00 55.31 315 ASN A O 1
ATOM 2468 N N . ILE A 1 316 ? 2.727 -0.601 -8.293 1.00 60.06 316 ILE A N 1
ATOM 2469 C CA . ILE A 1 316 ? 1.628 0.053 -9.027 1.00 60.06 316 ILE A CA 1
ATOM 2470 C C . ILE A 1 316 ? 1.474 1.469 -8.522 1.00 60.06 316 ILE A C 1
ATOM 2472 O O . ILE A 1 316 ? 1.359 1.678 -7.315 1.00 60.06 316 ILE A O 1
ATOM 2476 N N . ASP A 1 317 ? 1.433 2.422 -9.448 1.00 65.56 317 ASP A N 1
ATOM 2477 C CA . ASP A 1 317 ? 1.033 3.782 -9.128 1.00 65.56 317 ASP A CA 1
ATOM 2478 C C . ASP A 1 317 ? -0.486 3.898 -9.272 1.00 65.56 317 ASP A C 1
ATOM 2480 O O . ASP A 1 317 ? -1.035 3.973 -10.375 1.00 65.56 317 ASP A O 1
ATOM 2484 N N . LEU A 1 318 ? -1.194 3.871 -8.144 1.00 64.88 318 LEU A N 1
ATOM 2485 C CA . LEU A 1 318 ? -2.656 3.925 -8.146 1.00 64.88 318 LEU A CA 1
ATOM 2486 C C . LEU A 1 318 ? -3.183 5.278 -8.662 1.00 64.88 318 LEU A C 1
ATOM 2488 O O . LEU A 1 318 ? -4.333 5.348 -9.093 1.00 64.88 318 LEU A O 1
ATOM 2492 N N . ALA A 1 319 ? -2.361 6.336 -8.697 1.00 61.62 319 ALA A N 1
ATOM 2493 C CA . ALA A 1 319 ? -2.770 7.649 -9.196 1.00 61.62 319 ALA A CA 1
ATOM 2494 C C . ALA A 1 319 ? -2.980 7.658 -10.719 1.00 61.62 319 ALA A C 1
ATOM 2496 O O . ALA A 1 319 ? -3.950 8.244 -11.199 1.00 61.62 319 ALA A O 1
ATOM 2497 N N . PHE A 1 320 ? -2.121 6.973 -11.483 1.00 57.25 320 PHE A N 1
ATOM 2498 C CA . PHE A 1 320 ? -2.258 6.868 -12.948 1.00 57.25 320 PHE A CA 1
ATOM 2499 C C . PHE A 1 320 ? -3.427 5.980 -13.381 1.00 57.25 320 PHE A C 1
ATOM 2501 O O . PHE A 1 320 ? -3.870 6.031 -14.523 1.00 57.25 320 PHE A O 1
ATOM 2508 N N . ASN A 1 321 ? -3.949 5.193 -12.447 1.00 60.69 321 ASN A N 1
ATOM 2509 C CA . ASN A 1 321 ? -4.933 4.154 -12.687 1.00 60.69 321 ASN A CA 1
ATOM 2510 C C . ASN A 1 321 ? -6.348 4.561 -12.204 1.00 60.69 321 ASN A C 1
ATOM 2512 O O . ASN A 1 321 ? -7.270 3.751 -12.222 1.00 60.69 321 ASN A O 1
ATOM 2516 N N . MET A 1 322 ? -6.565 5.826 -11.809 1.00 60.00 322 MET A N 1
ATOM 2517 C CA . MET A 1 322 ? -7.868 6.307 -11.311 1.00 60.00 322 MET A CA 1
ATOM 2518 C C . MET A 1 322 ? -9.003 6.260 -12.354 1.00 60.00 322 MET A C 1
ATOM 2520 O O . MET A 1 322 ? -10.162 6.101 -11.974 1.00 60.00 322 MET A O 1
ATOM 2524 N N . GLY A 1 323 ? -8.689 6.347 -13.654 1.00 60.94 323 GLY A N 1
ATOM 2525 C CA . GLY A 1 323 ? -9.667 6.242 -14.751 1.00 60.94 323 GLY A CA 1
ATOM 2526 C C . GLY A 1 323 ? -10.093 4.809 -15.102 1.00 60.94 323 GLY A C 1
ATOM 2527 O O . GLY A 1 323 ? -10.912 4.615 -15.991 1.00 60.94 323 GLY A O 1
ATOM 2528 N N . LEU A 1 324 ? -9.548 3.794 -14.422 1.00 66.50 324 LEU A N 1
ATOM 2529 C CA . LEU A 1 324 ? -9.799 2.382 -14.741 1.00 66.50 324 LEU A CA 1
ATOM 2530 C C . LEU A 1 324 ? -11.170 1.871 -14.297 1.00 66.50 324 LEU A C 1
ATOM 2532 O O . LEU A 1 324 ? -11.598 0.816 -14.755 1.00 66.50 324 LEU A O 1
ATOM 2536 N N . SER A 1 325 ? -11.849 2.597 -13.408 1.00 67.25 325 SER A N 1
ATOM 2537 C CA . SER A 1 325 ? -13.143 2.180 -12.852 1.00 67.25 325 SER A CA 1
ATOM 2538 C C . SER A 1 325 ? -14.229 2.013 -13.923 1.00 67.25 325 SER A C 1
ATOM 2540 O O . SER A 1 325 ? -15.178 1.264 -13.707 1.00 67.25 325 SER A O 1
ATOM 2542 N N . ASP A 1 326 ? -14.071 2.681 -15.069 1.00 75.31 326 ASP A N 1
ATOM 2543 C CA . ASP A 1 326 ? -15.054 2.709 -16.156 1.00 75.31 326 ASP A CA 1
ATOM 2544 C C . ASP A 1 326 ? -14.888 1.545 -17.152 1.00 75.31 326 ASP A C 1
ATOM 2546 O O . ASP A 1 326 ? -15.740 1.336 -18.016 1.00 75.31 326 ASP A O 1
ATOM 2550 N N . HIS A 1 327 ? -13.808 0.761 -17.048 1.00 79.69 327 HIS A N 1
ATOM 2551 C CA . HIS A 1 327 ? -13.583 -0.386 -17.926 1.00 79.69 327 HIS A CA 1
ATOM 2552 C C . HIS A 1 327 ? -14.549 -1.541 -17.580 1.00 79.69 327 HIS A C 1
ATOM 2554 O O . HIS A 1 327 ? -14.651 -1.885 -16.400 1.00 79.69 327 HIS A O 1
ATOM 2560 N N . PRO A 1 328 ? -15.198 -2.221 -18.552 1.00 84.50 328 PRO A N 1
ATOM 2561 C CA . PRO A 1 328 ? -16.165 -3.291 -18.269 1.00 84.50 328 PRO A CA 1
ATOM 2562 C C . PRO A 1 328 ? -15.623 -4.405 -17.360 1.00 84.50 328 PRO A C 1
ATOM 2564 O O . PRO A 1 328 ? -16.266 -4.760 -16.375 1.00 84.50 328 PRO A O 1
ATOM 2567 N N . TRP A 1 329 ? -14.398 -4.879 -17.622 1.00 85.31 329 TRP A N 1
ATOM 2568 C CA . TRP A 1 329 ? -13.720 -5.870 -16.768 1.00 85.31 329 TRP A CA 1
ATOM 2569 C C . TRP A 1 329 ? -13.513 -5.369 -15.327 1.00 85.31 329 TRP A C 1
ATOM 2571 O O . TRP A 1 329 ? -13.666 -6.131 -14.371 1.00 85.31 329 TRP A O 1
ATOM 2581 N N . ALA A 1 330 ? -13.195 -4.081 -15.151 1.00 85.88 330 ALA A N 1
ATOM 2582 C CA . ALA A 1 330 ? -13.012 -3.496 -13.828 1.00 85.88 330 ALA A CA 1
ATOM 2583 C C . ALA A 1 330 ? -14.356 -3.354 -13.108 1.00 85.88 330 ALA A C 1
ATOM 2585 O O . ALA A 1 330 ? -14.453 -3.695 -11.933 1.00 85.88 330 ALA A O 1
ATOM 2586 N N . ALA A 1 331 ? -15.406 -2.917 -13.805 1.00 87.19 331 ALA A N 1
ATOM 2587 C CA . ALA A 1 331 ? -16.753 -2.832 -13.254 1.00 87.19 331 ALA A CA 1
ATOM 2588 C C . ALA A 1 331 ? -17.265 -4.204 -12.779 1.00 87.19 331 ALA A C 1
ATOM 2590 O O . ALA A 1 331 ? -17.812 -4.298 -11.681 1.00 87.19 331 ALA A O 1
ATOM 2591 N N . GLU A 1 332 ? -17.037 -5.267 -13.554 1.00 88.88 332 GLU A N 1
ATOM 2592 C CA . GLU A 1 332 ? -17.372 -6.645 -13.175 1.00 88.88 332 GLU A CA 1
ATOM 2593 C C . GLU A 1 332 ? -16.587 -7.104 -11.937 1.00 88.88 332 GLU A C 1
ATOM 2595 O O . GLU A 1 332 ? -17.173 -7.558 -10.953 1.00 88.88 332 GLU A O 1
ATOM 2600 N N . ASN A 1 333 ? -15.265 -6.916 -11.923 1.00 88.75 333 ASN A N 1
ATOM 2601 C CA . ASN A 1 333 ? -14.432 -7.315 -10.785 1.00 88.75 333 ASN A CA 1
ATOM 2602 C C . ASN A 1 333 ? -14.690 -6.470 -9.525 1.00 88.75 333 ASN A C 1
ATOM 2604 O O . ASN A 1 333 ? -14.535 -6.964 -8.405 1.00 88.75 333 ASN A O 1
ATOM 2608 N N . LEU A 1 334 ? -15.121 -5.214 -9.667 1.00 90.81 334 LEU A N 1
ATOM 2609 C CA . LEU A 1 334 ? -15.543 -4.369 -8.547 1.00 90.81 334 LEU A CA 1
ATOM 2610 C C . LEU A 1 334 ? -16.883 -4.802 -7.945 1.00 90.81 334 LEU A C 1
ATOM 2612 O O . LEU A 1 334 ? -17.155 -4.428 -6.810 1.00 90.81 334 LEU A O 1
ATOM 2616 N N . GLN A 1 335 ? -17.708 -5.592 -8.635 1.00 90.00 335 GLN A N 1
ATOM 2617 C CA . GLN A 1 335 ? -18.892 -6.202 -8.011 1.00 90.00 335 GLN A CA 1
ATOM 2618 C C . GLN A 1 335 ? -18.518 -7.360 -7.079 1.00 90.00 335 GLN A C 1
ATOM 2620 O O . GLN A 1 335 ? -19.285 -7.695 -6.181 1.00 90.00 335 GLN A O 1
ATOM 2625 N N . GLN A 1 336 ? -17.334 -7.948 -7.273 1.00 90.31 336 GLN A N 1
ATOM 2626 C CA . GLN A 1 336 ? -16.830 -9.065 -6.472 1.00 90.31 336 GLN A CA 1
ATOM 2627 C C . GLN A 1 336 ? -16.038 -8.610 -5.240 1.00 90.31 336 GLN A C 1
ATOM 2629 O O . GLN A 1 336 ? -15.743 -9.428 -4.367 1.00 90.31 336 GLN A O 1
ATOM 2634 N N . ILE A 1 337 ? -15.673 -7.324 -5.151 1.00 92.06 337 ILE A N 1
ATOM 2635 C CA . ILE A 1 337 ? -14.986 -6.811 -3.965 1.00 92.06 337 ILE A CA 1
ATOM 2636 C C . ILE A 1 337 ? -15.939 -6.887 -2.762 1.00 92.06 337 ILE A C 1
ATOM 2638 O O . ILE A 1 337 ? -17.084 -6.427 -2.846 1.00 92.06 337 ILE A O 1
ATOM 2642 N N . PRO A 1 338 ? -15.501 -7.423 -1.613 1.00 94.56 338 PRO A N 1
ATOM 2643 C CA . PRO A 1 338 ? -16.328 -7.380 -0.422 1.00 94.56 338 PRO A CA 1
ATOM 2644 C C . PRO A 1 338 ? -16.479 -5.938 0.055 1.00 94.56 338 PRO A C 1
ATOM 2646 O O . PRO A 1 338 ? -15.665 -5.053 -0.230 1.00 94.56 338 PRO A O 1
ATOM 2649 N N . ARG A 1 339 ? -17.512 -5.681 0.853 1.00 95.62 339 ARG A N 1
ATOM 2650 C CA . ARG A 1 339 ? -17.717 -4.363 1.445 1.00 95.62 339 ARG A CA 1
ATOM 2651 C C . ARG A 1 339 ? -16.631 -4.075 2.482 1.00 95.62 339 ARG A C 1
ATOM 2653 O O . ARG A 1 339 ? -16.700 -4.549 3.615 1.00 95.62 339 ARG A O 1
ATOM 2660 N N . LEU A 1 340 ? -15.678 -3.232 2.101 1.00 95.94 340 LEU A N 1
ATOM 2661 C CA . LEU A 1 340 ? -14.637 -2.694 2.974 1.00 95.94 340 LEU A CA 1
ATOM 2662 C C . LEU A 1 340 ? -15.179 -1.456 3.700 1.00 95.94 340 LEU A C 1
ATOM 2664 O O . LEU A 1 340 ? -15.360 -0.406 3.085 1.00 95.94 340 LEU A O 1
ATOM 2668 N N . GLN A 1 341 ? -15.491 -1.575 4.991 1.00 97.44 341 GLN A N 1
ATOM 2669 C CA . GLN A 1 341 ? -15.986 -0.463 5.805 1.00 97.44 341 GLN A CA 1
ATOM 2670 C C . GLN A 1 341 ? -14.838 0.140 6.627 1.00 97.44 341 GLN A C 1
ATOM 2672 O O . GLN A 1 341 ? -14.390 -0.509 7.571 1.00 97.44 341 GLN A O 1
ATOM 2677 N N . PRO A 1 342 ? -14.370 1.362 6.323 1.00 97.25 342 PRO A N 1
ATOM 2678 C CA . PRO A 1 342 ? -13.285 1.980 7.074 1.00 97.25 342 PRO A CA 1
ATOM 2679 C C . PRO A 1 342 ? -13.706 2.328 8.504 1.00 97.25 342 PRO A C 1
ATOM 2681 O O . PRO A 1 342 ? -14.795 2.861 8.718 1.00 97.25 342 PRO A O 1
ATOM 2684 N N . VAL A 1 343 ? -12.829 2.069 9.472 1.00 97.81 343 VAL A N 1
ATOM 2685 C CA . VAL A 1 343 ? -13.024 2.418 10.885 1.00 97.81 343 VAL A CA 1
ATOM 2686 C C . VAL A 1 343 ? -11.726 2.936 11.508 1.00 97.81 343 VAL A C 1
ATOM 2688 O O . VAL A 1 343 ? -10.628 2.550 11.105 1.00 97.81 343 VAL A O 1
ATOM 2691 N N . ILE A 1 344 ? -11.852 3.809 12.503 1.00 96.38 344 ILE A N 1
ATOM 2692 C CA . ILE A 1 344 ? -10.778 4.210 13.415 1.00 96.38 344 ILE A CA 1
ATOM 2693 C C . ILE A 1 344 ? -10.955 3.424 14.707 1.00 96.38 344 ILE A C 1
ATOM 2695 O O . ILE A 1 344 ? -12.046 3.403 15.278 1.00 96.38 344 ILE A O 1
ATOM 2699 N N . MET A 1 345 ? -9.891 2.771 15.163 1.00 95.31 345 MET A N 1
ATOM 2700 C CA . MET A 1 345 ? -9.893 2.076 16.440 1.00 95.31 345 MET A CA 1
ATOM 2701 C C . MET A 1 345 ? -9.466 3.038 17.542 1.00 95.31 345 MET A C 1
ATOM 2703 O O . MET A 1 345 ? -8.310 3.449 17.590 1.00 95.31 345 MET A O 1
ATOM 2707 N N . PHE A 1 346 ? -10.371 3.340 18.466 1.00 94.25 346 PHE A N 1
ATOM 2708 C CA . PHE A 1 346 ? -10.021 3.974 19.730 1.00 94.25 346 PHE A CA 1
ATOM 2709 C C . PHE A 1 346 ? -9.815 2.908 20.798 1.00 94.25 346 PHE A C 1
ATOM 2711 O O . PHE A 1 346 ? -10.629 1.994 20.935 1.00 94.25 346 PHE A O 1
ATOM 2718 N N . ARG A 1 347 ? -8.730 3.027 21.563 1.00 91.88 347 ARG A N 1
ATOM 2719 C CA . ARG A 1 347 ? -8.374 2.104 22.646 1.00 91.88 347 ARG A CA 1
ATOM 2720 C C . ARG A 1 347 ? -8.290 2.856 23.958 1.00 91.88 347 ARG A C 1
ATOM 2722 O O . ARG A 1 347 ? -7.578 3.851 24.045 1.00 91.88 347 ARG A O 1
ATOM 2729 N N . LEU A 1 348 ? -8.956 2.357 24.985 1.00 91.31 348 LEU A N 1
ATOM 2730 C CA . LEU A 1 348 ? -8.834 2.872 26.336 1.00 91.31 348 LEU A CA 1
ATOM 2731 C C . LEU A 1 348 ? -7.610 2.252 27.013 1.00 91.31 348 LEU A C 1
ATOM 2733 O O . LEU A 1 348 ? -7.505 1.032 27.140 1.00 91.31 348 LEU A O 1
ATOM 2737 N N . CYS A 1 349 ? -6.695 3.095 27.483 1.00 90.06 349 CYS A N 1
ATOM 2738 C CA . CYS A 1 349 ? -5.563 2.674 28.293 1.00 90.06 349 CYS A CA 1
ATOM 2739 C C . CYS A 1 349 ? -5.646 3.278 29.704 1.00 90.06 349 CYS A C 1
ATOM 2741 O O . CYS A 1 349 ? -5.264 4.434 29.903 1.00 90.06 349 CYS A O 1
ATOM 2743 N N . PRO A 1 350 ? -6.046 2.495 30.722 1.00 87.62 350 PRO A N 1
ATOM 2744 C CA . PRO A 1 350 ? -6.069 2.979 32.101 1.00 87.62 350 PRO A CA 1
ATOM 2745 C C . PRO A 1 350 ? -4.673 3.095 32.728 1.00 87.62 350 PRO A C 1
ATOM 2747 O O . PRO A 1 350 ? -4.526 3.696 33.788 1.00 87.62 350 PRO A O 1
ATOM 2750 N N . ALA A 1 351 ? -3.635 2.540 32.092 1.00 79.12 351 ALA A N 1
ATOM 2751 C CA . ALA A 1 351 ? -2.313 2.373 32.695 1.00 79.12 351 ALA A CA 1
ATOM 2752 C C . ALA A 1 351 ? -1.446 3.648 32.743 1.00 79.12 351 ALA A C 1
ATOM 2754 O O . ALA A 1 351 ? -0.308 3.564 33.182 1.00 79.12 351 ALA A O 1
ATOM 2755 N N . LYS A 1 352 ? -1.933 4.818 32.297 1.00 77.31 352 LYS A N 1
ATOM 2756 C CA . LYS A 1 352 ? -1.154 6.079 32.202 1.00 77.31 352 LYS A CA 1
ATOM 2757 C C . LYS A 1 352 ? 0.278 5.894 31.651 1.00 77.31 352 LYS A C 1
ATOM 2759 O O . LYS A 1 352 ? 1.170 6.671 31.970 1.00 77.31 352 LYS A O 1
ATOM 2764 N N . CYS A 1 353 ? 0.498 4.896 30.792 1.00 79.19 353 CYS A N 1
ATOM 2765 C CA . CYS A 1 353 ? 1.838 4.509 30.346 1.00 79.19 353 CYS A CA 1
ATOM 2766 C C . CYS A 1 353 ? 2.521 5.564 29.468 1.00 79.19 353 CYS A C 1
ATOM 2768 O O . CYS A 1 353 ? 3.738 5.552 29.365 1.00 79.19 353 CYS A O 1
ATOM 2770 N N . HIS A 1 354 ? 1.773 6.531 28.923 1.00 75.62 354 HIS A N 1
ATOM 2771 C CA . HIS A 1 354 ? 2.352 7.728 28.300 1.00 75.62 354 HIS A CA 1
ATOM 2772 C C . HIS A 1 354 ? 3.184 8.598 29.266 1.00 75.62 354 HIS A C 1
ATOM 2774 O O . HIS A 1 354 ? 3.924 9.462 28.806 1.00 75.62 354 HIS A O 1
ATOM 2780 N N . LEU A 1 355 ? 3.043 8.409 30.586 1.00 72.81 355 LEU A N 1
ATOM 2781 C CA . LEU A 1 355 ? 3.797 9.124 31.623 1.00 72.81 355 LEU A CA 1
ATOM 2782 C C . LEU A 1 355 ? 4.989 8.330 32.167 1.00 72.81 355 LEU A C 1
ATOM 2784 O O . LEU A 1 355 ? 5.798 8.895 32.903 1.00 72.81 355 LEU A O 1
ATOM 2788 N N . GLU A 1 356 ? 5.083 7.029 31.884 1.00 66.50 356 GLU A N 1
ATOM 2789 C CA . GLU A 1 356 ? 6.204 6.226 32.367 1.00 66.50 356 GLU A CA 1
ATOM 2790 C C . GLU A 1 356 ? 7.485 6.706 31.675 1.00 66.50 356 GLU A C 1
ATOM 2792 O O . GLU A 1 356 ? 7.584 6.710 30.448 1.00 66.50 356 GLU A O 1
ATOM 2797 N N . VAL A 1 357 ? 8.444 7.181 32.480 1.00 49.84 357 VAL A N 1
ATOM 2798 C CA . VAL A 1 357 ? 9.714 7.733 32.000 1.00 49.84 357 VAL A CA 1
ATOM 2799 C C . VAL A 1 357 ? 10.428 6.682 31.159 1.00 49.84 357 VAL A C 1
ATOM 2801 O O . VAL A 1 357 ? 10.654 5.556 31.600 1.00 49.84 357 VAL A O 1
ATOM 2804 N N . GLN A 1 358 ? 10.750 7.093 29.938 1.00 53.09 358 GLN A N 1
ATOM 2805 C CA . GLN A 1 358 ? 11.394 6.296 28.910 1.00 53.09 358 GLN A CA 1
ATOM 2806 C C . GLN A 1 358 ? 12.745 5.754 29.393 1.00 53.09 358 GLN A C 1
ATOM 2808 O O . GLN A 1 358 ? 13.508 6.483 30.030 1.00 53.09 358 GLN A O 1
ATOM 2813 N N . ASP A 1 359 ? 13.084 4.519 29.017 1.00 51.78 359 ASP A N 1
ATOM 2814 C CA . ASP A 1 359 ? 14.485 4.107 29.002 1.00 51.78 359 ASP A CA 1
ATOM 2815 C C . ASP A 1 359 ? 15.210 4.993 27.966 1.00 51.78 359 ASP A C 1
ATOM 2817 O O . ASP A 1 359 ? 14.819 4.989 26.790 1.00 51.78 359 ASP A O 1
ATOM 2821 N N . PRO A 1 360 ? 16.230 5.782 28.359 1.00 52.62 360 PRO A N 1
ATOM 2822 C CA . PRO A 1 360 ? 16.975 6.635 27.435 1.00 52.62 360 PRO A CA 1
ATOM 2823 C C . PRO A 1 360 ? 17.481 5.881 26.196 1.00 52.62 360 PRO A C 1
ATOM 2825 O O . PRO A 1 360 ? 17.594 6.470 25.120 1.00 52.62 360 PRO A O 1
ATOM 2828 N N . CYS A 1 361 ? 17.738 4.576 26.327 1.00 47.94 361 CYS A N 1
ATOM 2829 C CA . CYS A 1 361 ? 18.224 3.727 25.248 1.00 47.94 361 CYS A CA 1
ATOM 2830 C C . CYS A 1 361 ? 17.171 3.487 24.146 1.00 47.94 361 CYS A C 1
ATOM 2832 O O . CYS A 1 361 ? 17.494 3.576 22.958 1.00 47.94 361 CYS A O 1
ATOM 2834 N N . GLU A 1 362 ? 15.900 3.257 24.505 1.00 50.69 362 GLU A N 1
ATOM 2835 C CA . GLU A 1 362 ? 14.816 3.053 23.525 1.00 50.69 362 GLU A CA 1
ATOM 2836 C C . GLU A 1 362 ? 14.508 4.340 22.743 1.00 50.69 362 GLU A C 1
ATOM 2838 O O . GLU A 1 362 ? 14.237 4.302 21.539 1.00 50.69 362 GLU A O 1
ATOM 2843 N N . VAL A 1 363 ? 14.610 5.500 23.400 1.00 54.69 363 VAL A N 1
ATOM 2844 C CA . VAL A 1 363 ? 14.404 6.818 22.773 1.00 54.69 363 VAL A CA 1
ATOM 2845 C C . VAL A 1 363 ? 15.489 7.111 21.749 1.00 54.69 363 VAL A C 1
ATOM 2847 O O . VAL A 1 363 ? 15.196 7.582 20.647 1.00 54.69 363 VAL A O 1
ATOM 2850 N N . ASP A 1 364 ? 16.740 6.822 22.098 1.00 50.34 364 ASP A N 1
ATOM 2851 C CA . ASP A 1 364 ? 17.875 7.000 21.201 1.00 50.34 364 ASP A CA 1
ATOM 2852 C C . ASP A 1 364 ? 17.811 6.046 20.008 1.00 50.34 364 ASP A C 1
ATOM 2854 O O . ASP A 1 364 ? 18.096 6.461 18.882 1.00 50.34 364 ASP A O 1
ATOM 2858 N N . TYR A 1 365 ? 17.381 4.799 20.212 1.00 51.47 365 TYR A N 1
ATOM 2859 C CA . TYR A 1 365 ? 17.162 3.852 19.121 1.00 51.47 365 TYR A CA 1
ATOM 2860 C C . TYR A 1 365 ? 16.052 4.327 18.170 1.00 51.47 365 TYR A C 1
ATOM 2862 O O . TYR A 1 365 ? 16.277 4.428 16.962 1.00 51.47 365 TYR A O 1
ATOM 2870 N N . ALA A 1 366 ? 14.889 4.723 18.697 1.00 50.34 366 ALA A N 1
ATOM 2871 C CA . ALA A 1 366 ? 13.778 5.234 17.892 1.00 50.34 366 ALA A CA 1
ATOM 2872 C C . ALA A 1 366 ? 14.160 6.497 17.104 1.00 50.34 366 ALA A C 1
ATOM 2874 O O . ALA A 1 366 ? 13.815 6.631 15.929 1.00 50.34 366 ALA A O 1
ATOM 2875 N N . ARG A 1 367 ? 14.928 7.412 17.715 1.00 53.44 367 ARG A N 1
ATOM 2876 C CA . ARG A 1 367 ? 15.452 8.606 17.032 1.00 53.44 367 ARG A CA 1
ATOM 2877 C C . ARG A 1 367 ? 16.413 8.251 15.899 1.00 53.44 367 ARG A C 1
ATOM 2879 O O . ARG A 1 367 ? 16.317 8.879 14.845 1.00 53.44 367 ARG A O 1
ATOM 2886 N N . ARG A 1 368 ? 17.291 7.256 16.086 1.00 52.84 368 ARG A N 1
ATOM 2887 C CA . ARG A 1 368 ? 18.225 6.774 15.049 1.00 52.84 368 ARG A CA 1
ATOM 2888 C C . ARG A 1 368 ? 17.492 6.113 13.883 1.00 52.84 368 ARG A C 1
ATOM 2890 O O . ARG A 1 368 ? 17.785 6.432 12.737 1.00 52.84 368 ARG A O 1
ATOM 2897 N N . VAL A 1 369 ? 16.499 5.266 14.149 1.00 47.25 369 VAL A N 1
ATOM 2898 C CA . VAL A 1 369 ? 15.689 4.634 13.090 1.00 47.25 369 VAL A CA 1
ATOM 2899 C C . VAL A 1 369 ? 14.884 5.693 12.330 1.00 47.25 369 VAL A C 1
ATOM 2901 O O . VAL A 1 369 ? 14.920 5.755 11.103 1.00 47.25 369 VAL A O 1
ATOM 2904 N N . ALA A 1 370 ? 14.238 6.618 13.044 1.00 49.25 370 ALA A N 1
ATOM 2905 C CA . ALA A 1 370 ? 13.502 7.732 12.453 1.00 49.25 370 ALA A CA 1
ATOM 2906 C C . ALA A 1 370 ? 14.382 8.694 11.632 1.00 49.25 370 ALA A C 1
ATOM 2908 O O . ALA A 1 370 ? 13.894 9.302 10.673 1.00 49.25 370 ALA A O 1
ATOM 2909 N N . SER A 1 371 ? 15.646 8.911 12.013 1.00 47.88 371 SER A N 1
ATOM 2910 C CA . SER A 1 371 ? 16.579 9.745 11.243 1.00 47.88 371 SER A CA 1
ATOM 2911 C C . SER A 1 371 ? 17.087 9.011 10.001 1.00 47.88 371 SER A C 1
ATOM 2913 O O . SER A 1 371 ? 17.055 9.588 8.914 1.00 47.88 371 SER A O 1
ATOM 2915 N N . GLN A 1 372 ? 17.435 7.726 10.120 1.00 47.78 372 GLN A N 1
ATOM 2916 C CA . GLN A 1 372 ? 17.852 6.885 8.995 1.00 47.78 372 GLN A CA 1
ATOM 2917 C C . GLN A 1 372 ? 16.744 6.729 7.945 1.00 47.78 372 GLN A C 1
ATOM 2919 O O . GLN A 1 372 ? 17.000 6.926 6.760 1.00 47.78 372 GLN A O 1
ATOM 2924 N N . GLN A 1 373 ? 15.494 6.479 8.349 1.00 45.81 373 GLN A N 1
ATOM 2925 C CA . GLN A 1 373 ? 14.370 6.326 7.413 1.00 45.81 373 GLN A CA 1
ATOM 2926 C C . GLN A 1 373 ? 14.072 7.624 6.642 1.00 45.81 373 GLN A C 1
ATOM 2928 O O . GLN A 1 373 ? 13.792 7.598 5.442 1.00 45.81 373 GLN A O 1
ATOM 2933 N N . ARG A 1 374 ? 14.173 8.783 7.314 1.00 48.25 374 ARG A N 1
ATOM 2934 C CA . ARG A 1 374 ? 14.008 10.105 6.684 1.00 48.25 374 ARG A CA 1
ATOM 2935 C C . ARG A 1 374 ? 15.155 10.429 5.730 1.00 48.25 374 ARG A C 1
ATOM 2937 O O . ARG A 1 374 ? 14.896 10.977 4.659 1.00 48.25 374 ARG A O 1
ATOM 2944 N N . ALA A 1 375 ? 16.383 10.049 6.082 1.00 47.03 375 ALA A N 1
ATOM 2945 C CA . ALA A 1 375 ? 17.542 10.167 5.203 1.00 47.03 375 ALA A CA 1
ATOM 2946 C C . ALA A 1 375 ? 17.366 9.308 3.941 1.00 47.03 375 ALA A C 1
ATOM 2948 O O . ALA A 1 375 ? 17.520 9.819 2.835 1.00 47.03 375 ALA A O 1
ATOM 2949 N N . ILE A 1 376 ? 16.935 8.052 4.085 1.00 44.28 376 ILE A N 1
ATOM 2950 C CA . ILE A 1 376 ? 16.674 7.147 2.957 1.00 44.28 376 ILE A CA 1
ATOM 2951 C C . ILE A 1 376 ? 15.546 7.690 2.070 1.00 44.28 376 ILE A C 1
ATOM 2953 O O . ILE A 1 376 ? 15.722 7.775 0.861 1.00 44.28 376 ILE A O 1
ATOM 2957 N N . SER A 1 377 ? 14.420 8.137 2.634 1.00 43.03 377 SER A N 1
ATOM 2958 C CA . SER A 1 377 ? 13.293 8.676 1.851 1.00 43.03 377 SER A CA 1
ATOM 2959 C C . SER A 1 377 ? 13.651 9.961 1.089 1.00 43.03 377 SER A C 1
ATOM 2961 O O . SER A 1 377 ? 13.282 10.120 -0.076 1.00 43.03 377 SER A O 1
ATOM 2963 N N . ALA A 1 378 ? 14.400 10.880 1.707 1.00 45.09 378 ALA A N 1
ATOM 2964 C CA . ALA A 1 378 ? 14.819 12.126 1.064 1.00 45.09 378 ALA A CA 1
ATOM 2965 C C . ALA A 1 378 ? 15.872 11.888 -0.031 1.00 45.09 378 ALA A C 1
ATOM 2967 O O . ALA A 1 378 ? 15.750 12.439 -1.127 1.00 45.09 378 ALA A O 1
ATOM 2968 N N . VAL A 1 379 ? 16.856 11.024 0.236 1.00 46.22 379 VAL A N 1
ATOM 2969 C CA . VAL A 1 379 ? 17.859 10.597 -0.748 1.00 46.22 379 VAL A CA 1
ATOM 2970 C C . VAL A 1 379 ? 17.180 9.877 -1.909 1.00 46.22 379 VAL A C 1
ATOM 2972 O O . VAL A 1 379 ? 17.441 10.220 -3.058 1.00 46.22 379 VAL A O 1
ATOM 2975 N N . MET A 1 380 ? 16.228 8.982 -1.637 1.00 44.06 380 MET A N 1
ATOM 2976 C CA . MET A 1 380 ? 15.440 8.314 -2.671 1.00 44.06 380 MET A CA 1
ATOM 2977 C C . MET A 1 380 ? 14.596 9.301 -3.476 1.00 44.06 380 MET A C 1
ATOM 2979 O O . MET A 1 380 ? 14.579 9.184 -4.684 1.00 44.06 380 MET A O 1
ATOM 2983 N N . LYS A 1 381 ? 13.980 10.338 -2.893 1.00 44.91 381 LYS A N 1
ATOM 2984 C CA . LYS A 1 381 ? 13.242 11.357 -3.673 1.00 44.91 381 LYS A CA 1
ATOM 2985 C C . LYS A 1 381 ? 14.147 12.167 -4.604 1.00 44.91 381 LYS A C 1
ATOM 2987 O O . LYS A 1 381 ? 13.781 12.402 -5.754 1.00 44.91 381 LYS A O 1
ATOM 2992 N N . VAL A 1 382 ? 15.331 12.565 -4.142 1.00 47.59 382 VAL A N 1
ATOM 2993 C CA . VAL A 1 382 ? 16.316 13.282 -4.972 1.00 47.59 382 VAL A CA 1
ATOM 2994 C C . VAL A 1 382 ? 16.869 12.364 -6.065 1.00 47.59 382 VAL A C 1
ATOM 2996 O O . VAL A 1 382 ? 16.953 12.773 -7.223 1.00 47.59 382 VAL A O 1
ATOM 2999 N N . ILE A 1 383 ? 17.160 11.107 -5.728 1.00 46.53 383 ILE A N 1
ATOM 3000 C CA . ILE A 1 383 ? 17.616 10.081 -6.668 1.00 46.53 383 ILE A CA 1
ATOM 3001 C C . ILE A 1 383 ? 16.508 9.704 -7.658 1.00 46.53 383 ILE A C 1
ATOM 3003 O O . ILE A 1 383 ? 16.802 9.588 -8.832 1.00 46.53 383 ILE A O 1
ATOM 3007 N N . SER A 1 384 ? 15.240 9.586 -7.264 1.00 41.44 384 SER A N 1
ATOM 3008 C CA . SER A 1 384 ? 14.110 9.271 -8.152 1.00 41.44 384 SER A CA 1
ATOM 3009 C C . SER A 1 384 ? 13.778 10.422 -9.096 1.00 41.44 384 SER A C 1
ATOM 3011 O O . SER A 1 384 ? 13.386 10.176 -10.231 1.00 41.44 384 SER A O 1
ATOM 3013 N N . VAL A 1 385 ? 13.957 11.678 -8.677 1.00 43.69 385 VAL A N 1
ATOM 3014 C CA . VAL A 1 385 ? 13.828 12.840 -9.573 1.00 43.69 385 VAL A CA 1
ATOM 3015 C C . VAL A 1 385 ? 15.024 12.919 -10.528 1.00 43.69 385 VAL A C 1
ATOM 3017 O O . VAL A 1 385 ? 14.833 13.188 -11.712 1.00 43.69 385 VAL A O 1
ATOM 3020 N N . ALA A 1 386 ? 16.239 12.618 -10.057 1.00 45.38 386 ALA A N 1
ATOM 3021 C CA . ALA A 1 386 ? 17.438 12.554 -10.893 1.00 45.38 386 ALA A CA 1
ATOM 3022 C C . ALA A 1 386 ? 17.417 11.364 -11.875 1.00 45.38 386 ALA A C 1
ATOM 3024 O O . ALA A 1 386 ? 17.760 11.529 -13.042 1.00 45.38 386 ALA A O 1
ATOM 3025 N N . LEU A 1 387 ? 16.955 10.187 -11.443 1.00 42.75 387 LEU A N 1
ATOM 3026 C CA . LEU A 1 387 ? 16.805 8.970 -12.246 1.00 42.75 387 LEU A CA 1
ATOM 3027 C C . LEU A 1 387 ? 15.595 9.061 -13.178 1.00 42.75 387 LEU A C 1
ATOM 3029 O O . LEU A 1 387 ? 15.714 8.760 -14.359 1.00 42.75 387 LEU A O 1
ATOM 3033 N N . GLY A 1 388 ? 14.453 9.562 -12.704 1.00 40.88 388 GLY A N 1
ATOM 3034 C CA . GLY A 1 388 ? 13.285 9.838 -13.543 1.00 40.88 388 GLY A CA 1
ATOM 3035 C C . GLY A 1 388 ? 13.615 10.836 -14.651 1.00 40.88 388 GLY A C 1
ATOM 3036 O O . GLY A 1 388 ? 13.217 10.651 -15.796 1.00 40.88 388 GLY A O 1
ATOM 3037 N N . ALA A 1 389 ? 14.442 11.842 -14.359 1.00 41.88 389 ALA A N 1
ATOM 3038 C CA . ALA A 1 389 ? 14.990 12.720 -15.380 1.00 41.88 389 ALA A CA 1
ATOM 3039 C C . ALA A 1 389 ? 15.982 12.017 -16.316 1.00 41.88 389 ALA A C 1
ATOM 3041 O O . ALA A 1 389 ? 15.914 12.287 -17.509 1.00 41.88 389 ALA A O 1
ATOM 3042 N N . LEU A 1 390 ? 16.832 11.105 -15.813 1.00 44.06 390 LEU A N 1
ATOM 3043 C CA . LEU A 1 390 ? 17.758 10.261 -16.594 1.00 44.06 390 LEU A CA 1
ATOM 3044 C C . LEU A 1 390 ? 17.059 9.276 -17.556 1.00 44.06 390 LEU A C 1
ATOM 3046 O O . LEU A 1 390 ? 17.688 8.831 -18.515 1.00 44.06 390 LEU A O 1
ATOM 3050 N N . PHE A 1 391 ? 15.766 8.995 -17.372 1.00 45.16 391 PHE A N 1
ATOM 3051 C CA . PHE A 1 391 ? 14.998 8.078 -18.227 1.00 45.16 391 PHE A CA 1
ATOM 3052 C C . PHE A 1 391 ? 13.851 8.733 -19.023 1.00 45.16 391 PHE A C 1
ATOM 3054 O O . PHE A 1 391 ? 13.279 8.096 -19.905 1.00 45.16 391 PHE A O 1
ATOM 3061 N N . LEU A 1 392 ? 13.544 10.019 -18.809 1.00 40.91 392 LEU A N 1
ATOM 3062 C CA . LEU A 1 392 ? 12.465 10.732 -19.519 1.00 40.91 392 LEU A CA 1
ATOM 3063 C C . LEU A 1 392 ? 12.777 11.137 -20.976 1.00 40.91 392 LEU A C 1
ATOM 3065 O O . LEU A 1 392 ? 11.939 11.759 -21.628 1.00 40.91 392 LEU A O 1
ATOM 3069 N N . CYS A 1 393 ? 13.913 10.743 -21.554 1.00 44.00 393 CYS A N 1
ATOM 3070 C CA . CYS A 1 393 ? 14.135 10.887 -22.995 1.00 44.00 393 CYS A CA 1
ATOM 3071 C C . CYS A 1 393 ? 13.570 9.673 -23.751 1.00 44.00 393 CYS A C 1
ATOM 3073 O O . CYS A 1 393 ? 14.305 8.770 -24.144 1.00 44.00 393 CYS A O 1
ATOM 3075 N N . HIS A 1 394 ? 12.257 9.695 -24.002 1.00 45.06 394 HIS A N 1
ATOM 3076 C CA . HIS A 1 394 ? 11.473 8.733 -24.804 1.00 45.06 394 HIS A CA 1
ATOM 3077 C C . HIS A 1 394 ? 11.880 8.615 -26.289 1.00 45.06 394 HIS A C 1
ATOM 3079 O O . HIS A 1 394 ? 11.139 8.091 -27.113 1.00 45.06 394 HIS A O 1
ATOM 3085 N N . GLN A 1 395 ? 13.057 9.098 -26.670 1.00 49.03 395 GLN A N 1
ATOM 3086 C CA . GLN A 1 395 ? 13.574 8.958 -28.022 1.00 49.03 395 GLN A CA 1
ATOM 3087 C C . GLN A 1 395 ? 15.027 8.512 -27.904 1.00 49.03 395 GLN A C 1
ATOM 3089 O O . GLN A 1 395 ? 15.952 9.321 -27.807 1.00 49.03 395 GLN A O 1
ATOM 3094 N N . ALA A 1 396 ? 15.239 7.196 -27.932 1.00 49.81 396 ALA A N 1
ATOM 3095 C CA . ALA A 1 396 ? 16.564 6.591 -28.026 1.00 49.81 396 ALA A CA 1
ATOM 3096 C C . ALA A 1 396 ? 17.359 7.079 -29.250 1.00 49.81 396 ALA A C 1
ATOM 3098 O O . ALA A 1 396 ? 18.545 6.795 -29.341 1.00 49.81 396 ALA A O 1
ATOM 3099 N N . LEU A 1 397 ? 16.748 7.822 -30.176 1.00 51.69 397 LEU A N 1
ATOM 3100 C CA . LEU A 1 397 ? 17.301 8.097 -31.499 1.00 51.69 397 LEU A CA 1
ATOM 3101 C C . LEU A 1 397 ? 17.366 9.591 -31.863 1.00 51.69 397 LEU A C 1
ATOM 3103 O O . LEU A 1 397 ? 18.013 9.931 -32.844 1.00 51.69 397 LEU A O 1
ATOM 3107 N N . ALA A 1 398 ? 16.784 10.494 -31.061 1.00 55.84 398 ALA A N 1
ATOM 3108 C CA . ALA A 1 398 ? 16.666 11.916 -31.420 1.00 55.84 398 ALA A CA 1
ATOM 3109 C C . ALA A 1 398 ? 17.753 12.839 -30.827 1.00 55.84 398 ALA A C 1
ATOM 3111 O O . ALA A 1 398 ? 17.688 14.055 -31.008 1.00 55.84 398 ALA A O 1
ATOM 3112 N N . SER A 1 399 ? 18.757 12.308 -30.115 1.00 74.12 399 SER A N 1
ATOM 3113 C CA . SER A 1 399 ? 19.884 13.150 -29.681 1.00 74.12 399 SER A CA 1
ATOM 3114 C C . SER A 1 399 ? 20.730 13.513 -30.900 1.00 74.12 399 SER A C 1
ATOM 3116 O O . SER A 1 399 ? 21.429 12.668 -31.458 1.00 74.12 399 SER A O 1
ATOM 3118 N N . ILE A 1 400 ? 20.699 14.790 -31.284 1.00 76.31 400 ILE A N 1
ATOM 3119 C CA . ILE A 1 400 ? 21.516 15.353 -32.372 1.00 76.31 400 ILE A CA 1
ATOM 3120 C C . ILE A 1 400 ? 23.017 15.122 -32.104 1.00 76.31 400 ILE A C 1
ATOM 3122 O O . ILE A 1 400 ? 23.812 14.990 -33.038 1.00 76.31 400 ILE A O 1
ATOM 3126 N N . ARG A 1 401 ? 23.418 15.038 -30.826 1.00 83.62 401 ARG A N 1
ATOM 3127 C CA . ARG A 1 401 ? 24.817 14.852 -30.417 1.00 83.62 401 ARG A CA 1
ATOM 3128 C C . ARG A 1 401 ? 25.245 13.388 -30.405 1.00 83.62 401 ARG A C 1
ATOM 3130 O O . ARG A 1 401 ? 26.296 13.069 -30.964 1.00 83.62 401 ARG A O 1
ATOM 3137 N N . ALA A 1 402 ? 24.429 12.505 -29.824 1.00 87.38 402 ALA A N 1
ATOM 3138 C CA . ALA A 1 402 ? 24.743 11.083 -29.673 1.00 87.38 402 ALA A CA 1
ATOM 3139 C C . ALA A 1 402 ? 24.368 10.231 -30.899 1.00 87.38 402 ALA A C 1
ATOM 3141 O O . ALA A 1 402 ? 24.986 9.195 -31.131 1.00 87.38 402 ALA A O 1
ATOM 3142 N N . GLY A 1 403 ? 23.394 10.667 -31.704 1.00 88.50 403 GLY A N 1
ATOM 3143 C CA . GLY A 1 403 ? 22.923 9.973 -32.907 1.00 88.50 403 GLY A CA 1
ATOM 3144 C C . GLY A 1 403 ? 24.038 9.565 -33.881 1.00 88.50 403 GLY A C 1
ATOM 3145 O O . GLY A 1 403 ? 24.084 8.397 -34.256 1.00 88.50 403 GLY A O 1
ATOM 3146 N N . PRO A 1 404 ? 24.993 10.446 -34.236 1.00 92.50 404 PRO A N 1
ATOM 3147 C CA . PRO A 1 404 ? 26.116 10.070 -35.090 1.00 92.50 404 PRO A CA 1
ATOM 3148 C C . PRO A 1 404 ? 26.975 8.930 -34.535 1.00 92.50 404 PRO A C 1
ATOM 3150 O O . PRO A 1 404 ? 27.408 8.063 -35.285 1.00 92.50 404 PRO A O 1
ATOM 3153 N N . TYR A 1 405 ? 27.198 8.901 -33.219 1.00 93.56 405 TYR A N 1
ATOM 3154 C CA . TYR A 1 405 ? 27.974 7.839 -32.583 1.00 93.56 405 TYR A CA 1
ATOM 3155 C C . TYR A 1 405 ? 27.198 6.519 -32.515 1.00 93.56 405 TYR A C 1
ATOM 3157 O O . TYR A 1 405 ? 27.825 5.466 -32.518 1.00 93.56 405 TYR A O 1
ATOM 3165 N N . ASN A 1 406 ? 25.857 6.545 -32.528 1.00 92.31 406 ASN A N 1
ATOM 3166 C CA . ASN A 1 406 ? 25.057 5.324 -32.668 1.00 92.31 406 ASN A CA 1
ATOM 3167 C C . ASN A 1 406 ? 25.310 4.632 -34.023 1.00 92.31 406 ASN A C 1
ATOM 3169 O O . ASN A 1 406 ? 25.383 3.408 -34.053 1.00 92.31 406 ASN A O 1
ATOM 3173 N N . PHE A 1 407 ? 25.494 5.381 -35.123 1.00 92.62 407 PHE A N 1
ATOM 3174 C CA . PHE A 1 407 ? 25.866 4.785 -36.419 1.00 92.62 407 PHE A CA 1
ATOM 3175 C C . PHE A 1 407 ? 27.207 4.067 -36.338 1.00 92.62 407 PHE A C 1
ATOM 3177 O O . PHE A 1 407 ? 27.315 2.924 -36.762 1.00 92.62 407 PHE A O 1
ATOM 3184 N N . VAL A 1 408 ? 28.216 4.720 -35.757 1.00 95.56 408 VAL A N 1
ATOM 3185 C CA . VAL A 1 408 ? 29.553 4.131 -35.609 1.00 95.56 408 VAL A CA 1
ATOM 3186 C C . VAL A 1 408 ? 29.520 2.902 -34.704 1.00 95.56 408 VAL A C 1
ATOM 3188 O O . VAL A 1 408 ? 30.116 1.879 -35.040 1.00 95.56 408 VAL A O 1
ATOM 3191 N N . TYR A 1 409 ? 28.803 2.989 -33.581 1.00 96.12 409 TYR A N 1
ATOM 3192 C CA . TYR A 1 409 ? 28.643 1.891 -32.633 1.00 96.12 409 TYR A CA 1
ATOM 3193 C C . TYR A 1 409 ? 28.101 0.645 -33.336 1.00 96.12 409 TYR A C 1
ATOM 3195 O O . TYR A 1 409 ? 28.732 -0.406 -33.289 1.00 96.12 409 TYR A O 1
ATOM 3203 N N . TYR A 1 410 ? 26.993 0.777 -34.064 1.00 95.88 410 TYR A N 1
ATOM 3204 C CA . TYR A 1 410 ? 26.384 -0.368 -34.730 1.00 95.88 410 TYR A CA 1
ATOM 3205 C C . TYR A 1 410 ? 27.078 -0.805 -36.010 1.00 95.88 410 TYR A C 1
ATOM 3207 O O . TYR A 1 410 ? 27.080 -1.995 -36.300 1.00 95.88 410 TYR A O 1
ATOM 3215 N N . PHE A 1 411 ? 27.709 0.105 -36.750 1.00 96.94 411 PHE A N 1
ATOM 3216 C CA . PHE A 1 411 ? 28.558 -0.289 -37.869 1.00 96.94 411 PHE A CA 1
ATOM 3217 C C . PHE A 1 411 ? 29.730 -1.152 -37.395 1.00 96.94 411 PHE A C 1
ATOM 3219 O O . PHE A 1 411 ? 30.090 -2.127 -38.045 1.00 96.94 411 PHE A O 1
ATOM 3226 N N . SER A 1 412 ? 30.307 -0.818 -36.239 1.00 97.56 412 SER A N 1
ATOM 3227 C CA . SER A 1 412 ? 31.402 -1.596 -35.661 1.00 97.56 412 SER A CA 1
ATOM 3228 C C . SER A 1 412 ? 30.930 -2.985 -35.215 1.00 97.56 412 SER A C 1
ATOM 3230 O O . SER A 1 412 ? 31.640 -3.955 -35.450 1.00 97.56 412 SER A O 1
ATOM 3232 N N . ILE A 1 413 ? 29.722 -3.107 -34.645 1.00 96.75 413 ILE A N 1
ATOM 3233 C CA . ILE A 1 413 ? 29.112 -4.417 -34.342 1.00 96.75 413 ILE A CA 1
ATOM 3234 C C . ILE A 1 413 ? 28.874 -5.206 -35.634 1.00 96.75 413 ILE A C 1
ATOM 3236 O O . ILE A 1 413 ? 29.359 -6.324 -35.748 1.00 96.75 413 ILE A O 1
ATOM 3240 N N . TYR A 1 414 ? 28.227 -4.592 -36.628 1.00 96.94 414 TYR A N 1
ATOM 3241 C CA . TYR A 1 414 ? 27.981 -5.194 -37.939 1.00 96.94 414 TYR A CA 1
ATOM 3242 C C . TYR A 1 414 ? 29.265 -5.739 -38.572 1.00 96.94 414 TYR A C 1
ATOM 3244 O O . TYR A 1 414 ? 29.299 -6.877 -39.029 1.00 96.94 414 TYR A O 1
ATOM 3252 N N . ARG A 1 415 ? 30.353 -4.961 -38.561 1.00 97.12 415 ARG A N 1
ATOM 3253 C CA . ARG A 1 415 ? 31.640 -5.407 -39.104 1.00 97.12 415 ARG A CA 1
ATOM 3254 C C . ARG A 1 415 ? 32.268 -6.548 -38.310 1.00 97.12 415 ARG A C 1
ATOM 3256 O O . ARG A 1 415 ? 32.790 -7.467 -38.928 1.00 97.12 415 ARG A O 1
ATOM 3263 N N . ALA A 1 416 ? 32.169 -6.528 -36.981 1.00 96.75 416 ALA A N 1
ATOM 3264 C CA . ALA A 1 416 ? 32.619 -7.649 -36.161 1.00 96.75 416 ALA A CA 1
ATOM 3265 C C . ALA A 1 416 ? 31.843 -8.940 -36.480 1.00 96.75 416 ALA A C 1
ATOM 3267 O O . ALA A 1 416 ? 32.440 -10.010 -36.536 1.00 96.75 416 ALA A O 1
ATOM 3268 N N . GLU A 1 417 ? 30.535 -8.846 -36.738 1.00 96.75 417 GLU A N 1
ATOM 3269 C CA . GLU A 1 417 ? 29.724 -9.995 -37.154 1.00 96.75 417 GLU A CA 1
ATOM 3270 C C . GLU A 1 417 ? 30.108 -10.510 -38.541 1.00 96.75 417 GLU A C 1
ATOM 3272 O O . GLU A 1 417 ? 30.211 -11.719 -38.720 1.00 96.75 417 GLU A O 1
ATOM 3277 N N . ILE A 1 418 ? 30.364 -9.625 -39.510 1.00 96.81 418 ILE A N 1
ATOM 3278 C CA . ILE A 1 418 ? 30.819 -10.029 -40.850 1.00 96.81 418 ILE A CA 1
ATOM 3279 C C . ILE A 1 418 ? 32.161 -10.767 -40.781 1.00 96.81 418 ILE A C 1
ATOM 3281 O O . ILE A 1 418 ? 32.333 -11.778 -41.456 1.00 96.81 418 ILE A O 1
ATOM 3285 N N . ASP A 1 419 ? 33.094 -10.305 -39.952 1.00 95.25 419 ASP A N 1
ATOM 3286 C CA . ASP A 1 419 ? 34.412 -10.931 -39.816 1.00 95.25 419 ASP A CA 1
ATOM 3287 C C . ASP A 1 419 ? 34.358 -12.304 -39.110 1.00 95.25 419 ASP A C 1
ATOM 3289 O O . ASP A 1 419 ? 35.249 -13.134 -39.310 1.00 95.25 419 ASP A O 1
ATOM 3293 N N . ILE A 1 420 ? 33.329 -12.558 -38.288 1.00 95.19 420 ILE A N 1
ATOM 3294 C CA . ILE A 1 420 ? 33.165 -13.816 -37.540 1.00 95.19 420 ILE A CA 1
ATOM 3295 C C . ILE A 1 420 ? 32.266 -14.813 -38.282 1.00 95.19 420 ILE A C 1
ATOM 3297 O O . ILE A 1 420 ? 32.671 -15.959 -38.471 1.00 95.19 420 ILE A O 1
ATOM 3301 N N . TYR A 1 421 ? 31.080 -14.388 -38.719 1.00 94.94 421 TYR A N 1
ATOM 3302 C CA . TYR A 1 421 ? 30.052 -15.258 -39.311 1.00 94.94 421 TYR A CA 1
ATOM 3303 C C . TYR A 1 421 ? 29.969 -15.158 -40.835 1.00 94.94 421 TYR A C 1
ATOM 3305 O O . TYR A 1 421 ? 29.349 -15.990 -41.492 1.00 94.94 421 TYR A O 1
ATOM 3313 N N . GLY A 1 422 ? 30.578 -14.134 -41.429 1.00 93.06 422 GLY A N 1
ATOM 3314 C CA . GLY A 1 422 ? 30.362 -13.813 -42.830 1.00 93.06 422 GLY A CA 1
ATOM 3315 C C . GLY A 1 422 ? 29.014 -13.136 -43.085 1.00 93.06 422 GLY A C 1
ATOM 3316 O O . GLY A 1 422 ? 28.198 -12.864 -42.199 1.00 93.06 422 GLY A O 1
ATOM 3317 N N . ARG A 1 423 ? 28.787 -12.800 -44.353 1.00 87.88 423 ARG A N 1
ATOM 3318 C CA . ARG A 1 423 ? 27.593 -12.074 -44.788 1.00 87.88 423 ARG A CA 1
ATOM 3319 C C . ARG A 1 423 ? 26.344 -12.959 -44.741 1.00 87.88 423 ARG A C 1
ATOM 3321 O O . ARG A 1 423 ? 26.344 -14.068 -45.259 1.00 87.88 423 ARG A O 1
ATOM 3328 N N . GLY A 1 424 ? 25.244 -12.400 -44.233 1.00 79.75 424 GLY A N 1
ATOM 3329 C CA . GLY A 1 424 ? 23.910 -13.019 -44.251 1.00 79.75 424 GLY A CA 1
ATOM 3330 C C . GLY A 1 424 ? 23.531 -13.749 -42.962 1.00 79.75 424 GLY A C 1
ATOM 3331 O O . GLY A 1 424 ? 22.345 -13.978 -42.731 1.00 79.75 424 GLY A O 1
ATOM 3332 N N . GLU A 1 425 ? 24.502 -14.031 -42.094 1.00 84.00 425 GLU A N 1
ATOM 3333 C CA . GLU A 1 425 ? 24.267 -14.655 -40.785 1.00 84.00 425 GLU A CA 1
ATOM 3334 C C . GLU A 1 425 ? 24.226 -13.637 -39.630 1.00 84.00 425 GLU A C 1
ATOM 3336 O O . GLU A 1 425 ? 23.773 -13.960 -38.531 1.00 84.00 425 GLU A O 1
ATOM 3341 N N . THR A 1 426 ? 24.579 -12.374 -39.891 1.00 89.12 426 THR A N 1
ATOM 3342 C CA . THR A 1 426 ? 24.609 -11.303 -38.883 1.00 89.12 426 THR A CA 1
ATOM 3343 C C . THR A 1 426 ? 23.230 -11.028 -38.272 1.00 89.12 426 THR A C 1
ATOM 3345 O O . THR A 1 426 ? 22.187 -11.239 -38.896 1.00 89.12 426 THR A O 1
ATOM 3348 N N . TRP A 1 427 ? 23.196 -10.565 -37.026 1.00 92.31 427 TRP A N 1
ATOM 3349 C CA . TRP A 1 427 ? 22.022 -10.031 -36.333 1.00 92.31 427 TRP A CA 1
ATOM 3350 C C . TRP A 1 427 ? 21.870 -8.525 -36.544 1.00 92.31 427 TRP A C 1
ATOM 3352 O O . TRP A 1 427 ? 20.735 -8.050 -36.645 1.00 92.31 427 TRP A O 1
ATOM 3362 N N . THR A 1 428 ? 22.977 -7.787 -36.682 1.00 93.75 428 THR A N 1
ATOM 3363 C CA . THR A 1 428 ? 22.940 -6.366 -37.048 1.00 93.75 428 THR A CA 1
ATOM 3364 C C . THR A 1 428 ? 22.903 -6.206 -38.563 1.00 93.75 428 THR A C 1
ATOM 3366 O O . THR A 1 428 ? 23.702 -6.810 -39.276 1.00 93.75 428 THR A O 1
ATOM 3369 N N . ALA A 1 429 ? 21.992 -5.367 -39.059 1.00 92.38 429 ALA A N 1
ATOM 3370 C CA . ALA A 1 429 ? 21.873 -4.938 -40.452 1.00 92.38 429 ALA A CA 1
ATOM 3371 C C . ALA A 1 429 ? 22.019 -6.097 -41.456 1.00 92.38 429 ALA A C 1
ATOM 3373 O O . ALA A 1 429 ? 22.726 -5.994 -42.457 1.00 92.38 429 ALA A O 1
ATOM 3374 N N . ASN A 1 430 ? 21.350 -7.215 -41.175 1.00 91.19 430 ASN A N 1
ATOM 3375 C CA . ASN A 1 430 ? 21.541 -8.491 -41.866 1.00 91.19 430 ASN A CA 1
ATOM 3376 C C . ASN A 1 430 ? 21.164 -8.468 -43.355 1.00 91.19 430 ASN A C 1
ATOM 3378 O O . ASN A 1 430 ? 21.614 -9.315 -44.124 1.00 91.19 430 ASN A O 1
ATOM 3382 N N . LEU A 1 431 ? 20.368 -7.481 -43.775 1.00 90.38 431 LEU A N 1
ATOM 3383 C CA . LEU A 1 431 ? 20.007 -7.255 -45.175 1.00 90.38 431 LEU A CA 1
ATOM 3384 C C . LEU A 1 431 ? 20.895 -6.204 -45.868 1.00 90.38 431 LEU A C 1
ATOM 3386 O O . LEU A 1 431 ? 20.699 -5.929 -47.052 1.00 90.38 431 LEU A O 1
ATOM 3390 N N . CYS A 1 432 ? 21.883 -5.624 -45.177 1.00 90.62 432 CYS A N 1
ATOM 3391 C CA . CYS A 1 432 ? 22.791 -4.642 -45.766 1.00 90.62 432 CYS A CA 1
ATOM 3392 C C . CYS A 1 432 ? 23.768 -5.330 -46.731 1.00 90.62 432 CYS A C 1
ATOM 3394 O O . CYS A 1 432 ? 24.702 -6.024 -46.317 1.00 90.62 432 CYS A O 1
ATOM 3396 N N . LYS A 1 433 ? 23.536 -5.143 -48.036 1.00 90.31 433 LYS A N 1
ATOM 3397 C CA . LYS A 1 433 ? 24.431 -5.561 -49.126 1.00 90.31 433 LYS A CA 1
ATOM 3398 C C . LYS A 1 433 ? 25.200 -4.359 -49.660 1.00 90.31 433 LYS A C 1
ATOM 3400 O O . LYS A 1 433 ? 24.565 -3.360 -49.980 1.00 90.31 433 LYS A O 1
ATOM 3405 N N . GLY A 1 434 ? 26.512 -4.462 -49.820 1.00 90.81 434 GLY A N 1
ATOM 3406 C CA . GLY A 1 434 ? 27.316 -3.338 -50.293 1.00 90.81 434 GLY A CA 1
ATOM 3407 C C . GLY A 1 434 ? 28.396 -3.701 -51.290 1.00 90.81 434 GLY A C 1
ATOM 3408 O O . GLY A 1 434 ? 28.422 -4.801 -51.846 1.00 90.81 434 GLY A O 1
ATOM 3409 N N . SER A 1 435 ? 29.258 -2.722 -51.546 1.00 92.19 435 SER A N 1
ATOM 3410 C CA . SER A 1 435 ? 30.267 -2.752 -52.599 1.00 92.19 435 SER A CA 1
ATOM 3411 C C . SER A 1 435 ? 31.603 -3.356 -52.170 1.00 92.19 435 SER A C 1
ATOM 3413 O O . SER A 1 435 ? 32.543 -3.357 -52.968 1.00 92.19 435 SER A O 1
ATOM 3415 N N . LEU A 1 436 ? 31.753 -3.784 -50.915 1.00 94.00 436 LEU A N 1
ATOM 3416 C CA . LEU A 1 436 ? 32.988 -4.420 -50.459 1.00 94.00 436 LEU A CA 1
ATOM 3417 C C . LEU A 1 436 ? 33.153 -5.808 -51.095 1.00 94.00 436 LEU A C 1
ATOM 3419 O O . LEU A 1 436 ? 32.204 -6.408 -51.595 1.00 94.00 436 LEU A O 1
ATOM 3423 N N . SER A 1 437 ? 34.381 -6.330 -51.094 1.00 93.69 437 SER A N 1
ATOM 3424 C CA . SER A 1 437 ? 34.694 -7.626 -51.717 1.00 93.69 437 SER A CA 1
ATOM 3425 C C . SER A 1 437 ? 34.014 -8.818 -51.036 1.00 93.69 437 SER A C 1
ATOM 3427 O O . SER A 1 437 ? 33.834 -9.850 -51.669 1.00 93.69 437 SER A O 1
ATOM 3429 N N . ASP A 1 438 ? 33.643 -8.674 -49.762 1.00 93.56 438 ASP A N 1
ATOM 3430 C CA . ASP A 1 438 ? 32.835 -9.626 -48.984 1.00 93.56 438 ASP A CA 1
ATOM 3431 C C . ASP A 1 438 ? 31.315 -9.405 -49.178 1.00 93.56 438 ASP A C 1
ATOM 3433 O O . ASP A 1 438 ? 30.495 -9.968 -48.452 1.00 93.56 438 ASP A O 1
ATOM 3437 N N . GLU A 1 439 ? 30.938 -8.567 -50.154 1.00 93.38 439 GLU A N 1
ATOM 3438 C CA . GLU A 1 439 ? 29.576 -8.123 -50.480 1.00 93.38 439 GLU A CA 1
ATOM 3439 C C . GLU A 1 439 ? 28.841 -7.385 -49.343 1.00 93.38 439 GLU A C 1
ATOM 3441 O O . GLU A 1 439 ? 27.625 -7.159 -49.410 1.00 93.38 439 GLU A O 1
ATOM 3446 N N . SER A 1 440 ? 29.550 -7.017 -48.278 1.00 94.25 440 SER A N 1
ATOM 3447 C CA . SER A 1 440 ? 29.004 -6.252 -47.160 1.00 94.25 440 SER A CA 1
ATOM 3448 C C . SER A 1 440 ? 29.030 -4.742 -47.438 1.00 94.25 440 SER A C 1
ATOM 3450 O O . SER A 1 440 ? 29.658 -4.263 -48.386 1.00 94.25 440 SER A O 1
ATOM 3452 N N . CYS A 1 441 ? 28.323 -3.983 -46.604 1.00 93.75 441 CYS A N 1
ATOM 3453 C CA . CYS A 1 441 ? 28.277 -2.527 -46.669 1.00 93.75 441 CYS A CA 1
ATOM 3454 C C . CYS A 1 441 ? 29.575 -1.883 -46.176 1.00 93.75 441 CYS A C 1
ATOM 3456 O O . CYS A 1 441 ? 30.046 -2.168 -45.070 1.00 93.75 441 CYS A O 1
ATOM 3458 N N . ASN A 1 442 ? 30.103 -0.932 -46.949 1.00 95.00 442 ASN A N 1
ATOM 3459 C CA . ASN A 1 442 ? 31.004 0.078 -46.400 1.00 95.00 442 ASN A CA 1
ATOM 3460 C C . ASN A 1 442 ? 30.230 1.036 -45.464 1.00 95.00 442 ASN A C 1
ATOM 3462 O O . ASN A 1 442 ? 29.008 0.941 -45.321 1.00 95.00 442 ASN A O 1
ATOM 3466 N N . PHE A 1 443 ? 30.925 1.956 -44.788 1.00 95.06 443 PHE A N 1
ATOM 3467 C CA . PHE A 1 443 ? 30.275 2.830 -43.803 1.00 95.06 443 PHE A CA 1
ATOM 3468 C C . PHE A 1 443 ? 29.200 3.741 -44.418 1.00 95.06 443 PHE A C 1
ATOM 3470 O O . PHE A 1 443 ? 28.133 3.927 -43.832 1.00 95.06 443 PHE A O 1
ATOM 3477 N N . ASP A 1 444 ? 29.464 4.288 -45.607 1.00 92.56 444 ASP A N 1
ATOM 3478 C CA . ASP A 1 444 ? 28.534 5.171 -46.316 1.00 92.56 444 ASP A CA 1
ATOM 3479 C C . ASP A 1 444 ? 27.266 4.414 -46.734 1.00 92.56 444 ASP A C 1
ATOM 3481 O O . ASP A 1 444 ? 26.144 4.885 -46.532 1.00 92.56 444 ASP A O 1
ATOM 3485 N N . GLU A 1 445 ? 27.438 3.196 -47.239 1.00 92.56 445 GLU A N 1
ATOM 3486 C CA . GLU A 1 445 ? 26.351 2.289 -47.596 1.00 92.56 445 GLU A CA 1
ATOM 3487 C C . GLU A 1 445 ? 25.519 1.878 -46.380 1.00 92.56 445 GLU A C 1
ATOM 3489 O O . GLU A 1 445 ? 24.291 1.945 -46.416 1.00 92.56 445 GLU A O 1
ATOM 3494 N N . PHE A 1 446 ? 26.175 1.542 -45.269 1.00 93.75 446 PHE A N 1
ATOM 3495 C CA . PHE A 1 446 ? 25.508 1.216 -44.013 1.00 93.75 446 PHE A CA 1
ATOM 3496 C C . PHE A 1 446 ? 24.668 2.389 -43.496 1.00 93.75 446 PHE A C 1
ATOM 3498 O O . PHE A 1 446 ? 23.505 2.217 -43.124 1.00 93.75 446 PHE A O 1
ATOM 3505 N N . CYS A 1 447 ? 25.221 3.605 -43.512 1.00 91.88 447 CYS A N 1
ATOM 3506 C CA . CYS A 1 447 ? 24.493 4.807 -43.122 1.00 91.88 447 CYS A CA 1
ATOM 3507 C C . CYS A 1 447 ? 23.236 5.026 -43.973 1.00 91.88 447 CYS A C 1
ATOM 3509 O O . CYS A 1 447 ? 22.172 5.330 -43.425 1.00 91.88 447 CYS A O 1
ATOM 3511 N N . LYS A 1 448 ? 23.336 4.851 -45.296 1.00 88.94 448 LYS A N 1
ATOM 3512 C CA . LYS A 1 448 ? 22.192 4.971 -46.210 1.00 88.9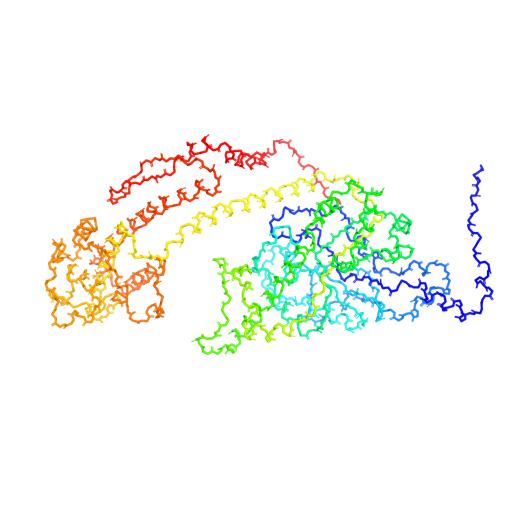4 448 LYS A CA 1
ATOM 3513 C C . LYS A 1 448 ? 21.153 3.875 -45.963 1.00 88.94 448 LYS A C 1
ATOM 3515 O O . LYS A 1 448 ? 19.965 4.187 -45.904 1.00 88.94 448 LYS A O 1
ATOM 3520 N N . TYR A 1 449 ? 21.584 2.629 -45.758 1.00 89.50 449 TYR A N 1
ATOM 3521 C CA . TYR A 1 449 ? 20.707 1.497 -45.448 1.00 89.50 449 TYR A CA 1
ATOM 3522 C C . TYR A 1 449 ? 19.865 1.753 -44.187 1.00 89.50 449 TYR A C 1
ATOM 3524 O O . TYR A 1 449 ? 18.638 1.631 -44.222 1.00 89.50 449 TYR A O 1
ATOM 3532 N N . VAL A 1 450 ? 20.503 2.199 -43.099 1.00 89.12 450 VAL A N 1
ATOM 3533 C CA . VAL A 1 450 ? 19.827 2.510 -41.826 1.00 89.12 450 VAL A CA 1
ATOM 3534 C C . VAL A 1 450 ? 18.897 3.728 -41.942 1.00 89.12 450 VAL A C 1
ATOM 3536 O O . VAL A 1 450 ? 17.879 3.791 -41.251 1.00 89.12 450 VAL A O 1
ATOM 3539 N N . LYS A 1 451 ? 19.214 4.704 -42.804 1.00 85.62 451 LYS A N 1
ATOM 3540 C CA . LYS A 1 451 ? 18.418 5.933 -42.970 1.00 85.62 451 LYS A CA 1
ATOM 3541 C C . LYS A 1 451 ? 17.181 5.743 -43.854 1.00 85.62 451 LYS A C 1
ATOM 3543 O O . LYS A 1 451 ? 16.127 6.291 -43.540 1.00 85.62 451 LYS A O 1
ATOM 3548 N N . HIS A 1 452 ? 17.302 5.000 -44.956 1.00 82.44 452 HIS A N 1
ATOM 3549 C CA . HIS A 1 452 ? 16.276 4.926 -46.012 1.00 82.44 452 HIS A CA 1
ATOM 3550 C C . HIS A 1 452 ? 15.372 3.689 -45.945 1.00 82.44 452 HIS A C 1
ATOM 3552 O O . HIS A 1 452 ? 14.521 3.507 -46.815 1.00 82.44 452 HIS A O 1
ATOM 3558 N N . GLY A 1 453 ? 15.501 2.864 -44.904 1.00 70.19 453 GLY A N 1
ATOM 3559 C CA . GLY A 1 453 ? 14.470 1.884 -44.568 1.00 70.19 453 GLY A CA 1
ATOM 3560 C C . GLY A 1 453 ? 14.463 0.608 -45.416 1.00 70.19 453 GLY A C 1
ATOM 3561 O O . GLY A 1 453 ? 13.370 0.143 -45.719 1.00 70.19 453 GLY A O 1
ATOM 3562 N N . GLY A 1 454 ? 15.630 0.052 -45.782 1.00 63.75 454 GLY A N 1
ATOM 3563 C CA . GLY A 1 454 ? 15.868 -1.317 -46.305 1.00 63.75 454 GLY A CA 1
ATOM 3564 C C . GLY A 1 454 ? 15.149 -1.765 -47.591 1.00 63.75 454 GLY A C 1
ATOM 3565 O O . GLY A 1 454 ? 15.785 -2.257 -48.518 1.00 63.75 454 GLY A O 1
ATOM 3566 N N . ALA A 1 455 ? 13.834 -1.573 -47.696 1.00 59.78 455 ALA A N 1
ATOM 3567 C CA . ALA A 1 455 ? 12.988 -1.971 -48.819 1.00 59.78 455 ALA A CA 1
ATOM 3568 C C . ALA A 1 455 ? 13.379 -1.303 -50.152 1.00 59.78 455 ALA A C 1
ATOM 3570 O O . ALA A 1 455 ? 13.133 -1.862 -51.218 1.00 59.78 455 ALA A O 1
ATOM 3571 N N . THR A 1 456 ? 14.017 -0.131 -50.105 1.00 58.16 456 THR A N 1
ATOM 3572 C CA . THR A 1 456 ? 14.551 0.578 -51.281 1.00 58.16 456 THR A CA 1
ATOM 3573 C C . THR A 1 456 ? 15.998 0.198 -51.610 1.00 58.16 456 THR A C 1
ATOM 3575 O O . THR A 1 456 ? 16.448 0.444 -52.726 1.00 58.16 456 THR A O 1
ATOM 3578 N N . TRP A 1 457 ? 16.723 -0.436 -50.679 1.00 69.44 457 TRP A N 1
ATOM 3579 C CA . TRP A 1 457 ? 18.155 -0.728 -50.810 1.00 69.44 457 TRP A CA 1
ATOM 3580 C C . TRP A 1 457 ? 18.447 -1.835 -51.836 1.00 69.44 457 TRP A C 1
ATOM 3582 O O . TRP A 1 457 ? 19.416 -1.754 -52.587 1.00 69.44 457 TRP A O 1
ATOM 3592 N N . ASN A 1 458 ? 17.567 -2.836 -51.938 1.00 65.06 458 ASN A N 1
ATOM 3593 C CA . ASN A 1 458 ? 17.802 -4.042 -52.743 1.00 65.06 458 ASN A CA 1
ATOM 3594 C C . ASN A 1 458 ? 17.761 -3.839 -54.274 1.00 65.06 458 ASN A C 1
ATOM 3596 O O . ASN A 1 458 ? 18.141 -4.758 -54.995 1.00 65.06 458 ASN A O 1
ATOM 3600 N N . ASN A 1 459 ? 17.333 -2.674 -54.783 1.00 58.56 459 ASN A N 1
ATOM 3601 C CA . ASN A 1 459 ? 17.060 -2.476 -56.219 1.00 58.56 459 ASN A CA 1
ATOM 3602 C C . ASN A 1 459 ? 17.893 -1.383 -56.918 1.00 58.56 459 ASN A C 1
ATOM 3604 O O . ASN A 1 459 ? 17.654 -1.141 -58.098 1.00 58.56 459 ASN A O 1
ATOM 3608 N N . ASN A 1 460 ? 18.836 -0.755 -56.207 1.00 62.06 460 ASN A N 1
ATOM 3609 C CA . ASN A 1 460 ? 19.807 0.286 -56.602 1.00 62.06 460 ASN A CA 1
ATOM 3610 C C . ASN A 1 460 ? 19.756 1.375 -55.524 1.00 62.06 460 ASN A C 1
ATOM 3612 O O . ASN A 1 460 ? 18.776 2.127 -55.490 1.00 62.06 460 ASN A O 1
ATOM 3616 N N . PRO A 1 461 ? 20.763 1.483 -54.641 1.00 62.97 461 PRO A N 1
ATOM 3617 C CA . PRO A 1 461 ? 20.773 2.544 -53.652 1.00 62.97 461 PRO A CA 1
ATOM 3618 C C . PRO A 1 461 ? 20.808 3.890 -54.390 1.00 62.97 461 PRO A C 1
ATOM 3620 O O . PRO A 1 461 ? 21.684 4.091 -55.235 1.00 62.97 461 PRO A O 1
ATOM 3623 N N . PRO A 1 462 ? 19.850 4.800 -54.147 1.00 62.16 462 PRO A N 1
ATOM 3624 C CA . PRO A 1 462 ? 19.865 6.099 -54.798 1.00 62.16 462 PRO A CA 1
ATOM 3625 C C . PRO A 1 462 ? 21.180 6.814 -54.467 1.00 62.16 462 PRO A C 1
ATOM 3627 O O . PRO A 1 462 ? 21.619 6.818 -53.313 1.00 62.16 462 PRO A O 1
ATOM 3630 N N . ASP A 1 463 ? 21.815 7.418 -55.472 1.00 70.94 463 ASP A N 1
ATOM 3631 C CA . ASP A 1 463 ? 22.886 8.380 -55.227 1.00 70.94 463 ASP A CA 1
ATOM 3632 C C . ASP A 1 463 ? 22.255 9.627 -54.605 1.00 70.94 463 ASP A C 1
ATOM 3634 O O . ASP A 1 463 ? 21.745 10.518 -55.286 1.00 70.94 463 ASP A O 1
ATOM 3638 N N . THR A 1 464 ? 22.186 9.631 -53.278 1.00 70.19 464 THR A N 1
ATOM 3639 C CA . THR A 1 464 ? 21.571 10.710 -52.510 1.00 70.19 464 THR A CA 1
ATOM 3640 C C . THR A 1 464 ? 22.531 11.879 -52.278 1.00 70.19 464 THR A C 1
ATOM 3642 O O . THR A 1 464 ? 22.125 12.876 -51.685 1.00 70.19 464 THR A O 1
ATOM 3645 N N . GLY A 1 465 ? 23.801 11.789 -52.709 1.00 75.94 465 GLY A N 1
ATOM 3646 C CA . GLY A 1 465 ? 24.841 12.768 -52.362 1.00 75.94 465 GLY A CA 1
ATOM 3647 C C . GLY A 1 465 ? 25.165 12.824 -50.859 1.00 75.94 465 GLY A C 1
ATOM 3648 O O . GLY A 1 465 ? 25.792 13.772 -50.383 1.00 75.94 465 GLY A O 1
ATOM 3649 N N . GLU A 1 466 ? 24.724 11.819 -50.097 1.00 78.19 466 GLU A N 1
ATOM 3650 C CA . GLU A 1 466 ? 24.807 11.755 -48.633 1.00 78.19 466 GLU A CA 1
ATOM 3651 C C . GLU A 1 466 ? 26.077 11.057 -48.117 1.00 78.19 466 GLU A C 1
ATOM 3653 O O . GLU A 1 466 ? 26.154 10.699 -46.943 1.00 78.19 466 GLU A O 1
ATOM 3658 N N . ASP A 1 467 ? 27.091 10.871 -48.961 1.00 85.69 467 ASP A N 1
ATOM 3659 C CA . ASP A 1 467 ? 28.321 10.195 -48.554 1.00 85.69 467 ASP A CA 1
ATOM 3660 C C . ASP A 1 467 ? 29.053 10.977 -47.457 1.00 85.69 467 ASP A C 1
ATOM 3662 O O . ASP A 1 467 ? 29.387 12.166 -47.572 1.00 85.69 467 ASP A O 1
ATOM 3666 N N . THR A 1 468 ? 29.358 10.276 -46.370 1.00 88.62 468 THR A N 1
ATOM 3667 C CA . THR A 1 468 ? 30.170 10.773 -45.261 1.00 88.62 468 THR A CA 1
ATOM 3668 C C . THR A 1 468 ? 31.638 10.941 -45.680 1.00 88.62 468 THR A C 1
ATOM 3670 O O . THR A 1 468 ? 32.374 11.685 -45.030 1.00 88.62 468 THR A O 1
ATOM 3673 N N . ASN A 1 469 ? 32.037 10.390 -46.837 1.00 90.94 469 ASN A N 1
ATOM 3674 C CA . ASN A 1 469 ? 33.404 10.354 -47.377 1.00 90.94 469 ASN A CA 1
ATOM 3675 C C . ASN A 1 469 ? 34.362 9.524 -46.512 1.00 90.94 469 ASN A C 1
ATOM 3677 O O . ASN A 1 469 ? 35.564 9.792 -46.478 1.00 90.94 469 ASN A O 1
ATOM 3681 N N . ILE A 1 470 ? 33.828 8.547 -45.778 1.00 92.19 470 ILE A N 1
ATOM 3682 C CA . ILE A 1 470 ? 34.644 7.544 -45.089 1.00 92.19 470 ILE A CA 1
ATOM 3683 C C . ILE A 1 470 ? 35.081 6.462 -46.079 1.00 92.19 470 ILE A C 1
ATOM 3685 O O . ILE A 1 470 ? 36.180 5.918 -45.944 1.00 92.19 470 ILE A O 1
ATOM 3689 N N . GLY A 1 471 ? 34.268 6.203 -47.108 1.00 86.38 471 GLY A N 1
ATOM 3690 C CA . GLY A 1 471 ? 34.571 5.252 -48.166 1.00 86.38 471 GLY A CA 1
ATOM 3691 C C . GLY A 1 471 ? 34.721 3.832 -47.628 1.00 86.38 471 GLY A C 1
ATOM 3692 O O . GLY A 1 471 ? 34.002 3.408 -46.725 1.00 86.38 471 GLY A O 1
ATOM 3693 N N . ASN A 1 472 ? 35.704 3.104 -48.158 1.00 91.19 472 ASN A N 1
ATOM 3694 C CA . ASN A 1 472 ? 35.925 1.683 -47.864 1.00 91.19 472 ASN A CA 1
ATOM 3695 C C . ASN A 1 472 ? 36.646 1.415 -46.529 1.00 91.19 472 ASN A C 1
ATOM 3697 O O . ASN A 1 472 ? 37.136 0.308 -46.310 1.00 91.19 472 ASN A O 1
ATOM 3701 N N . ASN A 1 473 ? 36.763 2.405 -45.638 1.00 92.56 473 ASN A N 1
ATOM 3702 C CA . ASN A 1 473 ? 37.347 2.172 -44.321 1.00 92.56 473 ASN A CA 1
ATOM 3703 C C . ASN A 1 473 ? 36.362 1.388 -43.439 1.00 92.56 473 ASN A C 1
ATOM 3705 O O . ASN A 1 473 ? 35.377 1.944 -42.957 1.00 92.56 473 ASN A O 1
ATOM 3709 N N . VAL A 1 474 ? 36.651 0.104 -43.220 1.00 93.75 474 VAL A N 1
ATOM 3710 C CA . VAL A 1 474 ? 35.835 -0.805 -42.396 1.00 93.75 474 VAL A CA 1
ATOM 3711 C C . VAL A 1 474 ? 36.049 -0.623 -40.890 1.00 93.75 474 VAL A C 1
ATOM 3713 O O . VAL A 1 474 ? 35.212 -1.039 -40.096 1.00 93.75 474 VAL A O 1
ATOM 3716 N N . THR A 1 475 ? 37.114 0.062 -40.472 1.00 95.19 475 THR A N 1
ATOM 3717 C CA . THR A 1 475 ? 37.419 0.381 -39.065 1.00 95.19 475 THR A CA 1
ATOM 3718 C C . THR A 1 475 ? 37.586 1.894 -38.881 1.00 95.19 475 THR A C 1
ATOM 3720 O O . THR A 1 475 ? 38.665 2.356 -38.495 1.00 95.19 475 THR A O 1
ATOM 3723 N N . PRO A 1 476 ? 36.572 2.717 -39.198 1.00 95.88 476 PRO A N 1
ATOM 3724 C CA . PRO A 1 476 ? 36.736 4.159 -39.148 1.00 95.88 476 PRO A CA 1
ATOM 3725 C C . PRO A 1 476 ? 36.874 4.638 -37.702 1.00 95.88 476 PRO A C 1
ATOM 3727 O O . PRO A 1 476 ? 36.186 4.145 -36.810 1.00 95.88 476 PRO A O 1
ATOM 3730 N N . ASP A 1 477 ? 37.752 5.618 -37.473 1.00 96.12 477 ASP A N 1
ATOM 3731 C CA . ASP A 1 477 ? 37.879 6.267 -36.166 1.00 96.12 477 ASP A CA 1
ATOM 3732 C C . ASP A 1 477 ? 36.512 6.830 -35.723 1.00 96.12 477 ASP A C 1
ATOM 3734 O O . ASP A 1 477 ? 35.906 7.607 -36.476 1.00 96.12 477 ASP A O 1
ATOM 3738 N N . PRO A 1 478 ? 36.017 6.487 -34.518 1.00 95.56 478 PRO A N 1
ATOM 3739 C CA . PRO A 1 478 ? 34.673 6.857 -34.099 1.00 95.56 478 PRO A CA 1
ATOM 3740 C C . PRO A 1 478 ? 34.373 8.350 -34.104 1.00 95.56 478 PRO A C 1
ATOM 3742 O O . PRO A 1 478 ? 33.269 8.755 -34.468 1.00 95.56 478 PRO A O 1
ATOM 3745 N N . HIS A 1 479 ? 35.342 9.184 -33.730 1.00 93.44 479 HIS A N 1
ATOM 3746 C CA . HIS A 1 479 ? 35.156 10.632 -33.691 1.00 93.44 479 HIS A CA 1
ATOM 3747 C C . HIS A 1 479 ? 35.085 11.227 -35.092 1.00 93.44 479 HIS A C 1
ATOM 3749 O O . HIS A 1 479 ? 34.172 11.999 -35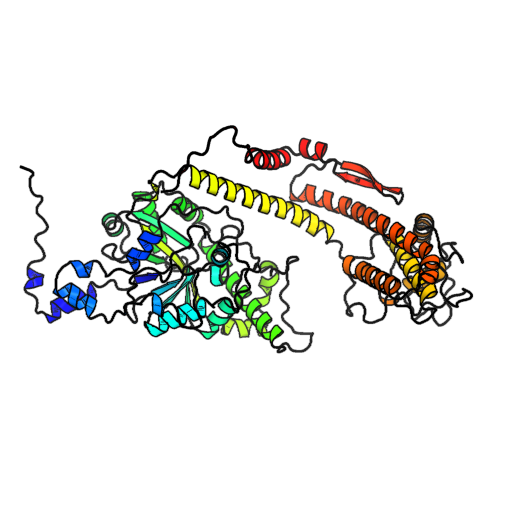.403 1.00 93.44 479 HIS A O 1
ATOM 3755 N N . THR A 1 480 ? 36.021 10.843 -35.955 1.00 94.69 480 THR A N 1
ATOM 3756 C CA . THR A 1 480 ? 36.050 11.254 -37.358 1.00 94.69 480 THR A CA 1
ATOM 3757 C C . THR A 1 480 ? 34.758 10.840 -38.050 1.00 94.69 480 THR A C 1
ATOM 3759 O O . THR A 1 480 ? 34.114 11.672 -38.692 1.00 94.69 480 THR A O 1
ATOM 3762 N N . ALA A 1 481 ? 34.323 9.595 -37.848 1.00 95.38 481 ALA A N 1
ATOM 3763 C CA . ALA A 1 481 ? 33.114 9.064 -38.453 1.00 95.38 481 ALA A CA 1
ATOM 3764 C C . ALA A 1 481 ? 31.846 9.775 -37.978 1.00 95.38 481 ALA A C 1
ATOM 3766 O O . ALA A 1 481 ? 31.072 10.282 -38.792 1.00 95.38 481 ALA A O 1
ATOM 3767 N N . ALA A 1 482 ? 31.672 9.911 -36.663 1.00 93.94 482 ALA A N 1
ATOM 3768 C CA . ALA A 1 482 ? 30.542 10.625 -36.080 1.00 93.94 482 ALA A CA 1
ATOM 3769 C C . ALA A 1 482 ? 30.478 12.091 -36.549 1.00 93.94 482 ALA A C 1
ATOM 3771 O O . ALA A 1 482 ? 29.397 12.615 -36.825 1.00 93.94 482 ALA A O 1
ATOM 3772 N N . ASN A 1 483 ? 31.620 12.766 -36.694 1.00 92.12 483 ASN A N 1
ATOM 3773 C CA . ASN A 1 483 ? 31.662 14.138 -37.201 1.00 92.12 483 ASN A CA 1
ATOM 3774 C C . ASN A 1 483 ? 31.245 14.226 -38.677 1.00 92.12 483 ASN A C 1
ATOM 3776 O O . ASN A 1 483 ? 30.530 15.158 -39.052 1.00 92.12 483 ASN A O 1
ATOM 3780 N N . ARG A 1 484 ? 31.631 13.250 -39.508 1.00 93.50 484 ARG A N 1
ATOM 3781 C CA . ARG A 1 484 ? 31.208 13.181 -40.915 1.00 93.50 484 ARG A CA 1
ATOM 3782 C C . ARG A 1 484 ? 29.717 12.874 -41.054 1.00 93.50 484 ARG A C 1
ATOM 3784 O O . ARG A 1 484 ? 29.039 13.581 -41.797 1.00 93.50 484 ARG A O 1
ATOM 3791 N N . VAL A 1 485 ? 29.197 11.914 -40.284 1.00 91.75 485 VAL A N 1
ATOM 3792 C CA . VAL A 1 485 ? 27.753 11.625 -40.192 1.00 91.75 485 VAL A CA 1
ATOM 3793 C C . VAL A 1 485 ? 26.989 12.890 -39.822 1.00 91.75 485 VAL A C 1
ATOM 3795 O O . VAL A 1 485 ? 26.040 13.265 -40.502 1.00 91.75 485 VAL A O 1
ATOM 3798 N N . ARG A 1 486 ? 27.436 13.613 -38.792 1.00 89.75 486 ARG A N 1
ATOM 3799 C CA . ARG A 1 486 ? 26.788 14.858 -38.365 1.00 89.75 486 ARG A CA 1
ATOM 3800 C C . ARG A 1 486 ? 26.770 15.923 -39.460 1.00 89.75 486 ARG A C 1
ATOM 3802 O O . ARG A 1 486 ? 25.759 16.596 -39.627 1.00 89.75 486 ARG A O 1
ATOM 3809 N N . ALA A 1 487 ? 27.876 16.085 -40.182 1.00 89.62 487 ALA A N 1
ATOM 3810 C CA . ALA A 1 487 ? 28.008 17.106 -41.216 1.00 89.62 487 ALA A CA 1
ATOM 3811 C C . ALA A 1 487 ? 27.183 16.812 -42.480 1.00 89.62 487 ALA A C 1
ATOM 3813 O O . ALA A 1 487 ? 26.842 17.746 -43.201 1.00 89.62 487 ALA A O 1
ATOM 3814 N N . ARG A 1 488 ? 26.895 15.537 -42.773 1.00 87.75 488 ARG A N 1
ATOM 3815 C CA . ARG A 1 488 ? 26.311 15.109 -44.057 1.00 87.75 488 ARG A CA 1
ATOM 3816 C C . ARG A 1 488 ? 24.913 14.511 -43.954 1.00 87.75 488 ARG A C 1
ATOM 3818 O O . ARG A 1 488 ? 24.156 14.604 -44.909 1.00 87.75 488 ARG A O 1
ATOM 3825 N N . LEU A 1 489 ? 24.554 13.935 -42.808 1.00 83.69 489 LEU A N 1
ATOM 3826 C CA . LEU A 1 489 ? 23.322 13.161 -42.633 1.00 83.69 489 LEU A CA 1
ATOM 3827 C C . LEU A 1 489 ? 22.287 13.837 -41.725 1.00 83.69 489 LEU A C 1
ATOM 3829 O O . LEU A 1 489 ? 21.312 13.192 -41.357 1.00 83.69 489 LEU A O 1
ATOM 3833 N N . SER A 1 490 ? 22.472 15.110 -41.362 1.00 78.44 490 SER A N 1
ATOM 3834 C CA . SER A 1 490 ? 21.520 15.862 -40.531 1.00 78.44 490 SER A CA 1
ATOM 3835 C C . SER A 1 490 ? 20.295 16.346 -41.341 1.00 78.44 490 SER A C 1
ATOM 3837 O O . SER A 1 490 ? 20.494 16.912 -42.415 1.00 78.44 490 SER A O 1
ATOM 3839 N N . PRO A 1 491 ? 19.045 16.192 -40.846 1.00 77.44 491 PRO A N 1
ATOM 3840 C CA . PRO A 1 491 ? 18.672 15.562 -39.582 1.00 77.44 491 PRO A CA 1
ATOM 3841 C C . PRO A 1 491 ? 18.817 14.039 -39.637 1.00 77.44 491 PRO A C 1
ATOM 3843 O O . PRO A 1 491 ? 18.505 13.387 -40.634 1.00 77.44 491 PRO A O 1
ATOM 3846 N N . ILE A 1 492 ? 19.284 13.483 -38.523 1.00 74.19 492 ILE A N 1
ATOM 3847 C CA . ILE A 1 492 ? 19.582 12.062 -38.406 1.00 74.19 492 ILE A CA 1
ATOM 3848 C C . ILE A 1 492 ? 18.288 11.308 -38.100 1.00 74.19 492 ILE A C 1
ATOM 3850 O O . ILE A 1 492 ? 17.835 11.290 -36.958 1.00 74.19 492 ILE A O 1
ATOM 3854 N N . ASN A 1 493 ? 17.715 10.678 -39.125 1.00 76.31 493 ASN A N 1
ATOM 3855 C CA . ASN A 1 493 ? 16.617 9.727 -38.975 1.00 76.31 493 ASN A CA 1
ATOM 3856 C C . ASN A 1 493 ? 17.195 8.313 -38.962 1.00 76.31 493 ASN A C 1
ATOM 3858 O O . ASN A 1 493 ? 17.800 7.874 -39.937 1.00 76.31 493 ASN A O 1
ATOM 3862 N N . PHE A 1 494 ? 17.045 7.630 -37.833 1.00 79.94 494 PHE A N 1
ATOM 3863 C CA . PHE A 1 494 ? 17.602 6.305 -37.596 1.00 79.94 494 PHE A CA 1
ATOM 3864 C C . PHE A 1 494 ? 16.463 5.278 -37.597 1.00 79.94 494 PHE A C 1
ATOM 3866 O O . PHE A 1 494 ? 15.637 5.303 -36.682 1.00 79.94 494 PHE A O 1
ATOM 3873 N N . ASP A 1 495 ? 16.389 4.385 -38.589 1.00 85.00 495 ASP A N 1
ATOM 3874 C CA . ASP A 1 495 ? 15.395 3.305 -38.582 1.00 85.00 495 ASP A CA 1
ATOM 3875 C C . ASP A 1 495 ? 15.960 2.062 -37.885 1.00 85.00 495 ASP A C 1
ATOM 3877 O O . ASP A 1 495 ? 16.639 1.223 -38.479 1.00 85.00 495 ASP A O 1
ATOM 3881 N N . TYR A 1 496 ? 15.669 1.934 -36.590 1.00 84.62 496 TYR A N 1
ATOM 3882 C CA . TYR A 1 496 ? 16.131 0.807 -35.775 1.00 84.62 496 TYR A CA 1
ATOM 3883 C C . TYR A 1 496 ? 15.612 -0.552 -36.266 1.00 84.62 496 TYR A C 1
ATOM 3885 O O . TYR A 1 496 ? 16.228 -1.570 -35.961 1.00 84.62 496 TYR A O 1
ATOM 3893 N N . ARG A 1 497 ? 14.515 -0.582 -37.036 1.00 84.50 497 ARG A N 1
ATOM 3894 C CA . ARG A 1 497 ? 13.930 -1.822 -37.575 1.00 84.50 497 ARG A CA 1
ATOM 3895 C C . ARG A 1 497 ? 14.783 -2.436 -38.680 1.00 84.50 497 ARG A C 1
ATOM 3897 O O . ARG A 1 497 ? 14.651 -3.617 -38.948 1.00 84.50 497 ARG A O 1
ATOM 3904 N N . GLN A 1 498 ? 15.633 -1.637 -39.323 1.00 85.12 498 GLN A N 1
ATOM 3905 C CA . GLN A 1 498 ? 16.585 -2.127 -40.324 1.00 85.12 498 GLN A CA 1
ATOM 3906 C C . GLN A 1 498 ? 17.873 -2.629 -39.694 1.00 85.12 498 GLN A C 1
ATOM 3908 O O . GLN A 1 498 ? 18.600 -3.429 -40.282 1.00 85.12 498 GLN A O 1
ATOM 3913 N N . LEU A 1 499 ? 18.179 -2.101 -38.514 1.00 88.12 499 LEU A N 1
ATOM 3914 C CA . LEU A 1 499 ? 19.433 -2.348 -37.845 1.00 88.12 499 LEU A CA 1
ATOM 3915 C C . LEU A 1 499 ? 19.457 -3.687 -37.121 1.00 88.12 499 LEU A C 1
ATOM 3917 O O . LEU A 1 499 ? 20.516 -4.278 -37.014 1.00 88.12 499 LEU A O 1
ATOM 3921 N N . LEU A 1 500 ? 18.325 -4.146 -36.608 1.00 88.69 500 LEU A N 1
ATOM 3922 C CA . LEU A 1 500 ? 18.224 -5.393 -35.860 1.00 88.69 500 LEU A CA 1
ATOM 3923 C C . LEU A 1 500 ? 17.192 -6.290 -36.541 1.00 88.69 500 LEU A C 1
ATOM 3925 O O . LEU A 1 500 ? 16.276 -5.778 -37.187 1.00 88.69 500 LEU A O 1
ATOM 3929 N N . LYS A 1 501 ? 17.358 -7.615 -36.429 1.00 85.12 501 LYS A N 1
ATOM 3930 C CA . LYS A 1 501 ? 16.460 -8.599 -37.056 1.00 85.12 501 LYS A CA 1
ATOM 3931 C C . LYS A 1 501 ? 14.987 -8.299 -36.741 1.00 85.12 501 LYS A C 1
ATOM 3933 O O . LYS A 1 501 ? 14.624 -7.843 -35.654 1.00 85.12 501 LYS A O 1
ATOM 3938 N N . GLU A 1 502 ? 14.117 -8.569 -37.712 1.00 82.12 502 GLU A N 1
ATOM 3939 C CA . GLU A 1 502 ? 12.676 -8.419 -37.516 1.00 82.12 502 GLU A CA 1
ATOM 3940 C C . GLU A 1 502 ? 12.213 -9.271 -36.321 1.00 82.12 502 GLU A C 1
ATOM 3942 O O . GLU A 1 502 ? 12.631 -10.417 -36.158 1.00 82.12 502 GLU A O 1
ATOM 3947 N N . GLY A 1 503 ? 11.389 -8.684 -35.450 1.00 81.19 503 GLY A N 1
ATOM 3948 C CA . GLY A 1 503 ? 10.959 -9.311 -34.197 1.00 81.19 503 GLY A CA 1
ATOM 3949 C C . GLY A 1 503 ? 11.850 -9.029 -32.981 1.00 81.19 503 GLY A C 1
ATOM 3950 O O . GLY A 1 503 ? 11.425 -9.330 -31.869 1.00 81.19 503 GLY A O 1
ATOM 3951 N N . THR A 1 504 ? 13.023 -8.392 -33.135 1.00 84.44 504 THR A N 1
ATOM 3952 C CA . THR A 1 504 ? 13.860 -7.985 -31.984 1.00 84.44 504 THR A CA 1
ATOM 3953 C C . THR A 1 504 ? 13.143 -6.989 -31.064 1.00 84.44 504 THR A C 1
ATOM 3955 O O . THR A 1 504 ? 13.304 -7.039 -29.846 1.00 84.44 504 THR A O 1
ATOM 3958 N N . PHE A 1 505 ? 12.304 -6.111 -31.620 1.00 81.38 505 PHE A N 1
ATOM 3959 C CA . PHE A 1 505 ? 11.423 -5.238 -30.842 1.00 81.38 505 PHE A CA 1
ATOM 3960 C C . PHE A 1 505 ? 9.961 -5.516 -31.185 1.00 81.38 505 PHE A C 1
ATOM 3962 O O . PHE A 1 505 ? 9.628 -5.795 -32.338 1.00 81.38 505 PHE A O 1
ATOM 3969 N N . THR A 1 506 ? 9.078 -5.412 -30.191 1.00 71.62 506 THR A N 1
ATOM 3970 C CA . THR A 1 506 ? 7.635 -5.564 -30.395 1.00 71.62 506 THR A CA 1
ATOM 3971 C C . THR A 1 506 ? 7.118 -4.487 -31.352 1.00 71.62 506 THR A C 1
ATOM 3973 O O . THR A 1 506 ? 7.380 -3.293 -31.189 1.00 71.62 506 THR A O 1
ATOM 3976 N N . THR A 1 507 ? 6.393 -4.911 -32.389 1.00 59.09 507 THR A N 1
ATOM 3977 C CA . THR A 1 507 ? 5.859 -4.031 -33.436 1.00 59.09 507 THR A CA 1
ATOM 3978 C C . THR A 1 507 ? 5.003 -2.913 -32.839 1.00 59.09 507 THR A C 1
ATOM 3980 O O . THR A 1 507 ? 4.047 -3.187 -32.118 1.00 59.09 507 THR A O 1
ATOM 3983 N N . GLY A 1 508 ? 5.329 -1.656 -33.164 1.00 63.91 508 GLY A N 1
ATOM 3984 C CA . GLY A 1 508 ? 4.550 -0.469 -32.782 1.00 63.91 508 GLY A CA 1
ATOM 3985 C C . GLY A 1 508 ? 5.202 0.447 -31.741 1.00 63.91 508 GLY A C 1
ATOM 3986 O O . GLY A 1 508 ? 4.789 1.599 -31.635 1.00 63.91 508 GLY A O 1
ATOM 3987 N N . ASN A 1 509 ? 6.254 0.002 -31.042 1.00 69.88 509 ASN A N 1
ATOM 3988 C CA . ASN A 1 509 ? 6.953 0.812 -30.039 1.00 69.88 509 ASN A CA 1
ATOM 3989 C C . ASN A 1 509 ? 8.410 1.085 -30.435 1.00 69.88 509 ASN A C 1
ATOM 3991 O O . ASN A 1 509 ? 9.183 0.162 -30.673 1.00 69.88 509 ASN A O 1
ATOM 3995 N N . THR A 1 510 ? 8.813 2.359 -30.447 1.00 76.06 510 THR A N 1
ATOM 3996 C CA . THR A 1 510 ? 10.230 2.739 -30.562 1.00 76.06 510 THR A CA 1
ATOM 3997 C C . THR A 1 510 ? 10.985 2.243 -29.324 1.00 76.06 510 THR A C 1
ATOM 3999 O O . THR A 1 510 ? 10.592 2.611 -28.213 1.00 76.06 510 THR A O 1
ATOM 4002 N N . PRO A 1 511 ? 12.063 1.446 -29.469 1.00 80.88 511 PRO A N 1
ATOM 4003 C CA . PRO A 1 511 ? 12.803 0.933 -28.327 1.00 80.88 511 PRO A CA 1
ATOM 4004 C C . PRO A 1 511 ? 13.398 2.087 -27.527 1.00 80.88 511 PRO A C 1
ATOM 4006 O O . PRO A 1 511 ? 13.881 3.082 -28.081 1.00 80.88 511 PRO A O 1
ATOM 4009 N N . ASN A 1 512 ? 13.386 1.954 -26.202 1.00 81.75 512 ASN A N 1
ATOM 4010 C CA . ASN A 1 512 ? 14.101 2.891 -25.349 1.00 81.75 512 ASN A CA 1
ATOM 4011 C C . ASN A 1 512 ? 15.622 2.676 -25.475 1.00 81.75 512 ASN A C 1
ATOM 4013 O O . ASN A 1 512 ? 16.092 1.686 -26.031 1.00 81.75 512 ASN A O 1
ATOM 4017 N N . PHE A 1 513 ? 16.420 3.622 -24.974 1.00 81.25 513 PHE A N 1
ATOM 4018 C CA . PHE A 1 513 ? 17.873 3.579 -25.166 1.00 81.25 513 PHE A CA 1
ATOM 4019 C C . PHE A 1 513 ? 18.527 2.340 -24.541 1.00 81.25 513 PHE A C 1
ATOM 4021 O O . PHE A 1 513 ? 19.461 1.797 -25.124 1.00 81.25 513 PHE A O 1
ATOM 4028 N N . ALA A 1 514 ? 18.032 1.890 -23.386 1.00 78.56 514 ALA A N 1
ATOM 4029 C CA . ALA A 1 514 ? 18.555 0.708 -22.713 1.00 78.56 514 ALA A CA 1
ATOM 4030 C C . ALA A 1 514 ? 18.227 -0.571 -23.492 1.00 78.56 514 ALA A C 1
ATOM 4032 O O . ALA A 1 514 ? 19.109 -1.401 -23.666 1.00 78.56 514 ALA A O 1
ATOM 4033 N N . GLN A 1 515 ? 17.003 -0.693 -24.015 1.00 84.44 515 GLN A N 1
ATOM 4034 C CA . GLN A 1 515 ? 16.617 -1.784 -24.914 1.00 84.44 515 GLN A CA 1
ATOM 4035 C C . GLN A 1 515 ? 17.481 -1.772 -26.171 1.00 84.44 515 GLN A C 1
ATOM 4037 O O . GLN A 1 515 ? 18.062 -2.787 -26.524 1.00 84.44 515 GLN A O 1
ATOM 4042 N N . PHE A 1 516 ? 17.625 -0.605 -26.799 1.00 86.56 516 PHE A N 1
ATOM 4043 C CA . PHE A 1 516 ? 18.413 -0.450 -28.011 1.00 86.56 516 PHE A CA 1
ATOM 4044 C C . PHE A 1 516 ? 19.874 -0.858 -27.785 1.00 86.56 516 PHE A C 1
ATOM 4046 O O . PHE A 1 516 ? 20.336 -1.794 -28.414 1.00 86.56 516 PHE A O 1
ATOM 4053 N N . ILE A 1 517 ? 20.599 -0.237 -26.848 1.00 88.19 517 ILE A N 1
ATOM 4054 C CA . ILE A 1 517 ? 21.991 -0.627 -26.554 1.00 88.19 517 ILE A CA 1
ATOM 4055 C C . ILE A 1 517 ? 22.093 -2.070 -26.050 1.00 88.19 517 ILE A C 1
ATOM 4057 O O . ILE A 1 517 ? 23.068 -2.747 -26.365 1.00 88.19 517 ILE A O 1
ATOM 4061 N N . GLY A 1 518 ? 21.109 -2.539 -25.283 1.00 86.44 518 GLY A N 1
ATOM 4062 C CA . GLY A 1 518 ? 21.074 -3.896 -24.746 1.00 86.44 518 GLY A CA 1
ATOM 4063 C C . GLY A 1 518 ? 21.160 -4.961 -25.836 1.00 86.44 518 GLY A C 1
ATOM 4064 O O . GLY A 1 518 ? 21.913 -5.914 -25.679 1.00 86.44 518 GLY A O 1
ATOM 4065 N N . GLU A 1 519 ? 20.481 -4.770 -26.968 1.00 91.38 519 GLU A N 1
ATOM 4066 C CA . GLU A 1 519 ? 20.582 -5.692 -28.109 1.00 91.38 519 GLU A CA 1
ATOM 4067 C C . GLU A 1 519 ? 21.976 -5.683 -28.757 1.00 91.38 519 GLU A C 1
ATOM 4069 O O . GLU A 1 519 ? 22.515 -6.737 -29.099 1.00 91.38 519 GLU A O 1
ATOM 4074 N N . GLY A 1 520 ? 22.621 -4.514 -28.844 1.00 90.12 520 GLY A N 1
ATOM 4075 C CA . GLY A 1 520 ? 24.021 -4.425 -29.266 1.00 90.12 520 GLY A CA 1
ATOM 4076 C C . GLY A 1 520 ? 24.970 -5.166 -28.316 1.00 90.12 520 GLY A C 1
ATOM 4077 O O . GLY A 1 520 ? 25.870 -5.872 -28.763 1.00 90.12 520 GLY A O 1
ATOM 4078 N N . VAL A 1 521 ? 24.748 -5.067 -27.001 1.00 88.75 521 VAL A N 1
ATOM 4079 C CA . VAL A 1 521 ? 25.538 -5.790 -25.987 1.00 88.75 521 VAL A CA 1
ATOM 4080 C C . VAL A 1 521 ? 25.345 -7.300 -26.095 1.00 88.75 521 VAL A C 1
ATOM 4082 O O . VAL A 1 521 ? 26.344 -8.011 -26.129 1.00 88.75 521 VAL A O 1
ATOM 4085 N N . LYS A 1 522 ? 24.106 -7.785 -26.234 1.00 89.56 522 LYS A N 1
ATOM 4086 C CA . LYS A 1 522 ? 23.826 -9.217 -26.443 1.00 89.56 522 LYS A CA 1
ATOM 4087 C C . LYS A 1 522 ? 24.553 -9.765 -27.671 1.00 89.56 522 LYS A C 1
ATOM 4089 O O . LYS A 1 522 ? 25.147 -10.833 -27.612 1.00 89.56 522 LYS A O 1
ATOM 4094 N N . THR A 1 523 ? 24.556 -9.000 -28.763 1.00 92.00 523 THR A N 1
ATOM 4095 C CA . THR A 1 523 ? 25.274 -9.368 -29.994 1.00 92.00 523 THR A CA 1
ATOM 4096 C C . THR A 1 523 ? 26.780 -9.491 -29.740 1.00 92.00 523 THR A C 1
ATOM 4098 O O . THR A 1 523 ? 27.417 -10.446 -30.173 1.00 92.00 523 THR A O 1
ATOM 4101 N N . LEU A 1 524 ? 27.363 -8.556 -28.984 1.00 88.81 524 LEU A N 1
ATOM 4102 C CA . LEU A 1 524 ? 28.781 -8.589 -28.608 1.00 88.81 524 LEU A CA 1
ATOM 4103 C C . LEU A 1 524 ? 29.137 -9.738 -27.658 1.00 88.81 524 LEU A C 1
ATOM 4105 O O . LEU A 1 524 ? 30.270 -10.213 -27.690 1.00 88.81 524 LEU A O 1
ATOM 4109 N N . GLU A 1 525 ? 28.218 -10.144 -26.786 1.00 88.06 525 GLU A N 1
ATOM 4110 C CA . GLU A 1 525 ? 28.390 -11.307 -25.911 1.00 88.06 525 GLU A CA 1
ATOM 4111 C C . GLU A 1 525 ? 28.395 -12.598 -26.732 1.00 88.06 525 GLU A C 1
ATOM 4113 O O . GLU A 1 525 ? 29.359 -13.352 -26.628 1.00 88.06 525 GLU A O 1
ATOM 4118 N N . ALA A 1 526 ? 27.432 -12.771 -27.644 1.00 90.75 526 ALA A N 1
ATOM 4119 C CA . ALA A 1 526 ? 27.407 -13.904 -28.572 1.00 90.75 526 ALA A CA 1
ATOM 4120 C C . ALA A 1 526 ? 28.693 -13.985 -29.416 1.00 90.75 526 ALA A C 1
ATOM 4122 O O . ALA A 1 526 ? 29.336 -15.029 -29.476 1.00 90.75 526 ALA A O 1
ATOM 4123 N N . LEU A 1 527 ? 29.153 -12.853 -29.974 1.00 90.88 527 LEU A N 1
ATOM 4124 C CA . LEU A 1 527 ? 30.426 -12.781 -30.708 1.00 90.88 527 LEU A CA 1
ATOM 4125 C C . LEU A 1 527 ? 31.618 -13.274 -29.877 1.00 90.88 527 LEU A C 1
ATOM 4127 O O . LEU A 1 527 ? 32.493 -13.951 -30.404 1.00 90.88 527 LEU A O 1
ATOM 4131 N N . LYS A 1 528 ? 31.680 -12.933 -28.585 1.00 89.38 528 LYS A N 1
ATOM 4132 C CA . LYS A 1 528 ? 32.778 -13.363 -27.705 1.00 89.38 528 LYS A CA 1
ATOM 4133 C C . LYS A 1 528 ? 32.721 -14.846 -27.361 1.00 89.38 528 LYS A C 1
ATOM 4135 O O . LYS A 1 528 ? 33.772 -15.428 -27.110 1.00 89.38 528 LYS A O 1
ATOM 4140 N N . GLU A 1 529 ? 31.525 -15.416 -27.279 1.00 91.69 529 GLU A N 1
ATOM 4141 C CA . GLU A 1 529 ? 31.324 -16.831 -26.966 1.00 91.69 529 GLU A CA 1
ATOM 4142 C C . GLU A 1 529 ? 31.640 -17.729 -28.167 1.00 91.69 529 GLU A C 1
ATOM 4144 O O . GLU A 1 529 ? 32.220 -18.800 -27.992 1.00 91.69 529 GLU A O 1
ATOM 4149 N N . GLU A 1 530 ? 31.304 -17.282 -29.378 1.00 93.19 530 GLU A N 1
ATOM 4150 C CA . GLU A 1 530 ? 31.404 -18.090 -30.598 1.00 93.19 530 GLU A CA 1
ATOM 4151 C C . GLU A 1 530 ? 32.727 -17.900 -31.361 1.00 93.19 530 GLU A C 1
ATOM 4153 O O . GLU A 1 530 ? 33.151 -18.793 -32.099 1.00 93.19 530 GLU A O 1
ATOM 4158 N N . ALA A 1 531 ? 33.418 -16.767 -31.189 1.00 93.06 531 ALA A N 1
ATOM 4159 C CA . ALA A 1 531 ? 34.640 -16.480 -31.934 1.00 93.06 531 ALA A CA 1
ATOM 4160 C C . ALA A 1 531 ? 35.861 -17.272 -31.444 1.00 93.06 531 ALA A C 1
ATOM 4162 O O . ALA A 1 531 ? 36.178 -17.353 -30.255 1.00 93.06 531 ALA A O 1
ATOM 4163 N N . THR A 1 532 ? 36.642 -17.769 -32.402 1.00 95.81 532 THR A N 1
ATOM 4164 C CA . THR A 1 532 ? 37.967 -18.337 -32.127 1.00 95.81 532 THR A CA 1
ATOM 4165 C C . THR A 1 532 ? 38.963 -17.257 -31.666 1.00 95.81 532 THR A C 1
ATOM 4167 O O . THR A 1 532 ? 38.799 -16.077 -31.990 1.00 95.81 532 THR A O 1
ATOM 4170 N N . PRO A 1 533 ? 40.058 -17.619 -30.967 1.00 94.12 533 PRO A N 1
ATOM 4171 C CA . PRO A 1 533 ? 41.086 -16.652 -30.561 1.00 94.12 533 PRO A CA 1
ATOM 4172 C C . PRO A 1 533 ? 41.701 -15.850 -31.724 1.00 94.12 533 PRO A C 1
ATOM 4174 O O . PRO A 1 533 ? 42.045 -14.675 -31.569 1.00 94.12 533 PRO A O 1
ATOM 4177 N N . GLU A 1 534 ? 41.820 -16.470 -32.900 1.00 93.94 534 GLU A N 1
ATOM 4178 C CA . GLU A 1 534 ? 42.315 -15.824 -34.119 1.00 93.94 534 GLU A CA 1
ATOM 4179 C C . GLU A 1 534 ? 41.309 -14.786 -34.635 1.00 93.94 534 GLU A C 1
ATOM 4181 O O . GLU A 1 534 ? 41.675 -13.629 -34.847 1.00 93.94 534 GLU A O 1
ATOM 4186 N N . GLN A 1 535 ? 40.024 -15.148 -34.722 1.00 93.56 535 GLN A N 1
ATOM 4187 C CA . GLN A 1 535 ? 38.952 -14.216 -35.090 1.00 93.56 535 GLN A CA 1
ATOM 4188 C C . GLN A 1 535 ? 38.827 -13.055 -34.096 1.00 93.56 535 GLN A C 1
ATOM 4190 O O . GLN A 1 535 ? 38.680 -11.906 -34.509 1.00 93.56 535 GLN A O 1
ATOM 4195 N N . MET A 1 536 ? 38.977 -13.317 -32.795 1.00 91.12 536 MET A N 1
ATOM 4196 C CA . MET A 1 536 ? 38.967 -12.281 -31.755 1.00 91.12 536 MET A CA 1
ATOM 4197 C C . MET A 1 536 ? 40.093 -11.256 -31.918 1.00 91.12 536 MET A C 1
ATOM 4199 O O . MET A 1 536 ? 39.927 -10.088 -31.562 1.00 91.12 536 MET A O 1
ATOM 4203 N N . THR A 1 537 ? 41.229 -11.670 -32.481 1.00 90.81 537 THR A N 1
ATOM 4204 C CA . THR A 1 537 ? 42.327 -10.753 -32.808 1.00 90.81 537 THR A CA 1
ATOM 4205 C C . THR A 1 537 ? 41.949 -9.851 -33.983 1.00 90.81 537 THR A C 1
ATOM 4207 O O . THR A 1 537 ? 42.204 -8.647 -33.927 1.00 90.81 537 THR A O 1
ATOM 4210 N N . THR A 1 538 ? 41.285 -10.407 -35.001 1.00 90.06 538 THR A N 1
ATOM 4211 C CA . THR A 1 538 ? 40.787 -9.671 -36.174 1.00 90.06 538 THR A CA 1
ATOM 4212 C C . THR A 1 538 ? 39.735 -8.630 -35.789 1.00 90.06 538 THR A C 1
ATOM 4214 O O . THR A 1 538 ? 39.866 -7.464 -36.158 1.00 90.06 538 THR A O 1
ATOM 4217 N N . VAL A 1 539 ? 38.750 -8.989 -34.957 1.00 93.62 539 VAL A N 1
ATOM 4218 C CA . VAL A 1 539 ? 37.650 -8.069 -34.602 1.00 93.62 539 VAL A CA 1
ATOM 4219 C C . VAL A 1 539 ? 37.991 -7.064 -33.506 1.00 93.62 539 VAL A C 1
ATOM 4221 O O . VAL A 1 539 ? 37.181 -6.191 -33.188 1.00 93.62 539 VAL A O 1
ATOM 4224 N N . LYS A 1 540 ? 39.193 -7.131 -32.922 1.00 90.81 540 LYS A N 1
ATOM 4225 C CA . LYS A 1 540 ? 39.599 -6.255 -31.816 1.00 90.81 540 LYS A CA 1
ATOM 4226 C C . LYS A 1 540 ? 39.421 -4.770 -32.148 1.00 90.81 540 LYS A C 1
ATOM 4228 O O . LYS A 1 540 ? 38.905 -4.023 -31.321 1.00 90.81 540 LYS A O 1
ATOM 4233 N N . GLY A 1 541 ? 39.784 -4.352 -33.363 1.00 90.88 541 GLY A N 1
ATOM 4234 C CA . GLY A 1 541 ? 39.616 -2.962 -33.804 1.00 90.88 541 GLY A CA 1
ATOM 4235 C C . GLY A 1 541 ? 38.151 -2.509 -33.804 1.00 90.88 541 GLY A C 1
ATOM 4236 O O . GLY A 1 541 ? 37.845 -1.385 -33.405 1.00 90.88 541 GLY A O 1
ATOM 4237 N N . HIS A 1 542 ? 37.225 -3.399 -34.168 1.00 95.06 542 HIS A N 1
ATOM 4238 C CA . HIS A 1 542 ? 35.791 -3.128 -34.100 1.00 95.06 542 HIS A CA 1
ATOM 4239 C C . HIS A 1 542 ? 35.304 -3.013 -32.652 1.00 95.06 542 HIS A C 1
ATOM 4241 O O . HIS A 1 542 ? 34.581 -2.074 -32.324 1.00 95.06 542 HIS A O 1
ATOM 4247 N N . LEU A 1 543 ? 35.746 -3.905 -31.762 1.00 91.38 543 LEU A N 1
ATOM 4248 C CA . LEU A 1 543 ? 35.386 -3.863 -30.340 1.00 91.38 543 LEU A CA 1
ATOM 4249 C C . LEU A 1 543 ? 35.905 -2.595 -29.645 1.00 91.38 543 LEU A C 1
ATOM 4251 O O . LEU A 1 543 ? 35.181 -1.978 -28.858 1.00 91.38 543 LEU A O 1
ATOM 4255 N N . ASP A 1 544 ? 37.121 -2.160 -29.976 1.00 90.88 544 ASP A N 1
ATOM 4256 C CA . ASP A 1 544 ? 37.688 -0.905 -29.478 1.00 90.88 544 ASP A CA 1
ATOM 4257 C C . ASP A 1 544 ? 36.836 0.296 -29.939 1.00 90.88 544 ASP A C 1
ATOM 4259 O O . ASP A 1 544 ? 36.495 1.170 -29.130 1.00 90.88 544 ASP A O 1
ATOM 4263 N N . ASN A 1 545 ? 36.385 0.295 -31.199 1.00 95.12 545 ASN A N 1
ATOM 4264 C CA . ASN A 1 545 ? 35.486 1.316 -31.744 1.00 95.12 545 ASN A CA 1
ATOM 4265 C C . ASN A 1 545 ? 34.091 1.307 -31.100 1.00 95.12 545 ASN A C 1
ATOM 4267 O O . ASN A 1 545 ? 33.523 2.378 -30.858 1.00 95.12 545 ASN A O 1
ATOM 4271 N N . VAL A 1 546 ? 33.545 0.132 -30.775 1.00 92.50 546 VAL A N 1
ATOM 4272 C CA . VAL A 1 546 ? 32.289 -0.017 -30.021 1.00 92.50 546 VAL A CA 1
ATOM 4273 C C . VAL A 1 546 ? 32.419 0.637 -28.646 1.00 92.50 546 VAL A C 1
ATOM 4275 O O . VAL A 1 546 ? 31.586 1.466 -28.271 1.00 92.50 546 VAL A O 1
ATOM 4278 N N . VAL A 1 547 ? 33.480 0.316 -27.900 1.00 88.69 547 VAL A N 1
ATOM 4279 C CA . VAL A 1 547 ? 33.718 0.864 -26.555 1.00 88.69 547 VAL A CA 1
ATOM 4280 C C . VAL A 1 547 ? 33.928 2.377 -26.610 1.00 88.69 547 VAL A C 1
ATOM 4282 O O . VAL A 1 547 ? 33.360 3.108 -25.791 1.00 88.69 547 VAL A O 1
ATOM 4285 N N . ALA A 1 548 ? 34.719 2.861 -27.568 1.00 90.25 548 ALA A N 1
ATOM 4286 C CA . ALA A 1 548 ? 34.951 4.286 -27.773 1.00 90.25 548 ALA A CA 1
ATOM 4287 C C . ALA A 1 548 ? 33.644 5.023 -28.107 1.00 90.25 548 ALA A C 1
ATOM 4289 O O . ALA A 1 548 ? 33.304 5.997 -27.433 1.00 90.25 548 ALA A O 1
ATOM 4290 N N . SER A 1 549 ? 32.858 4.511 -29.058 1.00 92.06 549 SER A N 1
ATOM 4291 C CA . SER A 1 549 ? 31.559 5.086 -29.430 1.00 92.06 549 SER A CA 1
ATOM 4292 C C . SER A 1 549 ? 30.596 5.112 -28.245 1.00 92.06 549 SER A C 1
ATOM 4294 O O . SER A 1 549 ? 29.988 6.145 -27.967 1.00 92.06 549 SER A O 1
ATOM 4296 N N . PHE A 1 550 ? 30.498 4.018 -27.484 1.00 88.69 550 PHE A N 1
ATOM 4297 C CA . PHE A 1 550 ? 29.594 3.920 -26.338 1.00 88.69 550 PHE A CA 1
ATOM 4298 C C . PHE A 1 550 ? 29.927 4.919 -25.223 1.00 88.69 550 PHE A C 1
ATOM 4300 O O . PHE A 1 550 ? 29.026 5.566 -24.677 1.00 88.69 550 PHE A O 1
ATOM 4307 N N . LYS A 1 551 ? 31.217 5.109 -24.913 1.00 83.31 551 LYS A N 1
ATOM 4308 C CA . LYS A 1 551 ? 31.664 6.124 -23.944 1.00 83.31 551 LYS A CA 1
ATOM 4309 C C . LYS A 1 551 ? 31.189 7.520 -24.343 1.00 83.31 551 LYS A C 1
ATOM 4311 O O . LYS A 1 551 ? 30.700 8.261 -23.487 1.00 83.31 551 LYS A O 1
ATOM 4316 N N . VAL A 1 552 ? 31.288 7.860 -25.629 1.00 88.12 552 VAL A N 1
ATOM 4317 C CA . VAL A 1 552 ? 30.843 9.162 -26.136 1.00 88.12 552 VAL A CA 1
ATOM 4318 C C . VAL A 1 552 ? 29.319 9.261 -26.140 1.00 88.12 552 VAL A C 1
ATOM 4320 O O . VAL A 1 552 ? 28.796 10.242 -25.625 1.00 88.12 552 VAL A O 1
ATOM 4323 N N . ILE A 1 553 ? 28.592 8.235 -26.601 1.00 88.00 553 ILE A N 1
ATOM 4324 C CA . ILE A 1 553 ? 27.116 8.196 -26.563 1.00 88.00 553 ILE A CA 1
ATOM 4325 C C . ILE A 1 553 ? 26.606 8.492 -25.150 1.00 88.00 553 ILE A C 1
ATOM 4327 O O . ILE A 1 553 ? 25.710 9.321 -24.977 1.00 88.00 553 ILE A O 1
ATOM 4331 N N . ARG A 1 554 ? 27.186 7.845 -24.132 1.00 83.62 554 ARG A N 1
ATOM 4332 C CA . ARG A 1 554 ? 26.823 8.077 -22.730 1.00 83.62 554 ARG A CA 1
ATOM 4333 C C . ARG A 1 554 ? 27.091 9.525 -22.322 1.00 83.62 554 ARG A C 1
ATOM 4335 O O . ARG A 1 554 ? 26.207 10.156 -21.751 1.00 83.62 554 ARG A O 1
ATOM 4342 N N . ALA A 1 555 ? 28.280 10.049 -22.617 1.00 78.94 555 ALA A N 1
ATOM 4343 C CA . ALA A 1 555 ? 28.660 11.411 -22.247 1.00 78.94 555 ALA A CA 1
ATOM 4344 C C . ALA A 1 555 ? 27.788 12.479 -22.935 1.00 78.94 555 ALA A C 1
ATOM 4346 O O . ALA A 1 555 ? 27.301 13.386 -22.263 1.00 78.94 555 ALA A O 1
ATOM 4347 N N . GLU A 1 556 ? 27.535 12.350 -24.240 1.00 84.56 556 GLU A N 1
ATOM 4348 C CA . GLU A 1 556 ? 26.703 13.284 -25.014 1.00 84.56 556 GLU A CA 1
ATOM 4349 C C . GLU A 1 556 ? 25.248 13.283 -24.556 1.00 84.56 556 GLU A C 1
ATOM 4351 O O . GLU A 1 556 ? 24.638 14.341 -24.418 1.00 84.56 556 GLU A O 1
ATOM 4356 N N . ARG A 1 557 ? 24.681 12.105 -24.271 1.00 82.50 557 ARG A N 1
ATOM 4357 C CA . ARG A 1 557 ? 23.313 12.015 -23.745 1.00 82.50 557 ARG A CA 1
ATOM 4358 C C . ARG A 1 557 ? 23.197 12.673 -22.391 1.00 82.50 557 ARG A C 1
ATOM 4360 O O . ARG A 1 557 ? 22.287 13.458 -22.168 1.00 82.50 557 ARG A O 1
ATOM 4367 N N . VAL A 1 558 ? 24.136 12.379 -21.500 1.00 74.25 558 VAL A N 1
ATOM 4368 C CA . VAL A 1 558 ? 24.195 13.011 -20.186 1.00 74.25 558 VAL A CA 1
ATOM 4369 C C . VAL A 1 558 ? 24.276 14.535 -20.345 1.00 74.25 558 VAL A C 1
ATOM 4371 O O . VAL A 1 558 ? 23.544 15.253 -19.670 1.00 74.25 558 VAL A O 1
ATOM 4374 N N . ALA A 1 559 ? 25.089 15.042 -21.272 1.00 76.81 559 ALA A N 1
ATOM 4375 C CA . ALA A 1 559 ? 25.190 16.470 -21.568 1.00 76.81 559 ALA A CA 1
ATOM 4376 C C . ALA A 1 559 ? 23.877 17.092 -22.092 1.00 76.81 559 ALA A C 1
ATOM 4378 O O . ALA A 1 559 ? 23.462 18.139 -21.588 1.00 76.81 559 ALA A O 1
ATOM 4379 N N . ASP A 1 560 ? 23.204 16.453 -23.056 1.00 75.69 560 ASP A N 1
ATOM 4380 C CA . ASP A 1 560 ? 21.905 16.899 -23.591 1.00 75.69 560 ASP A CA 1
ATOM 4381 C C . ASP A 1 560 ? 20.825 16.927 -22.496 1.00 75.69 560 ASP A C 1
ATOM 4383 O O . ASP A 1 560 ? 20.033 17.866 -22.387 1.00 75.69 560 ASP A O 1
ATOM 4387 N N . MET A 1 561 ? 20.817 15.913 -21.634 1.00 71.50 561 MET A N 1
ATOM 4388 C CA . MET A 1 561 ? 19.822 15.769 -20.576 1.00 71.50 561 MET A CA 1
ATOM 4389 C C . MET A 1 561 ? 19.994 16.786 -19.455 1.00 71.50 561 MET A C 1
ATOM 4391 O O . MET A 1 561 ? 19.004 17.338 -18.975 1.00 71.50 561 MET A O 1
ATOM 4395 N N . HIS A 1 562 ? 21.235 17.073 -19.061 1.00 70.75 562 HIS A N 1
ATOM 4396 C CA . HIS A 1 562 ? 21.526 18.083 -18.048 1.00 70.75 562 HIS A CA 1
ATOM 4397 C C . HIS A 1 562 ? 20.953 19.455 -18.422 1.00 70.75 562 HIS A C 1
ATOM 4399 O O . HIS A 1 562 ? 20.337 20.107 -17.581 1.00 70.75 562 HIS A O 1
ATOM 4405 N N . GLN A 1 563 ? 21.059 19.858 -19.693 1.00 69.81 563 GLN A N 1
ATOM 4406 C CA . GLN A 1 563 ? 20.526 21.142 -20.165 1.00 69.81 563 GLN A CA 1
ATOM 4407 C C . GLN A 1 563 ? 19.002 21.245 -19.999 1.00 69.81 563 GLN A C 1
ATOM 4409 O O . GLN A 1 563 ? 18.490 22.285 -19.582 1.00 69.81 563 GLN A O 1
ATOM 4414 N N . HIS A 1 564 ? 18.266 20.166 -20.277 1.00 68.06 564 HIS A N 1
ATOM 4415 C CA . HIS A 1 564 ? 16.813 20.139 -20.097 1.00 68.06 564 HIS A CA 1
ATOM 4416 C C . HIS A 1 564 ? 16.396 20.008 -18.628 1.00 68.06 564 HIS A C 1
ATOM 4418 O O . HIS A 1 564 ? 15.418 20.630 -18.204 1.00 68.06 564 HIS A O 1
ATOM 4424 N N . LEU A 1 565 ? 17.144 19.229 -17.846 1.00 66.56 565 LEU A N 1
ATOM 4425 C CA . LEU A 1 565 ? 16.855 18.976 -16.441 1.00 66.56 565 LEU A CA 1
ATOM 4426 C C . LEU A 1 565 ? 17.013 20.234 -15.585 1.00 66.56 565 LEU A C 1
ATOM 4428 O O . LEU A 1 565 ? 16.139 20.518 -14.768 1.00 66.56 565 LEU A O 1
ATOM 4432 N N . TYR A 1 566 ? 18.081 21.010 -15.780 1.00 71.75 566 TYR A N 1
ATOM 4433 C CA . TYR A 1 566 ? 18.336 22.195 -14.954 1.00 71.75 566 TYR A CA 1
ATOM 4434 C C . TYR A 1 566 ? 17.228 23.228 -15.090 1.00 71.75 566 TYR A C 1
ATOM 4436 O O . TYR A 1 566 ? 16.662 23.644 -14.084 1.00 71.75 566 TYR A O 1
ATOM 4444 N N . LYS A 1 567 ? 16.809 23.517 -16.326 1.00 70.06 567 LYS A N 1
ATOM 4445 C CA . LYS A 1 567 ? 15.702 24.440 -16.598 1.00 70.06 567 LYS A CA 1
ATOM 4446 C C . LYS A 1 567 ? 14.413 24.024 -15.874 1.00 70.06 567 LYS A C 1
ATOM 4448 O O . LYS A 1 567 ? 13.654 24.866 -15.396 1.00 70.06 567 LYS A O 1
ATOM 4453 N N . LYS A 1 568 ? 14.163 22.714 -15.767 1.00 67.94 568 LYS A N 1
ATOM 4454 C CA . LYS A 1 568 ? 12.986 22.167 -15.080 1.00 67.94 568 LYS A CA 1
ATOM 4455 C C . LYS A 1 568 ? 13.128 22.211 -13.553 1.00 67.94 568 LYS A C 1
ATOM 4457 O O . LYS A 1 568 ? 12.166 22.558 -12.874 1.00 67.94 568 LYS A O 1
ATOM 4462 N N . LEU A 1 569 ? 14.309 21.904 -13.014 1.00 63.53 569 LEU A N 1
ATOM 4463 C CA . LEU A 1 569 ? 14.592 21.961 -11.574 1.00 63.53 569 LEU A CA 1
ATOM 4464 C C . LEU A 1 569 ? 14.566 23.391 -11.019 1.00 63.53 569 LEU A C 1
ATOM 4466 O O . LEU A 1 569 ? 14.024 23.597 -9.934 1.00 63.53 569 LEU A O 1
ATOM 4470 N N . GLU A 1 570 ? 15.083 24.366 -11.770 1.00 73.94 570 GLU A N 1
ATOM 4471 C CA . GLU A 1 570 ? 14.983 25.793 -11.432 1.00 73.94 570 GLU A CA 1
ATOM 4472 C C . GLU A 1 570 ? 13.513 26.230 -11.335 1.00 73.94 570 GLU A C 1
ATOM 4474 O O . GLU A 1 570 ? 13.131 26.927 -10.398 1.00 73.94 570 GLU A O 1
ATOM 4479 N N . THR A 1 571 ? 12.663 25.740 -12.246 1.00 71.50 571 THR A N 1
ATOM 4480 C CA . THR A 1 571 ? 11.235 26.097 -12.304 1.00 71.50 571 THR A CA 1
ATOM 4481 C C . THR A 1 571 ? 10.410 25.471 -11.172 1.00 71.50 571 THR A C 1
ATOM 4483 O O . THR A 1 571 ? 9.542 26.130 -10.611 1.00 71.50 571 THR A O 1
ATOM 4486 N N . ILE A 1 572 ? 10.642 24.195 -10.838 1.00 60.56 572 ILE A N 1
ATOM 4487 C CA . ILE A 1 572 ? 9.780 23.452 -9.897 1.00 60.56 572 ILE A CA 1
ATOM 4488 C C . ILE A 1 572 ? 10.107 23.775 -8.434 1.00 60.56 572 ILE A C 1
ATOM 4490 O O . ILE A 1 572 ? 9.201 23.831 -7.607 1.00 60.56 572 ILE A O 1
ATOM 4494 N N . ASN A 1 573 ? 11.384 23.983 -8.104 1.00 62.50 573 ASN A N 1
ATOM 4495 C CA . ASN A 1 573 ? 11.838 24.017 -6.709 1.00 62.50 573 ASN A CA 1
ATOM 4496 C C . ASN A 1 573 ? 12.391 25.377 -6.264 1.00 62.50 573 ASN A C 1
ATOM 4498 O O . ASN A 1 573 ? 12.936 25.470 -5.166 1.00 62.50 573 ASN A O 1
ATOM 4502 N N . ASN A 1 574 ? 12.288 26.414 -7.105 1.00 73.31 574 ASN A N 1
ATOM 4503 C CA . ASN A 1 574 ? 12.899 27.726 -6.862 1.00 73.31 574 ASN A CA 1
ATOM 4504 C C . ASN A 1 574 ? 14.399 27.617 -6.494 1.00 73.31 574 ASN A C 1
ATOM 4506 O O . ASN A 1 574 ? 14.913 28.351 -5.649 1.00 73.31 574 ASN A O 1
ATOM 4510 N N . LEU A 1 575 ? 15.089 26.632 -7.083 1.00 74.62 575 LEU A N 1
ATOM 4511 C CA . LEU A 1 575 ? 16.510 26.371 -6.856 1.00 74.62 575 LEU A CA 1
ATOM 4512 C C . LEU A 1 575 ? 17.342 27.251 -7.784 1.00 74.62 575 LEU A C 1
ATOM 4514 O O . LEU A 1 575 ? 17.038 27.358 -8.968 1.00 74.62 575 LEU A O 1
ATOM 4518 N N . THR A 1 576 ? 18.430 27.822 -7.266 1.00 83.94 576 THR A N 1
ATOM 4519 C CA . THR A 1 576 ? 19.423 28.510 -8.100 1.00 83.94 576 THR A CA 1
ATOM 4520 C C . THR A 1 576 ? 20.546 27.534 -8.424 1.00 83.94 576 THR A C 1
ATOM 4522 O O . THR A 1 576 ? 21.411 27.281 -7.582 1.00 83.94 576 THR A O 1
ATOM 4525 N N . ILE A 1 577 ? 20.542 26.980 -9.638 1.00 79.94 577 ILE A N 1
ATOM 4526 C CA . ILE A 1 577 ? 21.586 26.058 -10.096 1.00 79.94 577 ILE A CA 1
ATOM 4527 C C . ILE A 1 577 ? 22.753 26.874 -10.649 1.00 79.94 577 ILE A C 1
ATOM 4529 O O . ILE A 1 577 ? 22.598 27.717 -11.528 1.00 79.94 577 ILE A O 1
ATOM 4533 N N . LYS A 1 578 ? 23.954 26.637 -10.121 1.00 86.38 578 LYS A N 1
ATOM 4534 C CA . LYS A 1 578 ? 25.190 27.203 -10.663 1.00 86.38 578 LYS A CA 1
ATOM 4535 C C . LYS A 1 578 ? 25.841 26.170 -11.556 1.00 86.38 578 LYS A C 1
ATOM 4537 O O . LYS A 1 578 ? 25.987 25.011 -11.171 1.00 86.38 578 LYS A O 1
ATOM 4542 N N . THR A 1 579 ? 26.240 26.588 -12.748 1.00 84.12 579 THR A N 1
ATOM 4543 C CA . THR A 1 579 ? 26.829 25.692 -13.736 1.00 84.12 579 THR A CA 1
ATOM 4544 C C . THR A 1 579 ? 28.254 26.089 -14.090 1.00 84.12 579 THR A C 1
ATOM 4546 O O . THR A 1 579 ? 28.659 27.241 -13.945 1.00 84.12 579 THR A O 1
ATOM 4549 N N . VAL A 1 580 ? 29.024 25.111 -14.552 1.00 85.88 580 VAL A N 1
ATOM 4550 C CA . VAL A 1 580 ? 30.328 25.280 -15.187 1.00 85.88 580 VAL A CA 1
ATOM 4551 C C . VAL A 1 580 ? 30.260 24.689 -16.589 1.00 85.88 580 VAL A C 1
ATOM 4553 O O . VAL A 1 580 ? 29.628 23.655 -16.806 1.00 85.88 580 VAL A O 1
ATOM 4556 N N . THR A 1 581 ? 30.907 25.341 -17.552 1.00 89.69 581 THR A N 1
ATOM 4557 C CA . THR A 1 581 ? 31.047 24.781 -18.895 1.00 89.69 581 THR A CA 1
ATOM 4558 C C . THR A 1 581 ? 31.982 23.574 -18.835 1.00 89.69 581 THR A C 1
ATOM 4560 O O . THR A 1 581 ? 33.159 23.716 -18.512 1.00 89.69 581 THR A O 1
ATOM 4563 N N . ALA A 1 582 ? 31.459 22.394 -19.147 1.00 79.81 582 ALA A N 1
ATOM 4564 C CA . ALA A 1 582 ? 32.207 21.155 -19.306 1.00 79.81 582 ALA A CA 1
ATOM 4565 C C . ALA A 1 582 ? 32.195 20.739 -20.778 1.00 79.81 582 ALA A C 1
ATOM 4567 O O . ALA A 1 582 ? 31.250 21.058 -21.496 1.00 79.81 582 ALA A O 1
ATOM 4568 N N . THR A 1 583 ? 33.216 20.008 -21.219 1.00 84.00 583 THR A N 1
ATOM 4569 C CA . THR A 1 583 ? 33.313 19.526 -22.601 1.00 84.00 583 THR A CA 1
ATOM 4570 C C . THR A 1 583 ? 33.269 18.005 -22.612 1.00 84.00 583 THR A C 1
ATOM 4572 O O . THR A 1 583 ? 34.017 17.352 -21.885 1.00 84.00 583 THR A O 1
ATOM 4575 N N . THR A 1 584 ? 32.377 17.427 -23.409 1.00 79.56 584 THR A N 1
ATOM 4576 C CA . THR A 1 584 ? 32.312 15.979 -23.618 1.00 79.56 584 THR A CA 1
ATOM 4577 C C . THR A 1 584 ? 33.544 15.487 -24.393 1.00 79.56 584 THR A C 1
ATOM 4579 O O . THR A 1 584 ? 34.196 16.270 -25.088 1.00 79.56 584 THR A O 1
ATOM 4582 N N . PRO A 1 585 ? 33.846 14.175 -24.376 1.00 76.25 585 PRO A N 1
ATOM 4583 C CA . PRO A 1 585 ? 34.892 13.610 -25.231 1.00 76.25 585 PRO A CA 1
ATOM 4584 C C . PRO A 1 585 ? 34.653 13.849 -26.732 1.00 76.25 585 PRO A C 1
ATOM 4586 O O . PRO A 1 585 ? 35.602 13.886 -27.504 1.00 76.25 585 PRO A O 1
ATOM 4589 N N . GLY A 1 586 ? 33.398 14.049 -27.157 1.00 75.06 586 GLY A N 1
ATOM 4590 C CA . GLY A 1 586 ? 33.053 14.433 -28.527 1.00 75.06 586 GLY A CA 1
ATOM 4591 C C . GLY A 1 586 ? 33.343 15.898 -28.876 1.00 75.06 586 GLY A C 1
ATOM 4592 O O . GLY A 1 586 ? 33.060 16.304 -30.001 1.00 75.06 586 GLY A O 1
ATOM 4593 N N . GLY A 1 587 ? 33.886 16.685 -27.939 1.00 81.56 587 GLY A N 1
ATOM 4594 C CA . GLY A 1 587 ? 34.223 18.096 -28.124 1.00 81.56 587 GLY A CA 1
ATOM 4595 C C . GLY A 1 587 ? 33.069 19.062 -27.847 1.00 81.56 587 GLY A C 1
ATOM 4596 O O . GLY A 1 587 ? 33.183 20.245 -28.162 1.00 81.56 587 GLY A O 1
ATOM 4597 N N . PHE A 1 588 ? 31.959 18.598 -27.266 1.00 76.88 588 PHE A N 1
ATOM 4598 C CA . PHE A 1 588 ? 30.787 19.438 -27.045 1.00 76.88 588 PHE A CA 1
ATOM 4599 C C . PHE A 1 588 ? 30.778 20.085 -25.679 1.00 76.88 588 PHE A C 1
ATOM 4601 O O . PHE A 1 588 ? 30.779 19.411 -24.651 1.00 76.88 588 PHE A O 1
ATOM 4608 N N . SER A 1 589 ? 30.651 21.404 -25.678 1.00 82.12 589 SER A N 1
ATOM 4609 C CA . SER A 1 589 ? 30.431 22.164 -24.459 1.00 82.12 589 SER A CA 1
ATOM 4610 C C . SER A 1 589 ? 28.990 22.010 -23.964 1.00 82.12 589 SER A C 1
ATOM 4612 O O . SER A 1 589 ? 28.027 22.217 -24.706 1.00 82.12 589 SER A O 1
ATOM 4614 N N . TYR A 1 590 ? 28.826 21.707 -22.683 1.00 79.06 590 TYR A N 1
ATOM 4615 C CA . TYR A 1 590 ? 27.553 21.704 -21.973 1.00 79.06 590 TYR A CA 1
ATOM 4616 C C . TYR A 1 590 ? 27.708 22.365 -20.606 1.00 79.06 590 TYR A C 1
ATOM 4618 O O . TYR A 1 590 ? 28.811 22.558 -20.106 1.00 79.06 590 TYR A O 1
ATOM 4626 N N . GLN A 1 591 ? 26.586 22.752 -20.010 1.00 81.31 591 GLN A N 1
ATOM 4627 C CA . GLN A 1 591 ? 26.575 23.272 -18.651 1.00 81.31 591 GLN A CA 1
ATOM 4628 C C . GLN A 1 591 ? 26.452 22.075 -17.709 1.00 81.31 591 GLN A C 1
ATOM 4630 O O . GLN A 1 591 ? 25.495 21.317 -17.831 1.00 81.31 591 GLN A O 1
ATOM 4635 N N . ALA A 1 592 ? 27.420 21.880 -16.818 1.00 73.19 592 ALA A N 1
ATOM 4636 C CA . ALA A 1 592 ? 27.391 20.893 -15.742 1.00 73.19 592 ALA A CA 1
ATOM 4637 C C . ALA A 1 592 ? 27.141 21.605 -14.409 1.00 73.19 592 ALA A C 1
ATOM 4639 O O . ALA A 1 592 ? 27.606 22.727 -14.231 1.00 73.19 592 ALA A O 1
ATOM 4640 N N . VAL A 1 593 ? 26.439 20.984 -13.458 1.00 73.44 593 VAL A N 1
ATOM 4641 C CA . VAL A 1 593 ? 26.256 21.581 -12.124 1.00 73.44 593 VAL A CA 1
ATOM 4642 C C . VAL A 1 593 ? 27.613 21.753 -11.449 1.00 73.44 593 VAL A C 1
ATOM 4644 O O . VAL A 1 593 ? 28.339 20.786 -11.219 1.00 73.44 593 VAL A O 1
ATOM 4647 N N . LYS A 1 594 ? 27.920 22.988 -11.058 1.00 82.94 594 LYS A N 1
ATOM 4648 C CA . LYS A 1 594 ? 28.980 23.278 -10.104 1.00 82.94 594 LYS A CA 1
ATOM 4649 C C . LYS A 1 594 ? 28.377 23.150 -8.713 1.00 82.94 594 LYS A C 1
ATOM 4651 O O . LYS A 1 594 ? 27.705 24.059 -8.223 1.00 82.94 594 LYS A O 1
ATOM 4656 N N . LEU A 1 595 ? 28.528 21.958 -8.138 1.00 73.50 595 LEU A N 1
ATOM 4657 C CA . LEU A 1 595 ? 27.798 21.541 -6.941 1.00 73.50 595 LEU A CA 1
ATOM 4658 C C . LEU A 1 595 ? 28.025 22.499 -5.767 1.00 73.50 595 LEU A C 1
ATOM 4660 O O . LEU A 1 595 ? 27.059 22.965 -5.174 1.00 73.50 595 LEU A O 1
ATOM 4664 N N . GLU A 1 596 ? 29.276 22.849 -5.483 1.00 74.06 596 GLU A N 1
ATOM 4665 C CA . GLU A 1 596 ? 29.641 23.738 -4.371 1.00 74.06 596 GLU A CA 1
ATOM 4666 C C . GLU A 1 596 ? 29.019 25.136 -4.512 1.00 74.06 596 GLU A C 1
ATOM 4668 O O . GLU A 1 596 ? 28.412 25.659 -3.573 1.00 74.06 596 GLU A O 1
ATOM 4673 N N . ASP A 1 597 ? 29.079 25.714 -5.713 1.00 85.31 597 ASP A N 1
ATOM 4674 C CA . ASP A 1 597 ? 28.469 27.012 -6.006 1.00 85.31 597 ASP A CA 1
ATOM 4675 C C . ASP A 1 597 ? 26.938 26.941 -5.925 1.00 85.31 597 ASP A C 1
ATOM 4677 O O . ASP A 1 597 ? 26.296 27.879 -5.456 1.00 85.31 597 ASP A O 1
ATOM 4681 N N . THR A 1 598 ? 26.340 25.825 -6.355 1.00 76.88 598 THR A N 1
ATOM 4682 C CA . THR A 1 598 ? 24.886 25.597 -6.301 1.00 76.88 598 THR A CA 1
ATOM 4683 C C . THR A 1 598 ? 24.396 25.487 -4.863 1.00 76.88 598 THR A C 1
ATOM 4685 O O . THR A 1 598 ? 23.392 26.100 -4.507 1.00 76.88 598 THR A O 1
ATOM 4688 N N . LEU A 1 599 ? 25.124 24.754 -4.019 1.00 73.81 599 LEU A N 1
ATOM 4689 C CA . LEU A 1 599 ? 24.851 24.640 -2.586 1.00 73.81 599 LEU A CA 1
ATOM 4690 C C . LEU A 1 599 ? 24.969 26.002 -1.893 1.00 73.81 599 LEU A C 1
ATOM 4692 O O . LEU A 1 599 ? 24.100 26.375 -1.103 1.00 73.81 599 LEU A O 1
ATOM 4696 N N . THR A 1 600 ? 25.990 26.782 -2.250 1.00 82.38 600 THR A N 1
ATOM 4697 C CA . THR A 1 600 ? 26.189 28.143 -1.733 1.00 82.38 600 THR A CA 1
ATOM 4698 C C . THR A 1 600 ? 25.062 29.085 -2.165 1.00 82.38 600 THR A C 1
ATOM 4700 O O . THR A 1 600 ? 24.552 29.859 -1.358 1.00 82.38 600 THR A O 1
ATOM 4703 N N . ALA A 1 601 ? 24.636 29.000 -3.428 1.00 80.06 601 ALA A N 1
ATOM 4704 C CA . ALA A 1 601 ? 23.567 29.822 -3.989 1.00 80.06 601 ALA A CA 1
ATOM 4705 C C . ALA A 1 601 ? 22.158 29.386 -3.557 1.00 80.06 601 ALA A C 1
ATOM 4707 O O . ALA A 1 601 ? 21.208 30.144 -3.739 1.00 80.06 601 ALA A O 1
ATOM 4708 N N . SER A 1 602 ? 22.020 28.192 -2.977 1.00 78.88 602 SER A N 1
ATOM 4709 C CA . SER A 1 602 ? 20.753 27.638 -2.497 1.00 78.88 602 SER A CA 1
ATOM 4710 C C . SER A 1 602 ? 20.853 27.271 -1.007 1.00 78.88 602 SER A C 1
ATOM 4712 O O . SER A 1 602 ? 20.931 26.086 -0.670 1.00 78.88 602 SER A O 1
ATOM 4714 N N . PRO A 1 603 ? 20.819 28.256 -0.082 1.00 74.31 603 PRO A N 1
ATOM 4715 C CA . PRO A 1 603 ? 20.982 28.017 1.355 1.00 74.31 603 PRO A CA 1
ATOM 4716 C C . PRO A 1 603 ? 19.993 26.998 1.924 1.00 74.31 603 PRO A C 1
ATOM 4718 O O . PRO A 1 603 ? 20.387 26.183 2.748 1.00 74.31 603 PRO A O 1
ATOM 4721 N N . GLY A 1 604 ? 18.751 26.970 1.423 1.00 69.69 604 GLY A N 1
ATOM 4722 C CA . GLY A 1 604 ? 17.744 25.983 1.831 1.00 69.69 604 GLY A CA 1
ATOM 4723 C C . GLY A 1 604 ? 18.111 24.536 1.474 1.00 69.69 604 GLY A C 1
ATOM 4724 O O . GLY A 1 604 ? 17.752 23.617 2.203 1.00 69.69 604 GLY A O 1
ATOM 4725 N N . LEU A 1 605 ? 18.886 24.320 0.404 1.00 65.12 605 LEU A N 1
ATOM 4726 C CA . LEU A 1 605 ? 19.412 23.000 0.043 1.00 65.12 605 LEU A CA 1
ATOM 4727 C C . LEU A 1 605 ? 20.567 22.604 0.969 1.00 65.12 605 LEU A C 1
ATOM 4729 O O . LEU A 1 605 ? 20.609 21.481 1.466 1.00 65.12 605 LEU A O 1
ATOM 4733 N N . THR A 1 606 ? 21.470 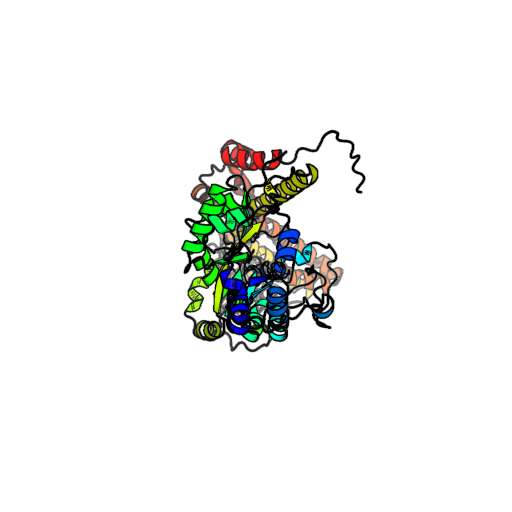23.544 1.252 1.00 61.09 606 THR A N 1
ATOM 4734 C CA . THR A 1 606 ? 22.572 23.336 2.202 1.00 61.09 606 THR A CA 1
ATOM 4735 C C . THR A 1 606 ? 22.059 23.094 3.617 1.00 61.09 606 THR A C 1
ATOM 4737 O O . THR A 1 606 ? 22.595 22.245 4.317 1.00 61.09 606 THR A O 1
ATOM 4740 N N . GLU A 1 607 ? 21.014 23.797 4.045 1.00 60.06 607 GLU A N 1
ATOM 4741 C CA . GLU A 1 607 ? 20.375 23.611 5.345 1.00 60.06 607 GLU A CA 1
ATOM 4742 C C . GLU A 1 607 ? 19.619 22.280 5.416 1.00 60.06 607 GLU A C 1
ATOM 4744 O O . GLU A 1 607 ? 19.752 21.567 6.406 1.00 60.06 607 GLU A O 1
ATOM 4749 N N . ALA A 1 608 ? 18.935 21.865 4.345 1.00 57.69 608 ALA A N 1
ATOM 4750 C CA . ALA A 1 608 ? 18.334 20.534 4.256 1.00 57.69 608 ALA A CA 1
ATOM 4751 C C . ALA A 1 608 ? 19.381 19.409 4.348 1.00 57.69 608 ALA A C 1
ATOM 4753 O O . ALA A 1 608 ? 19.150 18.427 5.047 1.00 57.69 608 ALA A O 1
ATOM 4754 N N . ILE A 1 609 ? 20.544 19.566 3.703 1.00 57.34 609 ILE A N 1
ATOM 4755 C CA . ILE A 1 609 ? 21.658 18.606 3.780 1.00 57.34 609 ILE A CA 1
ATOM 4756 C C . ILE A 1 609 ? 22.322 18.653 5.165 1.00 57.34 609 ILE A C 1
ATOM 4758 O O . ILE A 1 609 ? 22.538 17.618 5.787 1.00 57.34 609 ILE A O 1
ATOM 4762 N N . ARG A 1 610 ? 22.606 19.845 5.701 1.00 53.91 610 ARG A N 1
ATOM 4763 C CA . ARG A 1 610 ? 23.277 20.027 7.000 1.00 53.91 610 ARG A CA 1
ATOM 4764 C C . ARG A 1 610 ? 22.425 19.524 8.161 1.00 53.91 610 ARG A C 1
ATOM 4766 O O . ARG A 1 610 ? 22.964 18.860 9.039 1.00 53.91 610 ARG A O 1
ATOM 4773 N N . ASN A 1 611 ? 21.119 19.788 8.143 1.00 51.56 611 ASN A N 1
ATOM 4774 C CA . ASN A 1 611 ? 20.174 19.288 9.144 1.00 51.56 611 ASN A CA 1
ATOM 4775 C C . ASN A 1 611 ? 20.002 17.760 9.075 1.00 51.56 611 ASN A C 1
ATOM 4777 O O . ASN A 1 611 ? 19.511 17.158 10.027 1.00 51.56 611 ASN A O 1
ATOM 4781 N N . GLN A 1 612 ? 20.432 17.121 7.982 1.00 49.56 612 GLN A N 1
ATOM 4782 C CA . GLN A 1 612 ? 20.529 15.665 7.878 1.00 49.56 612 GLN A CA 1
ATOM 4783 C C . GLN A 1 612 ? 21.866 15.151 8.438 1.00 49.56 612 GLN A C 1
ATOM 4785 O O . GLN A 1 612 ? 21.864 14.196 9.215 1.00 49.56 612 GLN A O 1
ATOM 4790 N N . SER A 1 613 ? 22.990 15.813 8.140 1.00 39.44 613 SER A N 1
ATOM 4791 C CA . SER A 1 613 ? 24.329 15.408 8.606 1.00 39.44 613 SER A CA 1
ATOM 4792 C C . SER A 1 613 ? 24.561 15.615 10.108 1.00 39.44 613 SER A C 1
ATOM 4794 O O . SER A 1 613 ? 25.238 14.810 10.740 1.00 39.44 613 SER A O 1
ATOM 4796 N N . SER A 1 614 ? 23.993 16.665 10.710 1.00 42.12 614 SER A N 1
ATOM 4797 C CA . SER A 1 614 ? 24.146 16.966 12.145 1.00 42.12 614 SER A CA 1
ATOM 4798 C C . SER A 1 614 ? 23.375 16.016 13.071 1.00 42.12 614 SER A C 1
ATOM 4800 O O . SER A 1 614 ? 23.572 16.055 14.282 1.00 42.12 614 SER A O 1
ATOM 4802 N N . SER A 1 615 ? 22.539 15.130 12.516 1.00 40.44 615 SER A N 1
ATOM 4803 C CA . SER A 1 615 ? 21.845 14.071 13.264 1.00 40.44 615 SER A CA 1
ATOM 4804 C C . SER A 1 615 ? 22.673 12.786 13.441 1.00 40.44 615 SER A C 1
ATOM 4806 O O . SER A 1 615 ? 22.217 11.841 14.084 1.00 40.44 615 SER A O 1
ATOM 4808 N N . VAL A 1 616 ? 23.904 12.768 12.913 1.00 38.06 616 VAL A N 1
ATOM 4809 C CA . VAL A 1 616 ? 24.898 11.696 13.063 1.00 38.06 616 VAL A CA 1
ATOM 4810 C C . VAL A 1 616 ? 26.114 12.256 13.810 1.00 38.06 616 VAL A C 1
ATOM 4812 O O . VAL A 1 616 ? 27.174 12.476 13.236 1.00 38.06 616 VAL A O 1
ATOM 4815 N N . THR A 1 617 ? 25.978 12.548 15.102 1.00 39.28 617 THR A N 1
ATOM 4816 C CA . THR A 1 617 ? 27.155 12.728 15.967 1.00 39.28 617 THR A CA 1
ATOM 4817 C C . THR A 1 617 ? 27.551 11.380 16.552 1.00 39.28 617 THR A C 1
ATOM 4819 O O . THR A 1 617 ? 26.760 10.765 17.267 1.00 39.28 617 THR A O 1
ATOM 4822 N N . GLU A 1 618 ? 28.772 10.927 16.258 1.00 37.25 618 GLU A N 1
ATOM 4823 C CA . GLU A 1 618 ? 29.411 9.814 16.967 1.00 37.25 618 GLU A CA 1
ATOM 4824 C C . GLU A 1 618 ? 29.391 10.084 18.482 1.00 37.25 618 GLU A C 1
ATOM 4826 O O . GLU A 1 618 ? 29.807 11.168 18.912 1.00 37.25 618 GLU A O 1
ATOM 4831 N N . PRO A 1 619 ? 28.934 9.136 19.320 1.00 39.91 619 PRO A N 1
ATOM 4832 C CA . PRO A 1 619 ? 28.996 9.321 20.757 1.00 39.91 619 PRO A CA 1
ATOM 4833 C C . PRO A 1 619 ? 30.454 9.191 21.209 1.00 39.91 619 PRO A C 1
ATOM 4835 O O . PRO A 1 619 ? 31.016 8.098 21.268 1.00 39.91 619 PRO A O 1
ATOM 4838 N N . ARG A 1 620 ? 31.076 10.322 21.559 1.00 38.34 620 ARG A N 1
ATOM 4839 C CA . ARG A 1 620 ? 32.294 10.320 22.374 1.00 38.34 620 ARG A CA 1
ATOM 4840 C C . ARG A 1 620 ? 31.936 9.865 23.787 1.00 38.34 620 ARG A C 1
ATOM 4842 O O . ARG A 1 620 ? 31.286 10.602 24.518 1.00 38.34 620 ARG A O 1
ATOM 4849 N N . GLY A 1 621 ? 32.425 8.682 24.151 1.00 41.69 621 GLY A N 1
ATOM 4850 C CA . GLY A 1 621 ? 32.657 8.265 25.534 1.00 41.69 621 GLY A CA 1
ATOM 4851 C C . GLY A 1 621 ? 31.408 8.079 26.393 1.00 41.69 621 GLY A C 1
ATOM 4852 O O . GLY A 1 621 ? 31.145 8.885 27.277 1.00 41.69 621 GLY A O 1
ATOM 4853 N N . MET A 1 622 ? 30.699 6.967 26.210 1.00 35.19 622 MET A N 1
ATOM 4854 C CA . MET A 1 622 ? 29.928 6.358 27.296 1.00 35.19 622 MET A CA 1
ATOM 4855 C C . MET A 1 622 ? 30.257 4.869 27.334 1.00 35.19 622 MET A C 1
ATOM 4857 O O . MET A 1 622 ? 29.883 4.115 26.439 1.00 35.19 622 MET A O 1
ATOM 4861 N N . GLU A 1 623 ? 31.014 4.473 28.356 1.00 34.81 623 GLU A N 1
ATOM 4862 C CA . GLU A 1 623 ? 31.246 3.077 28.711 1.00 34.81 623 GLU A CA 1
ATOM 4863 C C . GLU A 1 623 ? 29.895 2.406 28.985 1.00 34.81 623 GLU A C 1
ATOM 4865 O O . GLU A 1 623 ? 29.174 2.746 29.924 1.00 34.81 623 GLU A O 1
ATOM 4870 N N . THR A 1 624 ? 29.527 1.460 28.127 1.00 38.34 624 THR A N 1
ATOM 4871 C CA . THR A 1 624 ? 28.300 0.677 28.235 1.00 38.34 624 THR A CA 1
ATOM 4872 C C . THR A 1 624 ? 28.452 -0.394 29.312 1.00 38.34 624 THR A C 1
ATOM 4874 O O . THR A 1 624 ? 28.827 -1.527 29.020 1.00 38.34 624 THR A O 1
ATOM 4877 N N . ASN A 1 625 ? 28.108 -0.058 30.553 1.00 33.97 625 ASN A N 1
ATOM 4878 C CA . ASN A 1 625 ? 27.663 -1.039 31.542 1.00 33.97 625 ASN A CA 1
ATOM 4879 C C . ASN A 1 625 ? 26.134 -1.140 31.468 1.00 33.97 625 ASN A C 1
ATOM 4881 O O . ASN A 1 625 ? 25.417 -0.518 32.245 1.00 33.97 625 ASN A O 1
ATOM 4885 N N . CYS A 1 626 ? 25.628 -1.907 30.504 1.00 33.25 626 CYS A N 1
ATOM 4886 C CA . CYS A 1 626 ? 24.233 -2.348 30.470 1.00 33.25 626 CYS A CA 1
ATOM 4887 C C . CYS A 1 626 ? 24.221 -3.874 30.498 1.00 33.25 626 CYS A C 1
ATOM 4889 O O . CYS A 1 626 ? 24.294 -4.537 29.467 1.00 33.25 626 CYS A O 1
ATOM 4891 N N . THR A 1 627 ? 24.176 -4.436 31.702 1.00 33.47 627 THR A N 1
ATOM 4892 C CA . THR A 1 627 ? 23.814 -5.834 31.912 1.00 33.47 627 THR A CA 1
ATOM 4893 C C . THR A 1 627 ? 22.292 -5.939 31.886 1.00 33.47 627 THR A C 1
ATOM 4895 O O . THR A 1 627 ? 21.610 -5.408 32.760 1.00 33.47 627 THR A O 1
ATOM 4898 N N . TYR A 1 628 ? 21.761 -6.613 30.866 1.00 29.17 628 TYR A N 1
ATOM 4899 C CA . TYR A 1 628 ? 20.358 -7.027 30.817 1.00 29.17 628 TYR A CA 1
ATOM 4900 C C . TYR A 1 628 ? 20.049 -7.925 32.030 1.00 29.17 628 TYR A C 1
ATOM 4902 O O . TYR A 1 628 ? 20.768 -8.897 32.280 1.00 29.17 628 TYR A O 1
ATOM 4910 N N . ARG A 1 629 ? 18.993 -7.593 32.776 1.00 28.09 629 ARG A N 1
ATOM 4911 C CA . ARG A 1 629 ? 18.329 -8.473 33.744 1.00 28.09 629 ARG A CA 1
ATOM 4912 C C . ARG A 1 629 ? 16.901 -8.718 33.308 1.00 28.09 629 ARG A C 1
ATOM 4914 O O . ARG A 1 629 ? 16.276 -7.737 32.848 1.00 28.09 629 ARG A O 1
#

Secondary structure (DSSP, 8-state):
-----------TTGGGS-HHHHHHHHHHTS-S--EEESSPPPTT--S-TTS--PPP-S-HHHHHHHHHSPPGGGGT-HHHHHHHHHS-PEEE-HHHHS-TT---TT--PPTTEEE-TTTPEEEE---GGGGGSS------SS---HHHHHHHHHHHTT-SEEEEEGGGT----SS---EE-TTS-HHHHHHHHHH-SEEEEEEEEEEE---HHHHHHHSTTBTBTTS---EEEE-TTT-HHHHHHHHHHHHHH-TT-HHHHHHHTTGGGHHHHHHHHHHHHHHHHHHHHHHHHHHTT-PPPTTS-----B-TTS-EETTTTGGGGGSHHHHHHHHSS-EEEEEEEEEE-TT-GGGSPPPHHHHHHHHHHHHHHHHHHHHHHHHHHHHHHHH----TT--TTTHHHHHHHHHHHHHHHHHHH-TTS-SBSTT---SSTTS---HHHHHHHHHHTSTTGGG-----S---S-TT-SS--HHHHHHHHHHHS-S----HHHHB-TTSS-TT-PPPHHHHHHHHHHHHHHHHHH--HHHHHHTHHHHHHHHHHHHHHHHHHHHHHHHHHHHHHHHHH-----EEEEE-TTS-EEEEE-HHHHHHH-HHHHHHHHHHHTT--------------

Sequence (629 aa):
MAQSTPLLEGFPQFSNLPSELRRMIWNECLPARRVVELDYPARQAHNSVGDPVRLSWCRLNVTTTQTGRWPLISKVCREAREVVAESRCADIPPRQLGLEGLACHWLQQPEGCWIRPSQDIAHLNWHPAGDYGDGSLVELPARPDPVRWITEVASRYEAAEVSLAAAVILPFGPSQDLRLGWEAQGNAVLSLGRCRQKYLMCLQTVTIHASTAEASLVGDGLFGTLGDSPIALVDPIKDWKGIEKACVLWQTFCQTDADAASFFGQTAKLQDRVTKWSNSAKLAWLYFRWRDEAEQGALLPVGDIFTPTLSFEGNIDLAFNMGLSDHPWAAENLQQIPRLQPVIMFRLCPAKCHLEVQDPCEVDYARRVASQQRAISAVMKVISVALGALFLCHQALASIRAGPYNFVYYFSIYRAEIDIYGRGETWTANLCKGSLSDESCNFDEFCKYVKHGGATWNNNPPDTGEDTNIGNNVTPDPHTAANRVRARLSPINFDYRQLLKEGTFTTGNTPNFAQFIGEGVKTLEALKEEATPEQMTTVKGHLDNVVASFKVIRAERVADMHQHLYKKLETINNLTIKTVTATTPGGFSYQAVKLEDTLTASPGLTEAIRNQSSSVTEPRGMETNCTYR

pLDDT: mean 75.79, std 18.3, range [28.09, 97.88]

InterPro domains:
  IPR045518 2EXR domain [PF20150] (11-121)

Organism: NCBI:txid40658